Protein AF-0000000085156909 (afdb_homodimer)

InterPro domains:
  IPR000792 Transcription regulator LuxR, C-terminal [PF00196] (155-208)
  IPR000792 Transcription regulator LuxR, C-terminal [PR00038] (156-170)
  IPR000792 Transcription regulator LuxR, C-terminal [PR00038] (170-186)
  IPR000792 Transcription regulator LuxR, C-terminal [PR00038] (186-198)
  IPR000792 Transcription regulator LuxR, C-terminal [PS50043] (149-214)
  IPR000792 Transcription regulator LuxR, C-terminal [SM00421] (153-210)
  IPR000792 Transcription regulator LuxR, C-terminal [cd06170] (156-212)
  IPR001789 Signal transduction response regulator, receiver domain [PF00072] (12-123)
  IPR001789 Signal transduction response regulator, receiver domain [PS50110] (11-127)
  IPR001789 Signal transduction response regulator, receiver domain [SM00448] (10-123)
  IPR011006 CheY-like superfamily [SSF52172] (10-135)
  IPR016032 Signal transduction response regulator, C-terminal effector [SSF46894] (145-216)
  IPR039420 Transcriptional regulatory protein WalR-like [PTHR43214] (8-216)
  IPR058245 NreC/VraR/RcsB-like, phosphoacceptor receiver domain [cd17535] (12-123)

Foldseek 3Di:
DPPPPQQDAFEEEEEALDVVLRVVLQCLQVVVVRHDHPYYYNALVVQLVCCVVVLTLEYEYEQDGPDQGQLNSQLVCVVVVRNYAYEYEYQDQQLVSQLSSVVSHHLEYYYSPDDSVVSNVCSVCVSVPHRYYYPVNVVNNVVVVVVQLDQPFDDADPVLLVLLQVLVVVDDLVRSCVVVVHDSVVSVVSVVVLCVRQVHDDSVVSNVSCVSRNVYD/DPDPPQQDAFEEEEEALDVVLRVVLQCLQVVVVRHDHPYYYNALVVQLVCCVVVLTLEYEYEQDGPDQGQLNSQLVCVVVVRNYAYEYEYQDQQLVSQLSSVVSHHLEYYYSPDDSVVSNVCSVCVSVPHRYYYPVNVVNNVVVVVVQLDQPFDDADPVLLVLLQVLVVVDDLVRSCVVVVHDSVVSVVSVVVLCVRQVHDDSVVSNVSCVSRNVYD

pLDDT: mean 92.55, std 10.5, range [29.55, 98.88]

Radius of gyration: 25.63 Å; Cα contacts (8 Å, |Δi|>4): 828; chains: 2; bounding box: 66×73×58 Å

Secondary structure (DSSP, 8-state):
--------PEEEEEE-S-HHHHHHHHHHHHHTSSEEEEEEESSHHHHHHHHHHH--SEEEEESS-SSS-HHHHHHHHHHTT--PEEEEEES---HHHHHHHHHTT-SEEEETT--HHHHHHHHHHHHTT--EE-HHHHHHHHHHHHHHHS--SPPPPHHHHHHHHHHHTT--HHHHHHHHTS-HHHHHHHHHHHHHHHT-SSHHHHHHHHHHTTS--/--------PEEEEEE-S-HHHHHHHHHHHHHTSSEEEEEEESSHHHHHHHHHHH--SEEEEESS-SSS-HHHHHHHHHHTT--PEEEEEES---HHHHHHHHHTT-SEEEETT--HHHHHHHHHHHHTT--EE-HHHHHHHHHHHHHHHS--SPPPPHHHHHHHHHHHTT--HHHHHHHHTS-HHHHHHHHHHHHHHHT-SSHHHHHHHHHHTTS--

Nearest PDB structures (foldseek):
  3eul-assembly2_B  TM=1.002E+00  e=1.464E-20  Mycobacterium tuberculosis
  4gvp-assembly1_A  TM=6.268E-01  e=5.147E-18  Staphylococcus aureus subsp. aureus Mu50
  5hev-assembly1_A  TM=6.531E-01  e=3.705E-17  Enterococcus faecium SD3B-2
  3cz5-assembly2_B  TM=9.393E-01  e=3.296E-11  Aurantimonas manganoxydans SI85-9A1
  7ve6-assembly1_B  TM=9.403E-01  e=1.561E-10  Staphylococcus aureus subsp. aureus Mu50

Organism: Mycolicibacterium paratuberculosis (strain ATCC BAA-968 / K-10) (NCBI:txid262316)

Sequence (434 aa):
MADPATRETVRVVVADDHPLFREGVVRALVSSGAVNVVGEAEDGSAALELIKSHQPDVALLDYRMPGMDGAQVAAAVRADGLATRVLLISAHDESAIVYQALQQGAAGFVLKDSTRSEIVKAVLDCAQGRDVVAPALVGGLAAEIRQRAEPTGPVLSAREREVLHRIARGQSIPAIAGELYVAPSTVKTHVQRLYEKLGVSDRAAAVAEAMRQGLLSMADPATRETVRVVVADDHPLFREGVVRALVSSGAVNVVGEAEDGSAALELIKSHQPDVALLDYRMPGMDGAQVAAAVRADGLATRVLLISAHDESAIVYQALQQGAAGFVLKDSTRSEIVKAVLDCAQGRDVVAPALVGGLAAEIRQRAEPTGPVLSAREREVLHRIARGQSIPAIAGELYVAPSTVKTHVQRLYEKLGVSDRAAAVAEAMRQGLLS

Structure (mmCIF, N/CA/C/O backbone):
data_AF-0000000085156909-model_v1
#
loop_
_entity.id
_entity.type
_entity.pdbx_description
1 polymer NarL_1
#
loop_
_atom_site.group_PDB
_atom_site.id
_atom_site.type_symbol
_atom_site.label_atom_id
_atom_site.label_alt_id
_atom_site.label_comp_id
_atom_site.label_asym_id
_atom_site.label_entity_id
_atom_site.label_seq_id
_atom_site.pdbx_PDB_ins_code
_atom_site.Cartn_x
_atom_site.Cartn_y
_atom_site.Cartn_z
_atom_site.occupancy
_atom_site.B_iso_or_equiv
_atom_site.auth_seq_id
_atom_site.auth_comp_id
_atom_site.auth_asym_id
_atom_site.auth_atom_id
_atom_site.pdbx_PDB_model_num
ATOM 1 N N . MET A 1 1 ? -35.094 38.719 -5.93 1 29.64 1 MET A N 1
ATOM 2 C CA . MET A 1 1 ? -34.062 38.25 -5.016 1 29.64 1 MET A CA 1
ATOM 3 C C . MET A 1 1 ? -33.812 36.75 -5.223 1 29.64 1 MET A C 1
ATOM 5 O O . MET A 1 1 ? -34.75 35.938 -5.191 1 29.64 1 MET A O 1
ATOM 9 N N . ALA A 1 2 ? -32.812 36.281 -5.98 1 36.53 2 ALA A N 1
ATOM 10 C CA . ALA A 1 2 ? -32.625 34.875 -6.289 1 36.53 2 ALA A CA 1
ATOM 11 C C . ALA A 1 2 ? -32.719 34.031 -5.023 1 36.53 2 ALA A C 1
ATOM 13 O O . ALA A 1 2 ? -32.219 34.406 -3.967 1 36.53 2 ALA A O 1
ATOM 14 N N . ASP A 1 3 ? -33.656 33.219 -4.641 1 41.12 3 ASP A N 1
ATOM 15 C CA . ASP A 1 3 ? -33.906 32.562 -3.361 1 41.12 3 ASP A CA 1
ATOM 16 C C . ASP A 1 3 ? -32.656 31.828 -2.859 1 41.12 3 ASP A C 1
ATOM 18 O O . ASP A 1 3 ? -31.906 31.234 -3.646 1 41.12 3 ASP A O 1
ATOM 22 N N . PRO A 1 4 ? -31.812 32.219 -1.854 1 41.59 4 PRO A N 1
ATOM 23 C CA . PRO A 1 4 ? -30.469 31.703 -1.575 1 41.59 4 PRO A CA 1
ATOM 24 C C . PRO A 1 4 ? -30.359 30.203 -1.811 1 41.59 4 PRO A C 1
ATOM 26 O O . PRO A 1 4 ? -31.141 29.422 -1.256 1 41.59 4 PRO A O 1
ATOM 29 N N . ALA A 1 5 ? -30.203 29.562 -2.82 1 40.62 5 ALA A N 1
ATOM 30 C CA . ALA A 1 5 ? -30.156 28.219 -3.373 1 40.62 5 ALA A CA 1
ATOM 31 C C . ALA A 1 5 ? -29.516 27.25 -2.381 1 40.62 5 ALA A C 1
ATOM 33 O O . ALA A 1 5 ? -28.516 27.562 -1.751 1 40.62 5 ALA A O 1
ATOM 34 N N . THR A 1 6 ? -30.156 26.203 -1.521 1 47.25 6 THR A N 1
ATOM 35 C CA . THR A 1 6 ? -29.953 25.25 -0.441 1 47.25 6 THR A CA 1
ATOM 36 C C . THR A 1 6 ? -28.625 24.516 -0.623 1 47.25 6 THR A C 1
ATOM 38 O O . THR A 1 6 ? -28.406 23.859 -1.644 1 47.25 6 THR A O 1
ATOM 41 N N . ARG A 1 7 ? -27.5 25.047 -0.38 1 53.5 7 ARG A N 1
ATOM 42 C CA . ARG A 1 7 ? -26.188 24.422 -0.437 1 53.5 7 ARG A CA 1
ATOM 43 C C . ARG A 1 7 ? -26.266 22.953 -0.032 1 53.5 7 ARG A C 1
ATOM 45 O O . ARG A 1 7 ? -26.766 22.625 1.05 1 53.5 7 ARG A O 1
ATOM 52 N N . GLU A 1 8 ? -26.391 22.031 -0.82 1 72.75 8 GLU A N 1
ATOM 53 C CA . GLU A 1 8 ? -26.609 20.609 -0.635 1 72.75 8 GLU A CA 1
ATOM 54 C C . GLU A 1 8 ? -25.641 20.031 0.394 1 72.75 8 GLU A C 1
ATOM 56 O O . GLU A 1 8 ? -24.422 20.203 0.282 1 72.75 8 GLU A O 1
ATOM 61 N N . THR A 1 9 ? -26.109 19.953 1.696 1 92.81 9 THR A N 1
ATOM 62 C CA . THR A 1 9 ? -25.375 19.344 2.801 1 92.81 9 THR A CA 1
ATOM 63 C C . THR A 1 9 ? -24.938 17.938 2.445 1 92.81 9 THR A C 1
ATOM 65 O O . THR A 1 9 ? -25.578 17.266 1.64 1 92.81 9 THR A O 1
ATOM 68 N N . VAL A 1 10 ? -23.766 17.594 2.938 1 97.56 10 VAL A N 1
ATOM 69 C CA . VAL A 1 10 ? -23.25 16.234 2.773 1 97.56 10 VAL A CA 1
ATOM 70 C C . VAL A 1 10 ? -24.078 15.258 3.6 1 97.56 10 VAL A C 1
ATOM 72 O O . VAL A 1 10 ? -24.312 15.484 4.789 1 97.56 10 VAL A O 1
ATOM 75 N N . ARG A 1 11 ? -24.625 14.266 2.955 1 98.56 11 ARG A N 1
ATOM 76 C CA . ARG A 1 11 ? -25.406 13.242 3.637 1 98.56 11 ARG A CA 1
ATOM 77 C C . ARG A 1 11 ? -24.516 12.172 4.238 1 98.56 11 ARG A C 1
ATOM 79 O O . ARG A 1 11 ? -23.703 11.57 3.535 1 98.56 11 ARG A O 1
ATOM 86 N N . VAL A 1 12 ? -24.734 11.891 5.57 1 98.75 12 VAL A N 1
ATOM 87 C CA . VAL A 1 12 ? -23.781 11.016 6.262 1 98.75 12 VAL A CA 1
ATOM 88 C C . VAL A 1 12 ? -24.547 10.016 7.125 1 98.75 12 VAL A C 1
ATOM 90 O O . VAL A 1 12 ? -25.531 10.367 7.77 1 98.75 12 VAL A O 1
ATOM 93 N N . VAL A 1 13 ? -24.125 8.766 7.098 1 98.81 13 VAL A N 1
ATOM 94 C CA . VAL A 1 13 ? -24.516 7.762 8.086 1 98.81 13 VAL A CA 1
ATOM 95 C C . VAL A 1 13 ? -23.391 7.594 9.109 1 98.81 13 VAL A C 1
ATOM 97 O O . VAL A 1 13 ? -22.203 7.559 8.75 1 98.81 13 VAL A O 1
ATOM 100 N N . VAL A 1 14 ? -23.766 7.547 10.406 1 98.75 14 VAL A N 1
ATOM 101 C CA . VAL A 1 14 ? -22.797 7.367 11.477 1 98.75 14 VAL A CA 1
ATOM 102 C C . VAL A 1 14 ? -23.062 6.055 12.211 1 98.75 14 VAL A C 1
ATOM 104 O O . VAL A 1 14 ? -24.219 5.758 12.562 1 98.75 14 VAL A O 1
ATOM 107 N N . ALA A 1 15 ? -21.984 5.242 12.359 1 98.5 15 ALA A N 1
ATOM 108 C CA . ALA A 1 15 ? -22.156 4.012 13.133 1 98.5 15 ALA A CA 1
ATOM 109 C C . ALA A 1 15 ? -21.047 3.855 14.164 1 98.5 15 ALA A C 1
ATOM 111 O O . ALA A 1 15 ? -19.859 4.031 13.844 1 98.5 15 ALA A O 1
ATOM 112 N N . ASP A 1 16 ? -21.375 3.609 15.328 1 97.38 16 ASP A N 1
ATOM 113 C CA . ASP A 1 16 ? -20.516 3.371 16.484 1 97.38 16 ASP A CA 1
ATOM 114 C C . ASP A 1 16 ? -21.266 2.645 17.594 1 97.38 16 ASP A C 1
ATOM 116 O O . ASP A 1 16 ? -22.391 3.016 17.938 1 97.38 16 ASP A O 1
ATOM 120 N N . ASP A 1 17 ? -20.609 1.623 18.188 1 95.69 17 ASP A N 1
ATOM 121 C CA . ASP A 1 17 ? -21.312 0.856 19.203 1 95.69 17 ASP A CA 1
ATOM 122 C C . ASP A 1 17 ? -21.203 1.527 20.578 1 95.69 17 ASP A C 1
ATOM 124 O O . ASP A 1 17 ? -21.812 1.076 21.547 1 95.69 17 ASP A O 1
ATOM 128 N N . HIS A 1 18 ? -20.453 2.604 20.625 1 94.44 18 HIS A N 1
ATOM 129 C CA . HIS A 1 18 ? -20.406 3.432 21.828 1 94.44 18 HIS A CA 1
ATOM 130 C C . HIS A 1 18 ? -21.344 4.633 21.719 1 94.44 18 HIS A C 1
ATOM 132 O O . HIS A 1 18 ? -21 5.625 21.062 1 94.44 18 HIS A O 1
ATOM 138 N N . PRO A 1 19 ? -22.5 4.609 22.391 1 94.38 19 PRO A N 1
ATOM 139 C CA . PRO A 1 19 ? -23.562 5.602 22.172 1 94.38 19 PRO A CA 1
ATOM 140 C C . PRO A 1 19 ? -23.094 7.031 22.438 1 94.38 19 PRO A C 1
ATOM 142 O O . PRO A 1 19 ? -23.438 7.949 21.688 1 94.38 19 PRO A O 1
ATOM 145 N N . LEU A 1 20 ? -22.297 7.234 23.516 1 93.75 20 LEU A N 1
ATOM 146 C CA . LEU A 1 20 ? -21.859 8.586 23.859 1 93.75 20 LEU A CA 1
ATOM 147 C C . LEU A 1 20 ? -20.938 9.148 22.781 1 93.75 20 LEU A C 1
ATOM 149 O O . LEU A 1 20 ? -21.047 10.32 22.422 1 93.75 20 LEU A O 1
ATOM 153 N N . PHE A 1 21 ? -20.062 8.344 22.328 1 94.69 21 PHE A N 1
ATOM 154 C CA . PHE A 1 21 ? -19.188 8.805 21.25 1 94.69 21 PHE A CA 1
ATOM 155 C C . PHE A 1 21 ? -20 9.094 19.984 1 94.69 21 PHE A C 1
ATOM 157 O O . PHE A 1 21 ? -19.797 10.125 19.344 1 94.69 21 PHE A O 1
ATOM 164 N N . ARG A 1 22 ? -20.875 8.18 19.641 1 96.94 22 ARG A N 1
ATOM 165 C CA . ARG A 1 22 ? -21.719 8.352 18.469 1 96.94 22 ARG A CA 1
ATOM 166 C C . ARG A 1 22 ? -22.5 9.664 18.531 1 96.94 22 ARG A C 1
ATOM 168 O O . ARG A 1 22 ? -22.531 10.422 17.562 1 96.94 22 ARG A O 1
ATOM 175 N N . GLU A 1 23 ? -23.078 9.945 19.672 1 95.88 23 GLU A N 1
ATOM 176 C CA . GLU A 1 23 ? -23.828 11.18 19.875 1 95.88 23 GLU A CA 1
ATOM 177 C C . GLU A 1 23 ? -22.922 12.398 19.688 1 95.88 23 GLU A C 1
ATOM 179 O O . GLU A 1 23 ? -23.344 13.391 19.078 1 95.88 23 GLU A O 1
ATOM 184 N N . GLY A 1 24 ? -21.734 12.32 20.297 1 96.25 24 GLY A N 1
ATOM 185 C CA . GLY A 1 24 ? -20.781 13.398 20.141 1 96.25 24 GLY A CA 1
ATOM 186 C C . GLY A 1 24 ? -20.406 13.68 18.703 1 96.25 24 GLY A C 1
ATOM 187 O O . GLY A 1 24 ? -20.344 14.836 18.281 1 96.25 24 GLY A O 1
ATOM 188 N N . VAL A 1 25 ? -20.188 12.664 17.938 1 97.31 25 VAL A N 1
ATOM 189 C CA . VAL A 1 25 ? -19.828 12.781 16.531 1 97.31 25 VAL A CA 1
ATOM 190 C C . VAL A 1 25 ? -21 13.383 15.742 1 97.31 25 VAL A C 1
ATOM 192 O O . VAL A 1 25 ? -20.812 14.305 14.945 1 97.31 25 VAL A O 1
ATOM 195 N N . VAL A 1 26 ? -22.234 12.852 15.992 1 97.94 26 VAL A N 1
ATOM 196 C CA . VAL A 1 26 ? -23.422 13.352 15.305 1 97.94 26 VAL A CA 1
ATOM 197 C C . VAL A 1 26 ? -23.594 14.844 15.586 1 97.94 26 VAL A C 1
ATOM 199 O O . VAL A 1 26 ? -23.844 15.625 14.672 1 97.94 26 VAL A O 1
ATOM 202 N N . ARG A 1 27 ? -23.406 15.234 16.828 1 97.06 27 ARG A N 1
ATOM 203 C CA . ARG A 1 27 ? -23.531 16.641 17.188 1 97.06 27 ARG A CA 1
ATOM 204 C C . ARG A 1 27 ? -22.5 17.5 16.469 1 97.06 27 ARG A C 1
ATOM 206 O O . ARG A 1 27 ? -22.828 18.578 15.961 1 97.06 27 ARG A O 1
ATOM 213 N N . ALA A 1 28 ? -21.281 17.031 16.438 1 96.38 28 ALA A N 1
ATOM 214 C CA . ALA A 1 28 ? -20.203 17.75 15.75 1 96.38 28 ALA A CA 1
ATOM 215 C C . ALA A 1 28 ? -20.516 17.938 14.273 1 96.38 28 ALA A C 1
ATOM 217 O O . ALA A 1 28 ? -20.344 19.031 13.727 1 96.38 28 ALA A O 1
ATOM 218 N N . LEU A 1 29 ? -21.062 16.938 13.633 1 97.75 29 LEU A N 1
ATOM 219 C CA . LEU A 1 29 ? -21.359 16.969 12.203 1 97.75 29 LEU A CA 1
ATOM 220 C C . LEU A 1 29 ? -22.531 17.906 11.914 1 97.75 29 LEU A C 1
ATOM 222 O O . LEU A 1 29 ? -22.438 18.766 11.047 1 97.75 29 LEU A O 1
ATOM 226 N N . VAL A 1 30 ? -23.578 17.797 12.672 1 96.81 30 VAL A N 1
ATOM 227 C CA . VAL A 1 30 ? -24.781 18.578 12.453 1 96.81 30 VAL A CA 1
ATOM 228 C C . VAL A 1 30 ? -24.5 20.047 12.758 1 96.81 30 VAL A C 1
ATOM 230 O O . VAL A 1 30 ? -24.953 20.938 12.016 1 96.81 30 VAL A O 1
ATOM 233 N N . SER A 1 31 ? -23.734 20.281 13.773 1 96.31 31 SER A N 1
ATOM 234 C CA . SER A 1 31 ? -23.484 21.641 14.211 1 96.31 31 SER A CA 1
ATOM 235 C C . SER A 1 31 ? -22.625 22.391 13.195 1 96.31 31 SER A C 1
ATOM 237 O O . SER A 1 31 ? -22.547 23.625 13.227 1 96.31 31 SER A O 1
ATOM 239 N N . SER A 1 32 ? -21.922 21.688 12.398 1 94.75 32 SER A N 1
ATOM 240 C CA . SER A 1 32 ? -21.078 22.312 11.383 1 94.75 32 SER A CA 1
ATOM 241 C C . SER A 1 32 ? -21.922 23.062 10.352 1 94.75 32 SER A C 1
ATOM 243 O O . SER A 1 32 ? -21.438 23.938 9.656 1 94.75 32 SER A O 1
ATOM 245 N N . GLY A 1 33 ? -23.219 22.625 10.156 1 95.81 33 GLY A N 1
ATOM 246 C CA . GLY A 1 33 ? -24.109 23.203 9.156 1 95.81 33 GLY A CA 1
ATOM 247 C C . GLY A 1 33 ? -23.875 22.656 7.762 1 95.81 33 GLY A C 1
ATOM 248 O O . GLY A 1 33 ? -24.672 22.922 6.852 1 95.81 33 GLY A O 1
ATOM 249 N N . ALA A 1 34 ? -22.844 21.891 7.527 1 96.88 34 ALA A N 1
ATOM 250 C CA . ALA A 1 34 ? -22.469 21.422 6.199 1 96.88 34 ALA A CA 1
ATOM 251 C C . ALA A 1 34 ? -22.844 19.953 6.016 1 96.88 34 ALA A C 1
ATOM 253 O O . ALA A 1 34 ? -22.734 19.422 4.91 1 96.88 34 ALA A O 1
ATOM 254 N N . VAL A 1 35 ? -23.281 19.312 7.113 1 97.81 35 VAL A N 1
ATOM 255 C CA . VAL A 1 35 ? -23.5 17.859 7.078 1 97.81 35 VAL A CA 1
ATOM 256 C C . VAL A 1 35 ? -24.922 17.547 7.578 1 97.81 35 VAL A C 1
ATOM 258 O O . VAL A 1 35 ? -25.375 18.125 8.562 1 97.81 35 VAL A O 1
ATOM 261 N N . ASN A 1 36 ? -25.609 16.688 6.914 1 98 36 ASN A N 1
ATOM 262 C CA . ASN A 1 36 ? -26.875 16.109 7.324 1 98 36 ASN A CA 1
ATOM 263 C C . ASN A 1 36 ? -26.734 14.625 7.66 1 98 36 ASN A C 1
ATOM 265 O O . ASN A 1 36 ? -26.422 13.812 6.785 1 98 36 ASN A O 1
ATOM 269 N N . VAL A 1 37 ? -26.906 14.273 8.93 1 98.38 37 VAL A N 1
ATOM 270 C CA . VAL A 1 37 ? -26.859 12.875 9.336 1 98.38 37 VAL A CA 1
ATOM 271 C C . VAL A 1 37 ? -28.188 12.195 9.039 1 98.38 37 VAL A C 1
ATOM 273 O O . VAL A 1 37 ? -29.203 12.5 9.672 1 98.38 37 VAL A O 1
ATOM 276 N N . VAL A 1 38 ? -28.188 11.242 8.156 1 98.38 38 VAL A N 1
ATOM 277 C CA . VAL A 1 38 ? -29.438 10.688 7.637 1 98.38 38 VAL A CA 1
ATOM 278 C C . VAL A 1 38 ? -29.719 9.344 8.305 1 98.38 38 VAL A C 1
ATOM 280 O O . VAL A 1 38 ? -30.766 8.742 8.07 1 98.38 38 VAL A O 1
ATOM 283 N N . GLY A 1 39 ? -28.797 8.828 9.102 1 98.44 39 GLY A N 1
ATOM 284 C CA . GLY A 1 39 ? -28.984 7.578 9.82 1 98.44 39 GLY A CA 1
ATOM 285 C C . GLY A 1 39 ? -27.891 7.305 10.836 1 98.44 39 GLY A C 1
ATOM 286 O O . GLY A 1 39 ? -26.734 7.727 10.648 1 98.44 39 GLY A O 1
ATOM 287 N N . GLU A 1 40 ? -28.266 6.594 11.883 1 98.44 40 GLU A N 1
ATOM 288 C CA . GLU A 1 40 ? -27.344 6.148 12.922 1 98.44 40 GLU A CA 1
ATOM 289 C C . GLU A 1 40 ? -27.484 4.652 13.18 1 98.44 40 GLU A C 1
ATOM 291 O O . GLU A 1 40 ? -28.594 4.117 13.156 1 98.44 40 GLU A O 1
ATOM 296 N N . ALA A 1 41 ? -26.344 4.02 13.406 1 98.12 41 ALA A N 1
ATOM 297 C CA . ALA A 1 41 ? -26.359 2.584 13.68 1 98.12 41 ALA A CA 1
ATOM 298 C C . ALA A 1 41 ? -25.406 2.242 14.828 1 98.12 41 ALA A C 1
ATOM 300 O O . ALA A 1 41 ? -24.5 3.01 15.133 1 98.12 41 ALA A O 1
ATOM 301 N N . GLU A 1 42 ? -25.656 1.076 15.438 1 96.75 42 GLU A N 1
ATOM 302 C CA . GLU A 1 42 ? -24.844 0.667 16.578 1 96.75 42 GLU A CA 1
ATOM 303 C C . GLU A 1 42 ? -23.984 -0.553 16.234 1 96.75 42 GLU A C 1
ATOM 305 O O . GLU A 1 42 ? -23.266 -1.071 17.094 1 96.75 42 GLU A O 1
ATOM 310 N N . ASP A 1 43 ? -24.094 -1.037 15.062 1 96.44 43 ASP A N 1
ATOM 311 C CA . ASP A 1 43 ? -23.297 -2.168 14.609 1 96.44 43 ASP A CA 1
ATOM 312 C C . ASP A 1 43 ? -23.125 -2.152 13.094 1 96.44 43 ASP A C 1
ATOM 314 O O . ASP A 1 43 ? -23.766 -1.348 12.398 1 96.44 43 ASP A O 1
ATOM 318 N N . GLY A 1 44 ? -22.281 -3.002 12.578 1 97.56 44 GLY A N 1
ATOM 319 C CA . GLY A 1 44 ? -21.906 -2.994 11.18 1 97.56 44 GLY A CA 1
ATOM 320 C C . GLY A 1 44 ? -23.031 -3.387 10.25 1 97.56 44 GLY A C 1
ATOM 321 O O . GLY A 1 44 ? -23.219 -2.789 9.188 1 97.56 44 GLY A O 1
ATOM 322 N N . SER A 1 45 ? -23.828 -4.379 10.641 1 97.69 45 SER A N 1
ATOM 323 C CA . SER A 1 45 ? -24.922 -4.844 9.797 1 97.69 45 SER A CA 1
ATOM 324 C C . SER A 1 45 ? -25.984 -3.76 9.617 1 97.69 45 SER A C 1
ATOM 326 O O . SER A 1 45 ? -26.469 -3.525 8.508 1 97.69 45 SER A O 1
ATOM 328 N N . ALA A 1 46 ? -26.328 -3.182 10.688 1 97.94 46 ALA A N 1
ATOM 329 C CA . ALA A 1 46 ? -27.281 -2.08 10.633 1 97.94 46 ALA A CA 1
ATOM 330 C C . ALA A 1 46 ? -26.734 -0.924 9.797 1 97.94 46 ALA A C 1
ATOM 332 O O . ALA A 1 46 ? -27.484 -0.291 9.047 1 97.94 46 ALA A O 1
ATOM 333 N N . ALA A 1 47 ? -25.5 -0.619 9.969 1 98.38 47 ALA A N 1
ATOM 334 C CA . ALA A 1 47 ? -24.875 0.436 9.18 1 98.38 47 ALA A CA 1
ATOM 335 C C . ALA A 1 47 ? -24.984 0.142 7.684 1 98.38 47 ALA A C 1
ATOM 337 O O . ALA A 1 47 ? -25.344 1.021 6.898 1 98.38 47 ALA A O 1
ATOM 338 N N . LEU A 1 48 ? -24.656 -1.089 7.32 1 98.38 48 LEU A N 1
ATOM 339 C CA . LEU A 1 48 ? -24.703 -1.482 5.914 1 98.38 48 LEU A CA 1
ATOM 340 C C . LEU A 1 48 ? -26.125 -1.33 5.367 1 98.38 48 LEU A C 1
ATOM 342 O O . LEU A 1 48 ? -26.312 -0.856 4.246 1 98.38 48 LEU A O 1
ATOM 346 N N . GLU A 1 49 ? -27.094 -1.756 6.125 1 98.19 49 GLU A N 1
ATOM 347 C CA . GLU A 1 49 ? -28.484 -1.612 5.707 1 98.19 49 GLU A CA 1
ATOM 348 C C . GLU A 1 49 ? -28.844 -0.146 5.492 1 98.19 49 GLU A C 1
ATOM 350 O O . GLU A 1 49 ? -29.531 0.192 4.523 1 98.19 49 GLU A O 1
ATOM 355 N N . LEU A 1 50 ? -28.438 0.682 6.375 1 98.44 50 LEU A N 1
ATOM 356 C CA . LEU A 1 50 ? -28.703 2.111 6.25 1 98.44 50 LEU A CA 1
ATOM 357 C C . LEU A 1 50 ? -28.031 2.686 5.012 1 98.44 50 LEU A C 1
ATOM 359 O O . LEU A 1 50 ? -28.594 3.545 4.332 1 98.44 50 LEU A O 1
ATOM 363 N N . ILE A 1 51 ? -26.797 2.275 4.758 1 98.56 51 ILE A N 1
ATOM 364 C CA . ILE A 1 51 ? -26.062 2.742 3.588 1 98.56 51 ILE A CA 1
ATOM 365 C C . ILE A 1 51 ? -26.812 2.361 2.318 1 98.56 51 ILE A C 1
ATOM 367 O O . ILE A 1 51 ? -26.969 3.18 1.407 1 98.56 51 ILE A O 1
ATOM 371 N N . LYS A 1 52 ? -27.281 1.166 2.293 1 98.12 52 LYS A N 1
ATOM 372 C CA . LYS A 1 52 ? -28.047 0.696 1.137 1 98.12 52 LYS A CA 1
ATOM 373 C C . LYS A 1 52 ? -29.328 1.496 0.958 1 98.12 52 LYS A C 1
ATOM 375 O O . LYS A 1 52 ? -29.703 1.83 -0.166 1 98.12 52 LYS A O 1
ATOM 380 N N . SER A 1 53 ? -29.953 1.757 1.991 1 97.94 53 SER A N 1
ATOM 381 C CA . SER A 1 53 ? -31.266 2.4 1.956 1 97.94 53 SER A CA 1
ATOM 382 C C . SER A 1 53 ? -31.141 3.891 1.655 1 97.94 53 SER A C 1
ATOM 384 O O . SER A 1 53 ? -31.922 4.438 0.874 1 97.94 53 SER A O 1
ATOM 386 N N . HIS A 1 54 ? -30.094 4.547 2.256 1 97.81 54 HIS A N 1
ATOM 387 C CA . HIS A 1 54 ? -30.031 6.004 2.191 1 97.81 54 HIS A CA 1
ATOM 388 C C . HIS A 1 54 ? -29.031 6.461 1.128 1 97.81 54 HIS A C 1
ATOM 390 O O . HIS A 1 54 ? -29.047 7.625 0.716 1 97.81 54 HIS A O 1
ATOM 396 N N . GLN A 1 55 ? -28.078 5.582 0.777 1 97.69 55 GLN A N 1
ATOM 397 C CA . GLN A 1 55 ? -27.031 5.898 -0.188 1 97.69 55 GLN A CA 1
ATOM 398 C C . GLN A 1 55 ? -26.359 7.227 0.152 1 97.69 55 GLN A C 1
ATOM 400 O O . GLN A 1 55 ? -26.297 8.133 -0.681 1 97.69 55 GLN A O 1
ATOM 405 N N . PRO A 1 56 ? -25.859 7.352 1.379 1 98.5 56 PRO A N 1
ATOM 406 C CA . PRO A 1 56 ? -25.203 8.594 1.773 1 98.5 56 PRO A CA 1
ATOM 407 C C . PRO A 1 56 ? -23.922 8.859 0.973 1 98.5 56 PRO A C 1
ATOM 409 O O . PRO A 1 56 ? -23.422 7.957 0.3 1 98.5 56 PRO A O 1
ATOM 412 N N . ASP A 1 57 ? -23.516 10.117 1.041 1 98.38 57 ASP A N 1
ATOM 413 C CA . ASP A 1 57 ? -22.219 10.445 0.43 1 98.38 57 ASP A CA 1
ATOM 414 C C . ASP A 1 57 ? -21.078 9.781 1.179 1 98.38 57 ASP A C 1
ATOM 416 O O . ASP A 1 57 ? -20.156 9.242 0.56 1 98.38 57 ASP A O 1
ATOM 420 N N . VAL A 1 58 ? -21.188 9.82 2.498 1 98.69 58 VAL A N 1
ATOM 421 C CA . VAL A 1 58 ? -20.141 9.289 3.361 1 98.69 58 VAL A CA 1
ATOM 422 C C . VAL A 1 58 ? -20.781 8.445 4.477 1 98.69 58 VAL A C 1
ATOM 424 O O . VAL A 1 58 ? -21.828 8.805 5.004 1 98.69 58 VAL A O 1
ATOM 427 N N . ALA A 1 59 ? -20.188 7.359 4.801 1 98.88 59 ALA A N 1
ATOM 428 C CA . ALA A 1 59 ? -20.484 6.605 6.02 1 98.88 59 ALA A CA 1
ATOM 429 C C . ALA A 1 59 ? -19.312 6.688 7 1 98.88 59 ALA A C 1
ATOM 431 O O . ALA A 1 59 ? -18.203 6.223 6.703 1 98.88 59 ALA A O 1
ATOM 432 N N . LEU A 1 60 ? -19.516 7.34 8.078 1 98.69 60 LEU A N 1
ATOM 433 C CA . LEU A 1 60 ? -18.516 7.406 9.148 1 98.69 60 LEU A CA 1
ATOM 434 C C . LEU A 1 60 ? -18.734 6.285 10.164 1 98.69 60 LEU A C 1
ATOM 436 O O . LEU A 1 60 ? -19.688 6.32 10.938 1 98.69 60 LEU A O 1
ATOM 440 N N . LEU A 1 61 ? -17.781 5.332 10.148 1 98.38 61 LEU A N 1
ATOM 441 C CA . LEU A 1 61 ? -18.016 4.098 10.891 1 98.38 61 LEU A CA 1
ATOM 442 C C . LEU A 1 61 ? -16.875 3.838 11.875 1 98.38 61 LEU A C 1
ATOM 444 O O . LEU A 1 61 ? -15.711 4.047 11.547 1 98.38 61 LEU A O 1
ATOM 448 N N . ASP A 1 62 ? -17.234 3.428 13.031 1 96.75 62 ASP A N 1
ATOM 449 C CA . ASP A 1 62 ? -16.234 2.854 13.922 1 96.75 62 ASP A CA 1
ATOM 450 C C . ASP A 1 62 ? -15.602 1.605 13.312 1 96.75 62 ASP A C 1
ATOM 452 O O . ASP A 1 62 ? -16.297 0.776 12.719 1 96.75 62 ASP A O 1
ATOM 456 N N . TYR A 1 63 ? -14.344 1.452 13.516 1 95.31 63 TYR A N 1
ATOM 457 C CA . TYR A 1 63 ? -13.648 0.293 12.969 1 95.31 63 TYR A CA 1
ATOM 458 C C . TYR A 1 63 ? -14.078 -0.986 13.672 1 95.31 63 TYR A C 1
ATOM 460 O O . TYR A 1 63 ? -14.359 -1.998 13.023 1 95.31 63 TYR A O 1
ATOM 468 N N . ARG A 1 64 ? -14.102 -0.889 15.016 1 93.44 64 ARG A N 1
ATOM 469 C CA . ARG A 1 64 ? -14.477 -2.062 15.797 1 93.44 64 ARG A CA 1
ATOM 470 C C . ARG A 1 64 ? -15.945 -2.008 16.203 1 93.44 64 ARG A C 1
ATOM 472 O O . ARG A 1 64 ? -16.312 -1.23 17.094 1 93.44 64 ARG A O 1
ATOM 479 N N . MET A 1 65 ? -16.719 -2.748 15.602 1 94.31 65 MET A N 1
ATOM 480 C CA . MET A 1 65 ? -18.141 -2.889 15.922 1 94.31 65 MET A CA 1
ATOM 481 C C . MET A 1 65 ? -18.547 -4.359 15.969 1 94.31 65 MET A C 1
ATOM 483 O O . MET A 1 65 ? -17.906 -5.203 15.336 1 94.31 65 MET A O 1
ATOM 487 N N . PRO A 1 66 ? -19.547 -4.684 16.812 1 92 66 PRO A N 1
ATOM 488 C CA . PRO A 1 66 ? -20.031 -6.066 16.859 1 92 66 PRO A CA 1
ATOM 489 C C . PRO A 1 66 ? -20.531 -6.555 15.5 1 92 66 PRO A C 1
ATOM 491 O O . PRO A 1 66 ? -21.078 -5.77 14.719 1 92 66 PRO A O 1
ATOM 494 N N . GLY A 1 67 ? -20.281 -7.895 15.273 1 91.25 67 GLY A N 1
ATOM 495 C CA . GLY A 1 67 ? -20.688 -8.445 13.984 1 91.25 67 GLY A CA 1
ATOM 496 C C . GLY A 1 67 ? -19.719 -8.102 12.859 1 91.25 67 GLY A C 1
ATOM 497 O O . GLY A 1 67 ? -18.562 -8.508 12.883 1 91.25 67 GLY A O 1
ATOM 498 N N . MET A 1 68 ? -20.203 -7.203 12.008 1 93.25 68 MET A N 1
ATOM 499 C CA . MET A 1 68 ? -19.391 -6.684 10.906 1 93.25 68 MET A CA 1
ATOM 500 C C . MET A 1 68 ? -18.625 -5.438 11.336 1 93.25 68 MET A C 1
ATOM 502 O O . MET A 1 68 ? -19.219 -4.465 11.805 1 93.25 68 MET A O 1
ATOM 506 N N . ASP A 1 69 ? -17.328 -5.547 11.211 1 93.94 69 ASP A N 1
ATOM 507 C CA . ASP A 1 69 ? -16.547 -4.363 11.594 1 93.94 69 ASP A CA 1
ATOM 508 C C . ASP A 1 69 ? -16.562 -3.322 10.477 1 93.94 69 ASP A C 1
ATOM 510 O O . ASP A 1 69 ? -17.141 -3.547 9.414 1 93.94 69 ASP A O 1
ATOM 514 N N . GLY A 1 70 ? -16.047 -2.184 10.766 1 96.31 70 GLY A N 1
ATOM 515 C CA . GLY A 1 70 ? -16.094 -1.095 9.805 1 96.31 70 GLY A CA 1
ATOM 516 C C . GLY A 1 70 ? -15.445 -1.445 8.477 1 96.31 70 GLY A C 1
ATOM 517 O O . GLY A 1 70 ? -15.938 -1.043 7.414 1 96.31 70 GLY A O 1
ATOM 518 N N . ALA A 1 71 ? -14.305 -2.131 8.508 1 95.69 71 ALA A N 1
ATOM 519 C CA . ALA A 1 71 ? -13.609 -2.523 7.289 1 95.69 71 ALA A CA 1
ATOM 520 C C . ALA A 1 71 ? -14.438 -3.516 6.48 1 95.69 71 ALA A C 1
ATOM 522 O O . ALA A 1 71 ? -14.445 -3.467 5.246 1 95.69 71 ALA A O 1
ATOM 523 N N . GLN A 1 72 ? -15.094 -4.395 7.129 1 95.44 72 GLN A N 1
ATOM 524 C CA . GLN A 1 72 ? -15.969 -5.344 6.457 1 95.44 72 GLN A CA 1
ATOM 525 C C . GLN A 1 72 ? -17.156 -4.633 5.797 1 95.44 72 GLN A C 1
ATOM 527 O O . GLN A 1 72 ? -17.594 -5.02 4.711 1 95.44 72 GLN A O 1
ATOM 532 N N . VAL A 1 73 ? -17.672 -3.654 6.469 1 97.56 73 VAL A N 1
ATOM 533 C CA . VAL A 1 73 ? -18.734 -2.852 5.859 1 97.56 73 VAL A CA 1
ATOM 534 C C . VAL A 1 73 ? -18.203 -2.176 4.598 1 97.56 73 VAL A C 1
ATOM 536 O O . VAL A 1 73 ? -18.859 -2.178 3.559 1 97.56 73 VAL A O 1
ATOM 539 N N . ALA A 1 74 ? -17.016 -1.595 4.672 1 97.44 74 ALA A N 1
ATOM 540 C CA . ALA A 1 74 ? -16.391 -0.964 3.508 1 97.44 74 ALA A CA 1
ATOM 541 C C . ALA A 1 74 ? -16.281 -1.952 2.35 1 97.44 74 ALA A C 1
ATOM 543 O O . ALA A 1 74 ? -16.578 -1.613 1.202 1 97.44 74 ALA A O 1
ATOM 544 N N . ALA A 1 75 ? -15.867 -3.104 2.678 1 94.94 75 ALA A N 1
ATOM 545 C CA . ALA A 1 75 ? -15.734 -4.145 1.664 1 94.94 75 ALA A CA 1
ATOM 546 C C . ALA A 1 75 ? -17.078 -4.461 1.015 1 94.94 75 ALA A C 1
ATOM 548 O O . ALA A 1 75 ? -17.156 -4.617 -0.206 1 94.94 75 ALA A O 1
ATOM 549 N N . ALA A 1 76 ? -18.094 -4.598 1.846 1 95.12 76 ALA A N 1
ATOM 550 C CA . ALA A 1 76 ? -19.438 -4.898 1.345 1 95.12 76 ALA A CA 1
ATOM 551 C C . ALA A 1 76 ? -19.953 -3.771 0.453 1 95.12 76 ALA A C 1
ATOM 553 O O . ALA A 1 76 ? -20.547 -4.023 -0.592 1 95.12 76 ALA A O 1
ATOM 554 N N . VAL A 1 77 ? -19.734 -2.586 0.851 1 96.88 77 VAL A N 1
ATOM 555 C 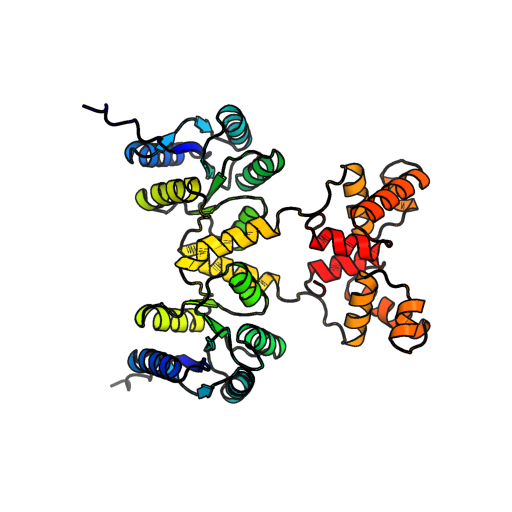CA . VAL A 1 77 ? -20.156 -1.416 0.085 1 96.88 77 VAL A CA 1
ATOM 556 C C . VAL A 1 77 ? -19.5 -1.446 -1.298 1 96.88 77 VAL A C 1
ATOM 558 O O . VAL A 1 77 ? -20.172 -1.217 -2.309 1 96.88 77 VAL A O 1
ATOM 561 N N . ARG A 1 78 ? -18.25 -1.704 -1.287 1 93.12 78 ARG A N 1
ATOM 562 C CA . ARG A 1 78 ? -17.516 -1.808 -2.543 1 93.12 78 ARG A CA 1
ATOM 563 C C . ARG A 1 78 ? -18.047 -2.957 -3.395 1 93.12 78 ARG A C 1
ATOM 565 O O . ARG A 1 78 ? -18.281 -2.789 -4.594 1 93.12 78 ARG A O 1
ATOM 572 N N . ALA A 1 79 ? -18.203 -4.078 -2.812 1 88.12 79 ALA A N 1
ATOM 573 C CA . ALA A 1 79 ? -18.672 -5.266 -3.52 1 88.12 79 ALA A CA 1
ATOM 574 C C . ALA A 1 79 ? -20.047 -5.027 -4.129 1 88.12 79 ALA A C 1
ATOM 576 O O . ALA A 1 79 ? -20.344 -5.527 -5.219 1 88.12 79 ALA A O 1
ATOM 577 N N . ASP A 1 80 ? -20.812 -4.285 -3.447 1 92.62 80 ASP A N 1
ATOM 578 C CA . ASP A 1 80 ? -22.188 -4.016 -3.891 1 92.62 80 ASP A CA 1
ATOM 579 C C . ASP A 1 80 ? -22.219 -2.879 -4.91 1 92.62 80 ASP A C 1
ATOM 581 O O . ASP A 1 80 ? -23.281 -2.543 -5.438 1 92.62 80 ASP A O 1
ATOM 585 N N . GLY A 1 81 ? -21.125 -2.283 -5.168 1 92.12 81 GLY A N 1
ATOM 586 C CA . GLY A 1 81 ? -21.031 -1.213 -6.148 1 92.12 81 GLY A CA 1
ATOM 587 C C . GLY A 1 81 ? -21.688 0.076 -5.684 1 92.12 81 GLY A C 1
ATOM 588 O O . GLY A 1 81 ? -22.203 0.844 -6.496 1 92.12 81 GLY A O 1
ATOM 589 N N . LEU A 1 82 ? -21.797 0.26 -4.43 1 95.44 82 LEU A N 1
ATOM 590 C CA . LEU A 1 82 ? -22.406 1.471 -3.887 1 95.44 82 LEU A CA 1
ATOM 591 C C . LEU A 1 82 ? -21.438 2.646 -3.965 1 95.44 82 LEU A C 1
ATOM 593 O O . LEU A 1 82 ? -20.234 2.484 -3.74 1 95.44 82 LEU A O 1
ATOM 597 N N . ALA A 1 83 ? -21.906 3.799 -4.137 1 96.12 83 ALA A N 1
ATOM 598 C CA . ALA A 1 83 ? -21.094 4.992 -4.348 1 96.12 83 ALA A CA 1
ATOM 599 C C . ALA A 1 83 ? -20.609 5.578 -3.02 1 96.12 83 ALA A C 1
ATOM 601 O O . ALA A 1 83 ? -19.703 6.41 -2.99 1 96.12 83 ALA A O 1
ATOM 602 N N . THR A 1 84 ? -21.234 5.172 -1.941 1 98.12 84 THR A N 1
ATOM 603 C CA . THR A 1 84 ? -20.938 5.703 -0.618 1 98.12 84 THR A CA 1
ATOM 604 C C . THR A 1 84 ? -19.453 5.535 -0.3 1 98.12 84 THR A C 1
ATOM 606 O O . THR A 1 84 ? -18.875 4.465 -0.515 1 98.12 84 THR A O 1
ATOM 609 N N . ARG A 1 85 ? -18.844 6.598 0.191 1 98.38 85 ARG A N 1
ATOM 610 C CA . ARG A 1 85 ? -17.453 6.535 0.631 1 98.38 85 ARG A CA 1
ATOM 611 C C . ARG A 1 85 ? -17.359 6.27 2.129 1 98.38 85 ARG A C 1
ATOM 613 O O . ARG A 1 85 ? -17.906 7.035 2.934 1 98.38 85 ARG A O 1
ATOM 620 N N . VAL A 1 86 ? -16.703 5.23 2.496 1 98.62 86 VAL A N 1
ATOM 621 C CA . VAL A 1 86 ? -16.672 4.785 3.887 1 98.62 86 VAL A CA 1
ATOM 622 C C . VAL A 1 86 ? -15.438 5.355 4.578 1 98.62 86 VAL A C 1
ATOM 624 O O . VAL A 1 86 ? -14.312 5.117 4.145 1 98.62 86 VAL A O 1
ATOM 627 N N . LEU A 1 87 ? -15.617 6.137 5.539 1 98.56 87 LEU A N 1
ATOM 628 C CA . LEU A 1 87 ? -14.586 6.691 6.414 1 98.56 87 LEU A CA 1
ATOM 629 C C . LEU A 1 87 ? -14.594 5.996 7.77 1 98.56 87 LEU A C 1
ATOM 631 O O . LEU A 1 87 ? -15.609 5.98 8.461 1 98.56 87 LEU A O 1
ATOM 635 N N . LEU A 1 88 ? -13.492 5.441 8.125 1 98.06 88 LEU A N 1
ATOM 636 C CA . LEU A 1 88 ? -13.414 4.703 9.383 1 98.06 88 LEU A CA 1
ATOM 637 C C . LEU A 1 88 ? -12.828 5.57 10.484 1 98.06 88 LEU A C 1
ATOM 639 O O . LEU A 1 88 ? -11.93 6.379 10.234 1 98.06 88 LEU A O 1
ATOM 643 N N . ILE A 1 89 ? -13.32 5.441 11.633 1 96.5 89 ILE A N 1
ATOM 644 C CA . ILE A 1 89 ? -12.812 6.105 12.828 1 96.5 89 ILE A CA 1
ATOM 645 C C . ILE A 1 89 ? -12.453 5.062 13.891 1 96.5 89 ILE A C 1
ATOM 647 O O . ILE A 1 89 ? -13.203 4.109 14.109 1 96.5 89 ILE A O 1
ATOM 651 N N . SER A 1 90 ? -11.281 5.16 14.469 1 93.06 90 SER A N 1
ATOM 652 C CA . SER A 1 90 ? -10.828 4.113 15.375 1 93.06 90 SER A CA 1
ATOM 653 C C . SER A 1 90 ? -10.031 4.695 16.547 1 93.06 90 SER A C 1
ATOM 655 O O . SER A 1 90 ? -9.461 5.777 16.422 1 93.06 90 SER A O 1
ATOM 657 N N . ALA A 1 91 ? -10.023 3.926 17.688 1 87.81 91 ALA A N 1
ATOM 658 C CA . ALA A 1 91 ? -9.164 4.242 18.828 1 87.81 91 ALA A CA 1
ATOM 659 C C . ALA A 1 91 ? -7.734 3.766 18.578 1 87.81 91 ALA A C 1
ATOM 661 O O . ALA A 1 91 ? -6.805 4.184 19.266 1 87.81 91 ALA A O 1
ATOM 662 N N . HIS A 1 92 ? -7.609 2.814 17.656 1 76.31 92 HIS A N 1
ATOM 663 C CA . HIS A 1 92 ? -6.328 2.17 17.375 1 76.31 92 HIS A CA 1
ATOM 664 C C . HIS A 1 92 ? -5.648 2.789 16.156 1 76.31 92 HIS A C 1
ATOM 666 O O . HIS A 1 92 ? -6.324 3.281 15.25 1 76.31 92 HIS A O 1
ATOM 672 N N . ASP A 1 93 ? -4.387 2.721 16.219 1 75.19 93 ASP A N 1
ATOM 673 C CA . ASP A 1 93 ? -3.594 3.4 15.203 1 75.19 93 ASP A CA 1
ATOM 674 C C . ASP A 1 93 ? -2.613 2.438 14.531 1 75.19 93 ASP A C 1
ATOM 676 O O . ASP A 1 93 ? -1.63 2.867 13.922 1 75.19 93 ASP A O 1
ATOM 680 N N . GLU A 1 94 ? -2.973 1.185 14.609 1 89.88 94 GLU A N 1
ATOM 681 C CA . GLU A 1 94 ? -1.996 0.263 14.039 1 89.88 94 GLU A CA 1
ATOM 682 C C . GLU A 1 94 ? -1.942 0.392 12.516 1 89.88 94 GLU A C 1
ATOM 684 O O . GLU A 1 94 ? -2.965 0.261 11.844 1 89.88 94 GLU A O 1
ATOM 689 N N . SER A 1 95 ? -0.789 0.547 11.992 1 91.69 95 SER A N 1
ATOM 690 C CA . SER A 1 95 ? -0.559 0.798 10.57 1 91.69 95 SER A CA 1
ATOM 691 C C . SER A 1 95 ? -1.102 -0.341 9.719 1 91.69 95 SER A C 1
ATOM 693 O O . SER A 1 95 ? -1.654 -0.106 8.641 1 91.69 95 SER A O 1
ATOM 695 N N . ALA A 1 96 ? -0.97 -1.567 10.227 1 92.31 96 ALA A N 1
ATOM 696 C CA . ALA A 1 96 ? -1.449 -2.73 9.484 1 92.31 96 ALA A CA 1
ATOM 697 C C . ALA A 1 96 ? -2.967 -2.691 9.328 1 92.31 96 ALA A C 1
ATOM 699 O O . ALA A 1 96 ? -3.496 -3.061 8.273 1 92.31 96 ALA A O 1
ATOM 700 N N . ILE A 1 97 ? -3.611 -2.244 10.312 1 92 97 ILE A N 1
ATOM 701 C CA . ILE A 1 97 ? -5.066 -2.154 10.289 1 92 97 ILE A CA 1
ATOM 702 C C . ILE A 1 97 ? -5.504 -1.073 9.305 1 92 97 ILE A C 1
ATOM 704 O O . ILE A 1 97 ? -6.414 -1.289 8.5 1 92 97 ILE A O 1
ATOM 708 N N . VAL A 1 98 ? -4.859 0.064 9.367 1 95.19 98 VAL A N 1
ATOM 709 C CA . VAL A 1 98 ? -5.168 1.166 8.461 1 95.19 98 VAL A CA 1
ATOM 710 C C . VAL A 1 98 ? -4.977 0.716 7.016 1 95.19 98 VAL A C 1
ATOM 712 O O . VAL A 1 98 ? -5.844 0.94 6.172 1 95.19 98 VAL A O 1
ATOM 715 N N . TYR A 1 99 ? -3.887 0.091 6.758 1 95.38 99 TYR A N 1
ATOM 716 C CA . TYR A 1 99 ? -3.574 -0.399 5.422 1 95.38 99 TYR A CA 1
ATOM 717 C C . TYR A 1 99 ? -4.648 -1.365 4.93 1 95.38 99 TYR A C 1
ATOM 719 O O . TYR A 1 99 ? -5.152 -1.224 3.816 1 95.38 99 TYR A O 1
ATOM 727 N N . GLN A 1 100 ? -5.012 -2.332 5.727 1 92.88 100 GLN A N 1
ATOM 728 C CA . GLN A 1 100 ? -6 -3.346 5.367 1 92.88 100 GLN A CA 1
ATOM 729 C C . GLN A 1 100 ? -7.367 -2.719 5.117 1 92.88 100 GLN A C 1
ATOM 731 O O . GLN A 1 100 ? -8.086 -3.131 4.207 1 92.88 100 GLN A O 1
ATOM 736 N N . ALA A 1 101 ? -7.699 -1.807 5.93 1 95.44 101 ALA A N 1
ATOM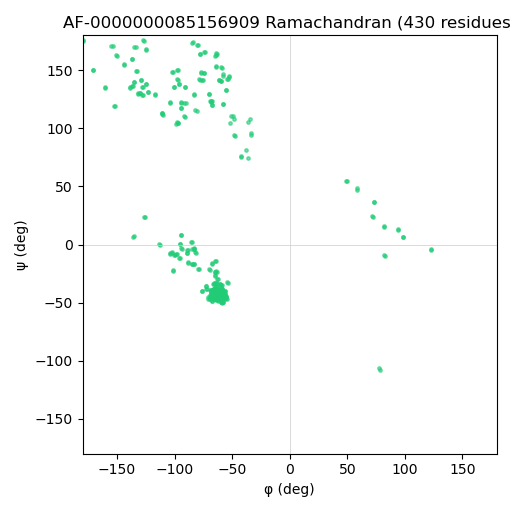 737 C CA . ALA A 1 101 ? -8.977 -1.12 5.762 1 95.44 101 ALA A CA 1
ATOM 738 C C . ALA A 1 101 ? -9.055 -0.432 4.402 1 95.44 101 ALA A C 1
ATOM 740 O O . ALA A 1 101 ? -10.078 -0.514 3.717 1 95.44 101 ALA A O 1
ATOM 741 N N . LEU A 1 102 ? -8 0.28 4.035 1 96 102 LEU A N 1
ATOM 742 C CA . LEU A 1 102 ? -7.945 0.932 2.73 1 96 102 LEU A CA 1
ATOM 743 C C . LEU A 1 102 ? -8.039 -0.093 1.606 1 96 102 LEU A C 1
ATOM 745 O O . LEU A 1 102 ? -8.781 0.104 0.64 1 96 102 LEU A O 1
ATOM 749 N N . GLN A 1 103 ? -7.355 -1.166 1.789 1 93.19 103 GLN A N 1
ATOM 750 C CA . GLN A 1 103 ? -7.402 -2.234 0.795 1 93.19 103 GLN A CA 1
ATOM 751 C C . GLN A 1 103 ? -8.82 -2.775 0.635 1 93.19 103 GLN A C 1
ATOM 753 O O . GLN A 1 103 ? -9.219 -3.174 -0.461 1 93.19 103 GLN A O 1
ATOM 758 N N . GLN A 1 104 ? -9.547 -2.789 1.708 1 92.81 104 GLN A N 1
ATOM 759 C CA . GLN A 1 104 ? -10.891 -3.354 1.703 1 92.81 104 GLN A CA 1
ATOM 760 C C . GLN A 1 104 ? -11.906 -2.348 1.168 1 92.81 104 GLN A C 1
ATOM 762 O O . GLN A 1 104 ? -13.086 -2.672 1.018 1 92.81 104 GLN A O 1
ATOM 767 N N . GLY A 1 105 ? -11.406 -1.137 0.95 1 95.25 105 GLY A N 1
ATOM 768 C CA . GLY A 1 105 ? -12.273 -0.211 0.244 1 95.25 105 GLY A CA 1
ATOM 769 C C . GLY A 1 105 ? -12.547 1.064 1.02 1 95.25 105 GLY A C 1
ATOM 770 O O . GLY A 1 105 ? -13.234 1.964 0.527 1 95.25 105 GLY A O 1
ATOM 771 N N . ALA A 1 106 ? -12.047 1.143 2.234 1 97.75 106 ALA A N 1
ATOM 772 C CA . ALA A 1 106 ? -12.242 2.371 3.002 1 97.75 106 ALA A CA 1
ATOM 773 C C . ALA A 1 106 ? -11.633 3.57 2.279 1 97.75 106 ALA A C 1
ATOM 775 O O . ALA A 1 106 ? -10.539 3.471 1.708 1 97.75 106 ALA A O 1
ATOM 776 N N . ALA A 1 107 ? -12.297 4.648 2.328 1 97.38 107 ALA A N 1
ATOM 777 C CA . ALA A 1 107 ? -11.852 5.887 1.694 1 97.38 107 ALA A CA 1
ATOM 778 C C . ALA A 1 107 ? -10.992 6.711 2.65 1 97.38 107 ALA A C 1
ATOM 780 O O . ALA A 1 107 ? -10.422 7.734 2.26 1 97.38 107 ALA A O 1
ATOM 781 N N . GLY A 1 108 ? -10.945 6.258 3.855 1 97.25 108 GLY A N 1
ATOM 782 C CA . GLY A 1 108 ? -10.133 6.977 4.824 1 97.25 108 GLY A CA 1
ATOM 783 C C . GLY A 1 108 ? -10.156 6.348 6.203 1 97.25 108 GLY A C 1
ATOM 784 O O . GLY A 1 108 ? -10.859 5.355 6.43 1 97.25 108 GLY A O 1
ATOM 785 N N . PHE A 1 109 ? -9.367 6.945 7.004 1 97.19 109 PHE A N 1
ATOM 786 C CA . PHE A 1 109 ? -9.164 6.48 8.367 1 97.19 109 PHE A CA 1
ATOM 787 C C . PHE A 1 109 ? -8.773 7.633 9.281 1 97.19 109 PHE A C 1
ATOM 789 O O . PHE A 1 109 ? -7.777 8.312 9.039 1 97.19 109 PHE A O 1
ATOM 796 N N . VAL A 1 110 ? -9.602 7.898 10.297 1 96.38 110 VAL A N 1
ATOM 797 C CA . VAL A 1 110 ? -9.312 8.953 11.266 1 96.38 110 VAL A CA 1
ATOM 798 C C . VAL A 1 110 ? -9.336 8.375 12.68 1 96.38 110 VAL A C 1
ATOM 800 O O . VAL A 1 110 ? -9.734 7.23 12.883 1 96.38 110 VAL A O 1
ATOM 803 N N . LEU A 1 111 ? -8.852 9.164 13.609 1 95.88 111 LEU A N 1
ATOM 804 C CA . LEU A 1 111 ? -8.711 8.688 14.984 1 95.88 111 LEU A CA 1
ATOM 805 C C . LEU A 1 111 ? -9.836 9.227 15.859 1 95.88 111 LEU A C 1
ATOM 807 O O . LEU A 1 111 ? -10.289 10.352 15.672 1 95.88 111 LEU A O 1
ATOM 811 N N . LYS A 1 112 ? -10.172 8.383 16.844 1 94.94 112 LYS A N 1
ATOM 812 C CA . LYS A 1 112 ? -11.242 8.773 17.766 1 94.94 112 LYS A CA 1
ATOM 813 C C . LYS A 1 112 ? -10.812 9.953 18.641 1 94.94 112 LYS A C 1
ATOM 815 O O . LYS A 1 112 ? -11.656 10.633 19.219 1 94.94 112 LYS A O 1
ATOM 820 N N . ASP A 1 113 ? -9.57 10.227 18.703 1 92.5 113 ASP A N 1
ATOM 821 C CA . ASP A 1 113 ? -9.117 11.352 19.516 1 92.5 113 ASP A CA 1
ATOM 822 C C . ASP A 1 113 ? -8.969 12.617 18.672 1 92.5 113 ASP A C 1
ATOM 824 O O . ASP A 1 113 ? -8.438 13.625 19.141 1 92.5 113 ASP A O 1
ATOM 828 N N . SER A 1 114 ? -9.406 12.602 17.438 1 93.56 114 SER A N 1
ATOM 829 C CA . SER A 1 114 ? -9.445 13.797 16.594 1 93.56 114 SER A CA 1
ATOM 830 C C . SER A 1 114 ? -10.398 14.844 17.156 1 93.56 114 SER A C 1
ATOM 832 O O . SER A 1 114 ? -11.367 14.5 17.844 1 93.56 114 SER A O 1
ATOM 834 N N . THR A 1 115 ? -10.141 16.094 16.859 1 94.06 115 THR A N 1
ATOM 835 C CA . THR A 1 115 ? -11.039 17.172 17.266 1 94.06 115 THR A CA 1
ATOM 836 C C . THR A 1 115 ? -12.305 17.172 16.422 1 94.06 115 THR A C 1
ATOM 838 O O . THR A 1 115 ? -12.344 16.562 15.352 1 94.06 115 THR A O 1
ATOM 841 N N . ARG A 1 116 ? -13.273 17.891 16.891 1 95.19 116 ARG A N 1
ATOM 842 C CA . ARG A 1 116 ? -14.523 18.062 16.156 1 95.19 116 ARG A CA 1
ATOM 843 C C . ARG A 1 116 ? -14.266 18.609 14.758 1 95.19 116 ARG A C 1
ATOM 845 O O . ARG A 1 116 ? -14.82 18.109 13.773 1 95.19 116 ARG A O 1
ATOM 852 N N . SER A 1 117 ? -13.414 19.594 14.758 1 96.44 117 SER A N 1
ATOM 853 C CA . SER A 1 117 ? -13.125 20.234 13.484 1 96.44 117 SER A CA 1
ATOM 854 C C . SER A 1 117 ? -12.438 19.281 12.523 1 96.44 117 SER A C 1
ATOM 856 O O . SER A 1 117 ? -12.695 19.312 11.312 1 96.44 117 SER A O 1
ATOM 858 N N . GLU A 1 118 ? -11.578 18.438 13.016 1 95.56 118 GLU A N 1
ATOM 859 C CA . GLU A 1 118 ? -10.867 17.469 12.195 1 95.56 118 GLU A CA 1
ATOM 860 C C . GLU A 1 118 ? -11.828 16.422 11.625 1 95.56 118 GLU A C 1
ATOM 862 O O . GLU A 1 118 ? -11.703 16.031 10.461 1 95.56 118 GLU A O 1
ATOM 867 N N . ILE A 1 119 ? -12.773 16.031 12.414 1 96.88 119 ILE A N 1
ATOM 868 C CA . ILE A 1 119 ? -13.742 15.023 11.984 1 96.88 119 ILE A CA 1
ATOM 869 C C . ILE A 1 119 ? -14.641 15.602 10.898 1 96.88 119 ILE A C 1
ATOM 871 O O . ILE A 1 119 ? -14.859 14.969 9.859 1 96.88 119 ILE A O 1
ATOM 875 N N . VAL A 1 120 ? -15.117 16.812 11.078 1 97.81 120 VAL A N 1
ATOM 876 C CA . VAL A 1 120 ? -15.977 17.469 10.102 1 97.81 120 VAL A CA 1
ATOM 877 C C . VAL A 1 120 ? -15.211 17.656 8.789 1 97.81 120 VAL A C 1
ATOM 879 O O . VAL A 1 120 ? -15.734 17.344 7.711 1 97.81 120 VAL A O 1
ATOM 882 N N . LYS A 1 121 ? -14 18.125 8.906 1 97.56 121 LYS A N 1
ATOM 883 C CA . LYS A 1 121 ? -13.18 18.328 7.719 1 97.56 121 LYS A CA 1
ATOM 884 C C . LYS A 1 121 ? -12.953 17.016 6.973 1 97.56 121 LYS A C 1
ATOM 886 O O . LYS A 1 121 ? -13.016 16.969 5.742 1 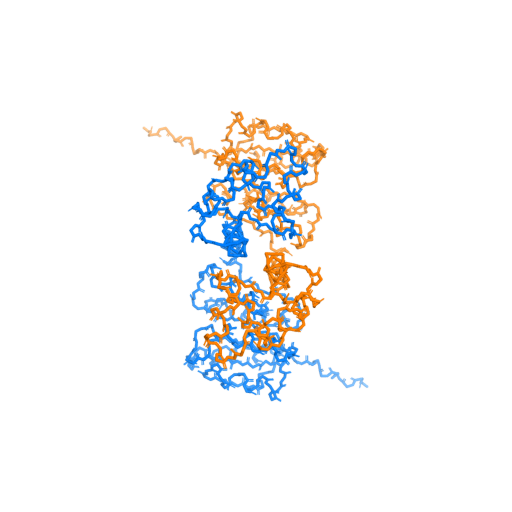97.56 121 LYS A O 1
ATOM 891 N N . ALA A 1 122 ? -12.68 15.984 7.691 1 97.56 122 ALA A N 1
ATOM 892 C CA . ALA A 1 122 ? -12.453 14.672 7.09 1 97.56 122 ALA A CA 1
ATOM 893 C C . ALA A 1 122 ? -13.68 14.203 6.312 1 97.56 122 ALA A C 1
ATOM 895 O O . ALA A 1 122 ? -13.562 13.695 5.195 1 97.56 122 ALA A O 1
ATOM 896 N N . VAL A 1 123 ? -14.836 14.375 6.863 1 98.12 123 VAL A N 1
ATOM 897 C CA . VAL A 1 123 ? -16.078 13.984 6.227 1 98.12 123 VAL A CA 1
ATOM 898 C C . VAL A 1 123 ? -16.297 14.789 4.949 1 98.12 123 VAL A C 1
ATOM 900 O O . VAL A 1 123 ? -16.625 14.234 3.902 1 98.12 123 VAL A O 1
ATOM 903 N N . LEU A 1 124 ? -16.062 16.078 5.039 1 98.06 124 LEU A N 1
ATOM 904 C CA . LEU A 1 124 ? -16.266 16.938 3.883 1 98.06 124 LEU A CA 1
ATOM 905 C C . LEU A 1 124 ? -15.258 16.609 2.781 1 98.06 124 LEU A C 1
ATOM 907 O O . LEU A 1 124 ? -15.617 16.547 1.604 1 98.06 124 LEU A O 1
ATOM 911 N N . ASP A 1 125 ? -14.016 16.438 3.193 1 97.44 125 ASP A N 1
ATOM 912 C CA . ASP A 1 125 ? -13 16.047 2.221 1 97.44 125 ASP A CA 1
ATOM 913 C C . ASP A 1 125 ? -13.375 14.727 1.543 1 97.44 125 ASP A C 1
ATOM 915 O O . ASP A 1 125 ? -13.258 14.594 0.323 1 97.44 125 ASP A O 1
ATOM 919 N N . CYS A 1 126 ? -13.844 13.758 2.311 1 97.31 126 CYS A N 1
ATOM 920 C CA . CYS A 1 126 ? -14.25 12.461 1.788 1 97.31 126 CYS A CA 1
ATOM 921 C C . CYS A 1 126 ? -15.414 12.602 0.814 1 97.31 126 CYS A C 1
ATOM 923 O O . CYS A 1 126 ? -15.422 11.969 -0.244 1 97.31 126 CYS A O 1
ATOM 925 N N . ALA A 1 127 ? -16.312 13.422 1.152 1 97.31 127 ALA A N 1
ATOM 926 C CA . ALA A 1 127 ? -17.484 13.656 0.302 1 97.31 127 ALA A CA 1
ATOM 927 C C . ALA A 1 127 ? -17.062 14.25 -1.042 1 97.31 127 ALA A C 1
ATOM 929 O O . ALA A 1 127 ? -17.75 14.039 -2.053 1 97.31 127 ALA A O 1
ATOM 930 N N . GLN A 1 128 ? -16 14.961 -1.037 1 96.44 128 GLN A N 1
ATOM 931 C CA . GLN A 1 128 ? -15.508 15.602 -2.252 1 96.44 128 GLN A CA 1
ATOM 932 C C . GLN A 1 128 ? -14.633 14.641 -3.059 1 96.44 128 GLN A C 1
ATOM 934 O O . GLN A 1 128 ? -14.016 15.039 -4.047 1 96.44 128 GLN A O 1
ATOM 939 N N . GLY A 1 129 ? -14.508 13.445 -2.576 1 96.12 129 GLY A N 1
ATOM 940 C CA . GLY A 1 129 ? -13.812 12.422 -3.344 1 96.12 129 GLY A CA 1
ATOM 941 C C . GLY A 1 129 ? -12.375 12.227 -2.916 1 96.12 129 GLY A C 1
ATOM 942 O O . GLY A 1 129 ? -11.633 11.453 -3.533 1 96.12 129 GLY A O 1
ATOM 943 N N . ARG A 1 130 ? -11.945 12.859 -1.862 1 95.38 130 ARG A N 1
ATOM 944 C CA . ARG A 1 130 ? -10.578 12.719 -1.384 1 95.38 130 ARG A CA 1
ATOM 945 C C . ARG A 1 130 ? -10.461 11.594 -0.364 1 95.38 130 ARG A C 1
ATOM 947 O O . ARG A 1 130 ? -11.344 11.414 0.475 1 95.38 130 ARG A O 1
ATOM 954 N N . ASP A 1 131 ? -9.422 10.828 -0.558 1 96.44 131 ASP A N 1
ATOM 955 C CA . ASP A 1 131 ? -9.117 9.891 0.513 1 96.44 131 ASP A CA 1
ATOM 956 C C . ASP A 1 131 ? -8.406 10.586 1.672 1 96.44 131 ASP A C 1
ATOM 958 O O . ASP A 1 131 ? -7.594 11.484 1.458 1 96.44 131 ASP A O 1
ATOM 962 N N . VAL A 1 132 ? -8.797 10.117 2.924 1 95.88 132 VAL A N 1
ATOM 963 C CA . VAL A 1 132 ? -8.367 10.867 4.102 1 95.88 132 VAL A CA 1
ATOM 964 C C . VAL A 1 132 ? -7.695 9.93 5.098 1 95.88 132 VAL A C 1
ATOM 966 O O . VAL A 1 132 ? -8.227 8.859 5.402 1 95.88 132 VAL A O 1
ATOM 969 N N . VAL A 1 133 ? -6.523 10.32 5.512 1 96.19 133 VAL A N 1
ATOM 970 C CA . VAL A 1 133 ? -5.832 9.625 6.59 1 96.19 133 VAL A CA 1
ATOM 971 C C . VAL A 1 133 ? -5.359 10.625 7.641 1 96.19 133 VAL A C 1
ATOM 973 O O . VAL A 1 133 ? -4.777 11.664 7.301 1 96.19 133 VAL A O 1
ATOM 976 N N . ALA A 1 134 ? -5.652 10.367 8.891 1 94.38 134 ALA A N 1
ATOM 977 C CA . ALA A 1 134 ? -5.195 11.234 9.969 1 94.38 134 ALA A CA 1
ATOM 978 C C . ALA A 1 134 ? -3.68 11.43 9.914 1 94.38 134 ALA A C 1
ATOM 980 O O . ALA A 1 134 ? -2.939 10.477 9.641 1 94.38 134 ALA A O 1
ATOM 981 N N . PRO A 1 135 ? -3.275 12.609 10.219 1 90.56 135 PRO A N 1
ATOM 982 C CA . PRO A 1 135 ? -1.848 12.922 10.117 1 90.56 135 PRO A CA 1
ATOM 983 C C . PRO A 1 135 ? -0.98 11.969 10.945 1 90.56 135 PRO A C 1
ATOM 985 O O . PRO A 1 135 ? 0.083 11.547 10.484 1 90.56 135 PRO A O 1
ATOM 988 N N . ALA A 1 136 ? -1.424 11.625 12.109 1 91.56 136 ALA A N 1
ATOM 989 C CA . ALA A 1 136 ? -0.65 10.797 13.031 1 91.56 136 ALA A CA 1
ATOM 990 C C . ALA A 1 136 ? -0.436 9.398 12.469 1 91.56 136 ALA A C 1
ATOM 992 O O . ALA A 1 136 ? 0.432 8.656 12.93 1 91.56 136 ALA A O 1
ATOM 993 N N . LEU A 1 137 ? -1.189 9.039 11.422 1 94.5 137 LEU A N 1
ATOM 994 C CA . LEU A 1 137 ? -1.156 7.676 10.891 1 94.5 137 LEU A CA 1
ATOM 995 C C . LEU A 1 137 ? -0.281 7.602 9.648 1 94.5 137 LEU A C 1
ATOM 997 O O . LEU A 1 137 ? 0.051 6.512 9.18 1 94.5 137 LEU A O 1
ATOM 1001 N N . VAL A 1 138 ? 0.126 8.688 9.164 1 93.94 138 VAL A N 1
ATOM 1002 C CA . VAL A 1 138 ? 0.735 8.773 7.84 1 93.94 138 VAL A CA 1
ATOM 1003 C C . VAL A 1 138 ? 2.086 8.062 7.844 1 93.94 138 VAL A C 1
ATOM 1005 O O . VAL A 1 138 ? 2.377 7.266 6.949 1 93.94 138 VAL A O 1
ATOM 1008 N N . GLY A 1 139 ? 2.914 8.359 8.82 1 94.25 139 GLY A N 1
ATOM 1009 C CA . GLY A 1 139 ? 4.211 7.703 8.914 1 94.25 139 GLY A CA 1
ATOM 1010 C C . GLY A 1 139 ? 4.109 6.191 9 1 94.25 139 GLY A C 1
ATOM 1011 O O . GLY A 1 139 ? 4.848 5.477 8.32 1 94.25 139 GLY A O 1
ATOM 1012 N N . GLY A 1 140 ? 3.207 5.746 9.828 1 94.81 140 GLY A N 1
ATOM 1013 C CA . GLY A 1 140 ? 2.994 4.312 9.961 1 94.81 140 GLY A CA 1
ATOM 1014 C C . GLY A 1 140 ? 2.516 3.658 8.68 1 94.81 140 GLY A C 1
ATOM 1015 O O . GLY A 1 140 ? 2.938 2.547 8.352 1 94.81 140 GLY A O 1
ATOM 1016 N N . LEU A 1 141 ? 1.658 4.336 7.992 1 95.06 141 LEU A N 1
ATOM 1017 C CA . LEU A 1 141 ? 1.139 3.812 6.734 1 95.06 141 LEU A CA 1
ATOM 1018 C C . LEU A 1 141 ? 2.25 3.684 5.699 1 95.06 141 LEU A C 1
ATOM 1020 O O . LEU A 1 141 ? 2.352 2.664 5.016 1 95.06 141 LEU A O 1
ATOM 1024 N N . ALA A 1 142 ? 3.055 4.703 5.566 1 95.69 142 ALA A N 1
ATOM 1025 C CA . ALA A 1 142 ? 4.203 4.66 4.668 1 95.69 142 ALA A CA 1
ATOM 1026 C C . ALA A 1 142 ? 5.145 3.516 5.035 1 95.69 142 ALA A C 1
ATOM 1028 O O . ALA A 1 142 ? 5.625 2.795 4.156 1 95.69 142 ALA A O 1
ATOM 1029 N N . ALA A 1 143 ? 5.375 3.342 6.289 1 94.75 143 ALA A N 1
ATOM 1030 C CA . ALA A 1 143 ? 6.219 2.254 6.781 1 94.75 143 ALA A CA 1
ATOM 1031 C C . ALA A 1 143 ? 5.625 0.895 6.418 1 94.75 143 ALA A C 1
ATOM 1033 O O . ALA A 1 143 ? 6.352 -0.034 6.062 1 94.75 143 ALA A O 1
ATOM 1034 N N . GLU A 1 144 ? 4.328 0.814 6.57 1 94.12 144 GLU A N 1
ATOM 1035 C CA . GLU A 1 144 ? 3.643 -0.435 6.254 1 94.12 144 GLU A CA 1
ATOM 1036 C C . GLU A 1 144 ? 3.836 -0.813 4.789 1 94.12 144 GLU A C 1
ATOM 1038 O O . GLU A 1 144 ? 4.102 -1.975 4.473 1 94.12 144 GLU A O 1
ATOM 1043 N N . ILE A 1 145 ? 3.73 0.116 3.914 1 92.88 145 ILE A N 1
ATOM 1044 C CA . ILE A 1 145 ? 3.943 -0.111 2.488 1 92.88 145 ILE A CA 1
ATOM 1045 C C . ILE A 1 145 ? 5.363 -0.625 2.254 1 92.88 145 ILE A C 1
ATOM 1047 O O . ILE A 1 145 ? 5.562 -1.615 1.549 1 92.88 145 ILE A O 1
ATOM 1051 N N . ARG A 1 146 ? 6.34 0.075 2.848 1 92.06 146 ARG A N 1
ATOM 1052 C CA . ARG A 1 146 ? 7.746 -0.274 2.701 1 92.06 146 ARG A CA 1
ATOM 1053 C C . ARG A 1 146 ? 8.023 -1.671 3.248 1 92.06 146 ARG A C 1
ATOM 1055 O O . ARG A 1 146 ? 8.719 -2.465 2.611 1 92.06 146 ARG A O 1
ATOM 1062 N N . GLN A 1 147 ? 7.488 -2.01 4.391 1 88.88 147 GLN A N 1
ATOM 1063 C CA . GLN A 1 147 ? 7.727 -3.287 5.055 1 88.88 147 GLN A CA 1
ATOM 1064 C C . GLN A 1 147 ? 7.102 -4.438 4.27 1 88.88 147 GLN A C 1
ATOM 1066 O O . GLN A 1 147 ? 7.703 -5.508 4.145 1 88.88 147 GLN A O 1
ATOM 1071 N N . ARG A 1 148 ? 5.941 -4.234 3.779 1 85.75 148 ARG A N 1
ATOM 1072 C CA . ARG A 1 148 ? 5.242 -5.277 3.031 1 85.75 148 ARG A CA 1
ATOM 1073 C C . ARG A 1 148 ? 5.988 -5.621 1.745 1 85.75 148 ARG A C 1
ATOM 1075 O O . ARG A 1 148 ? 5.828 -6.715 1.203 1 85.75 148 ARG A O 1
ATOM 1082 N N . ALA A 1 149 ? 6.766 -4.695 1.271 1 84.62 149 ALA A N 1
ATOM 1083 C CA . ALA A 1 149 ? 7.508 -4.918 0.034 1 84.62 149 ALA A CA 1
ATOM 1084 C C . ALA A 1 149 ? 8.82 -5.645 0.305 1 84.62 149 ALA A C 1
ATOM 1086 O O . ALA A 1 149 ? 9.469 -6.141 -0.621 1 84.62 149 ALA A O 1
ATOM 1087 N N . GLU A 1 150 ? 9.227 -5.645 1.504 1 82.25 150 GLU A N 1
ATOM 1088 C CA . GLU A 1 150 ? 10.453 -6.34 1.868 1 82.25 150 GLU A CA 1
ATOM 1089 C C . GLU A 1 150 ? 10.297 -7.852 1.73 1 82.25 150 GLU A C 1
ATOM 1091 O O . GLU A 1 150 ? 9.336 -8.43 2.242 1 82.25 150 GLU A O 1
ATOM 1096 N N . PRO A 1 151 ? 11.133 -8.477 0.954 1 76.25 151 PRO A N 1
ATOM 1097 C CA . PRO A 1 151 ? 11.055 -9.938 0.854 1 76.25 151 PRO A CA 1
ATOM 1098 C C . PRO A 1 151 ? 11.219 -10.625 2.203 1 76.25 151 PRO A C 1
ATOM 1100 O O . PRO A 1 151 ? 12.102 -10.273 2.982 1 76.25 151 PRO A O 1
ATOM 1103 N N . THR A 1 152 ? 10.266 -11.344 2.582 1 76.62 152 THR A N 1
ATOM 1104 C CA . THR A 1 152 ? 10.297 -12.094 3.836 1 76.62 152 THR A CA 1
ATOM 1105 C C . THR A 1 152 ? 10.688 -13.547 3.59 1 76.62 152 THR A C 1
ATOM 1107 O O . THR A 1 152 ? 10.938 -14.297 4.535 1 76.62 152 THR A O 1
ATOM 1110 N N . GLY A 1 153 ? 10.727 -13.812 2.322 1 77.25 153 GLY A N 1
ATOM 1111 C CA . GLY A 1 153 ? 10.992 -15.195 1.969 1 77.25 153 GLY A CA 1
ATOM 1112 C C . GLY A 1 153 ? 12.477 -15.531 1.95 1 77.25 153 GLY A C 1
ATOM 1113 O O . GLY A 1 153 ? 13.305 -14.695 2.322 1 77.25 153 GLY A O 1
ATOM 1114 N N . PRO A 1 154 ? 12.68 -16.781 1.76 1 82.75 154 PRO A N 1
ATOM 1115 C CA . PRO A 1 154 ? 14.078 -17.219 1.676 1 82.75 154 PRO A CA 1
ATOM 1116 C C . PRO A 1 154 ? 14.844 -16.547 0.547 1 82.75 154 PRO A C 1
ATOM 1118 O O . PRO A 1 154 ? 14.242 -16.016 -0.39 1 82.75 154 PRO A O 1
ATOM 1121 N N . VAL A 1 155 ? 16.125 -16.438 0.731 1 85.12 155 VAL A N 1
ATOM 1122 C CA . VAL A 1 155 ? 17 -15.906 -0.32 1 85.12 155 VAL A CA 1
ATOM 1123 C C . VAL A 1 155 ? 17.047 -16.891 -1.486 1 85.12 155 VAL A C 1
ATOM 1125 O O . VAL A 1 155 ? 17.391 -18.062 -1.302 1 85.12 155 VAL A O 1
ATOM 1128 N N . LEU A 1 156 ? 16.625 -16.406 -2.635 1 89.38 156 LEU A N 1
ATOM 1129 C CA . LEU A 1 156 ? 16.734 -17.203 -3.852 1 89.38 156 LEU A CA 1
ATOM 1130 C C . LEU A 1 156 ? 18 -16.828 -4.629 1 89.38 156 LEU A C 1
ATOM 1132 O O . LEU A 1 156 ? 18.359 -15.656 -4.699 1 89.38 156 LEU A O 1
ATOM 1136 N N . SER A 1 157 ? 18.641 -17.797 -5.109 1 89.56 157 SER A N 1
ATOM 1137 C CA . SER A 1 157 ? 19.75 -17.516 -6.02 1 89.56 157 SER A CA 1
ATOM 1138 C C . SER A 1 157 ? 19.25 -16.828 -7.293 1 89.56 157 SER A C 1
ATOM 1140 O O . SER A 1 157 ? 18.047 -16.828 -7.582 1 89.56 157 SER A O 1
ATOM 1142 N N . ALA A 1 158 ? 20.125 -16.25 -8.008 1 89.06 158 ALA A N 1
ATOM 1143 C CA . ALA A 1 158 ? 19.781 -15.594 -9.273 1 89.06 158 ALA A CA 1
ATOM 1144 C C . ALA A 1 158 ? 19.094 -16.578 -10.227 1 89.06 158 ALA A C 1
ATOM 1146 O O . ALA A 1 158 ? 18.109 -16.219 -10.883 1 89.06 158 ALA A O 1
ATOM 1147 N N . ARG A 1 159 ? 19.625 -17.75 -10.258 1 91.5 159 ARG A N 1
ATOM 1148 C CA . ARG A 1 159 ? 19.078 -18.766 -11.156 1 91.5 159 ARG A CA 1
ATOM 1149 C C . ARG A 1 159 ? 17.688 -19.203 -10.703 1 91.5 159 ARG A C 1
ATOM 1151 O O . ARG A 1 159 ? 16.797 -19.375 -11.523 1 91.5 159 ARG A O 1
ATOM 1158 N N . GLU A 1 160 ? 17.547 -19.422 -9.445 1 92.69 160 GLU A N 1
ATOM 1159 C CA . GLU A 1 160 ? 16.234 -19.797 -8.906 1 92.69 160 GLU A CA 1
ATOM 1160 C C . GLU A 1 160 ? 15.188 -18.734 -9.219 1 92.69 160 GLU A C 1
ATOM 1162 O O . GLU A 1 160 ? 14.055 -19.047 -9.594 1 92.69 160 GLU A O 1
ATOM 1167 N N . ARG A 1 161 ? 15.562 -17.516 -9.062 1 92.19 161 ARG A N 1
ATOM 1168 C CA . ARG A 1 161 ? 14.664 -16.406 -9.359 1 92.19 161 ARG A CA 1
ATOM 1169 C C . ARG A 1 161 ? 14.281 -16.391 -10.836 1 92.19 161 ARG A C 1
ATOM 1171 O O . ARG A 1 161 ? 13.117 -16.156 -11.18 1 92.19 161 ARG A O 1
ATOM 1178 N N . GLU A 1 162 ? 15.219 -16.547 -11.578 1 93.38 162 GLU A N 1
ATOM 1179 C CA . GLU A 1 162 ? 14.977 -16.594 -13.016 1 93.38 162 GLU A CA 1
ATOM 1180 C C . GLU A 1 162 ? 13.992 -17.703 -13.375 1 93.38 162 GLU A C 1
ATOM 1182 O O . GLU A 1 162 ? 13.047 -17.484 -14.141 1 93.38 162 GLU A O 1
ATOM 1187 N N . VAL A 1 163 ? 14.242 -18.859 -12.875 1 95.12 163 VAL A N 1
ATOM 1188 C CA . VAL A 1 163 ? 13.367 -20 -13.125 1 95.12 163 VAL A CA 1
ATOM 1189 C C . VAL A 1 163 ? 11.961 -19.703 -12.625 1 95.12 163 VAL A C 1
ATOM 1191 O O . VAL A 1 163 ? 10.977 -19.953 -13.32 1 95.12 163 VAL A O 1
ATOM 1194 N N . LEU A 1 164 ? 11.867 -19.141 -11.461 1 94.69 164 LEU A N 1
ATOM 1195 C CA . LEU A 1 164 ? 10.586 -18.797 -10.852 1 94.69 164 LEU A CA 1
ATOM 1196 C C . LEU A 1 164 ? 9.805 -17.828 -11.734 1 94.69 164 LEU A C 1
ATOM 1198 O O . LEU A 1 164 ? 8.602 -18 -11.93 1 94.69 164 LEU A O 1
ATOM 1202 N N . HIS A 1 165 ? 10.469 -16.828 -12.258 1 94.56 165 HIS A N 1
ATOM 1203 C CA . HIS A 1 165 ? 9.836 -15.844 -13.141 1 94.56 165 HIS A CA 1
ATOM 1204 C C . HIS A 1 165 ? 9.273 -16.516 -14.391 1 94.56 165 HIS A C 1
ATOM 1206 O O . HIS A 1 165 ? 8.172 -16.188 -14.828 1 94.56 165 HIS A O 1
ATOM 1212 N N . ARG A 1 166 ? 9.977 -17.406 -14.906 1 94.75 166 ARG A N 1
ATOM 1213 C CA . ARG A 1 166 ? 9.562 -18.094 -16.125 1 94.75 166 ARG A CA 1
ATOM 1214 C C . ARG A 1 166 ? 8.406 -19.062 -15.836 1 94.75 166 ARG A C 1
ATOM 1216 O O . ARG A 1 166 ? 7.496 -19.203 -16.656 1 94.75 166 ARG A O 1
ATOM 1223 N N . ILE A 1 167 ? 8.453 -19.656 -14.688 1 94.62 167 ILE A N 1
ATOM 1224 C CA . ILE A 1 167 ? 7.34 -20.484 -14.258 1 94.62 167 ILE A CA 1
ATOM 1225 C C . ILE A 1 167 ? 6.07 -19.656 -14.148 1 94.62 167 ILE A C 1
ATOM 1227 O O . ILE A 1 167 ? 5.004 -20.062 -14.609 1 94.62 167 ILE A O 1
ATOM 1231 N N . ALA A 1 168 ? 6.191 -18.531 -13.594 1 94.44 168 ALA A N 1
ATOM 1232 C CA . ALA A 1 168 ? 5.055 -17.625 -13.391 1 94.44 168 ALA A CA 1
ATOM 1233 C C . ALA A 1 168 ? 4.469 -17.172 -14.727 1 94.44 168 ALA A C 1
ATOM 1235 O O . ALA A 1 168 ? 3.316 -16.734 -14.789 1 94.44 168 ALA A O 1
ATOM 1236 N N . ARG A 1 169 ? 5.297 -17.234 -15.75 1 93.12 169 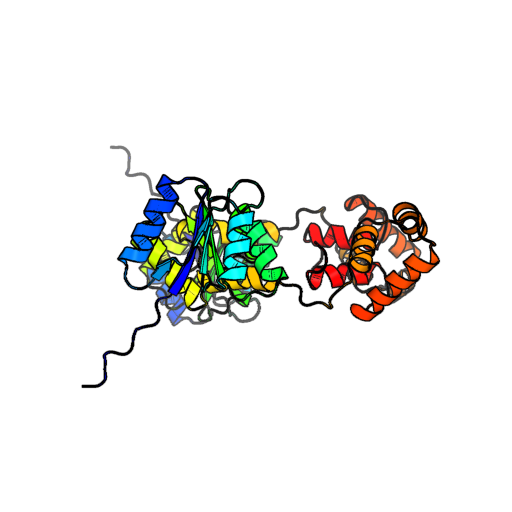ARG A N 1
ATOM 1237 C CA . ARG A 1 169 ? 4.848 -16.859 -17.094 1 93.12 169 ARG A CA 1
ATOM 1238 C C . ARG A 1 169 ? 4.254 -18.062 -17.828 1 93.12 169 ARG A C 1
ATOM 1240 O O . ARG A 1 169 ? 3.842 -17.953 -18.984 1 93.12 169 ARG A O 1
ATOM 1247 N N . GLY A 1 170 ? 4.328 -19.203 -17.219 1 92.69 170 GLY A N 1
ATOM 1248 C CA . GLY A 1 170 ? 3.678 -20.391 -17.766 1 92.69 170 GLY A CA 1
ATOM 1249 C C . GLY A 1 170 ? 4.602 -21.234 -18.625 1 92.69 170 GLY A C 1
ATOM 1250 O O . GLY A 1 170 ? 4.141 -22.094 -19.375 1 92.69 170 GLY A O 1
ATOM 1251 N N . GLN A 1 171 ? 5.836 -20.984 -18.562 1 94.56 171 GLN A N 1
ATOM 1252 C CA . GLN A 1 171 ? 6.766 -21.75 -19.391 1 94.56 171 GLN A CA 1
ATOM 1253 C C . GLN A 1 171 ? 6.984 -23.141 -18.797 1 94.56 171 GLN A C 1
ATOM 1255 O O . GLN A 1 171 ? 7.039 -23.312 -17.578 1 94.56 171 GLN A O 1
ATOM 1260 N N . SER A 1 172 ? 7.082 -24.141 -19.703 1 94.19 172 SER A N 1
ATOM 1261 C CA . SER A 1 172 ? 7.367 -25.516 -19.312 1 94.19 172 SER A CA 1
ATOM 1262 C C . SER A 1 172 ? 8.844 -25.703 -19 1 94.19 172 SER A C 1
ATOM 1264 O O . SER A 1 172 ? 9.672 -24.875 -19.359 1 94.19 172 SER A O 1
ATOM 1266 N N . ILE A 1 173 ? 9.117 -26.828 -18.312 1 94.12 173 ILE A N 1
ATOM 1267 C CA . ILE A 1 173 ? 10.5 -27.125 -17.953 1 94.12 173 ILE A CA 1
ATOM 1268 C C . ILE A 1 173 ? 11.367 -27.219 -19.203 1 94.12 173 ILE A C 1
ATOM 1270 O O . ILE A 1 173 ? 12.445 -26.625 -19.25 1 94.12 173 ILE A O 1
ATOM 1274 N N . PRO A 1 174 ? 10.867 -27.875 -20.234 1 96 174 PRO A N 1
ATOM 1275 C CA . PRO A 1 174 ? 11.68 -27.922 -21.453 1 96 174 PRO A CA 1
ATOM 1276 C C . PRO A 1 174 ? 11.883 -26.531 -22.078 1 96 174 PRO A C 1
ATOM 1278 O O . PRO A 1 174 ? 12.977 -26.234 -22.562 1 96 174 PRO A O 1
ATOM 1281 N N . ALA A 1 175 ? 10.898 -25.734 -22.078 1 96.5 175 ALA A N 1
ATOM 1282 C CA . ALA A 1 175 ? 11.008 -24.391 -22.625 1 96.5 175 ALA A CA 1
ATOM 1283 C C . ALA A 1 175 ? 12.031 -23.562 -21.844 1 96.5 175 ALA A C 1
ATOM 1285 O O . ALA A 1 175 ? 12.836 -22.844 -22.422 1 96.5 175 ALA A O 1
ATOM 1286 N N . ILE A 1 176 ? 11.977 -23.672 -20.531 1 96.44 176 ILE A N 1
ATOM 1287 C CA . ILE A 1 176 ? 12.906 -22.969 -19.672 1 96.44 176 ILE A CA 1
ATOM 1288 C C . ILE A 1 176 ? 14.328 -23.453 -19.938 1 96.44 176 ILE A C 1
ATOM 1290 O O . ILE A 1 176 ? 15.258 -22.641 -20.047 1 96.44 176 ILE A O 1
ATOM 1294 N N . ALA A 1 177 ? 14.43 -24.75 -20.016 1 97.06 177 ALA A N 1
ATOM 1295 C CA . ALA A 1 177 ? 15.734 -25.344 -20.297 1 97.06 177 ALA A CA 1
ATOM 1296 C C . ALA A 1 177 ? 16.328 -24.797 -21.594 1 97.06 177 ALA A C 1
ATOM 1298 O O . ALA A 1 177 ? 17.5 -24.438 -21.656 1 97.06 177 ALA A O 1
ATOM 1299 N N . GLY A 1 178 ? 15.531 -24.75 -22.578 1 96.94 178 GLY A N 1
ATOM 1300 C CA . GLY A 1 178 ? 15.969 -24.203 -23.859 1 96.94 178 GLY A CA 1
ATOM 1301 C C . GLY A 1 178 ? 16.422 -22.75 -23.75 1 96.94 178 GLY A C 1
ATOM 1302 O O . GLY A 1 178 ? 17.484 -22.391 -24.281 1 96.94 178 GLY A O 1
ATOM 1303 N N . GLU A 1 179 ? 15.672 -21.953 -23.109 1 95.25 179 GLU A N 1
ATOM 1304 C CA . GLU A 1 179 ? 15.953 -20.516 -23 1 95.25 179 GLU A CA 1
ATOM 1305 C C . GLU A 1 179 ? 17.234 -20.266 -22.188 1 95.25 179 GLU A C 1
ATOM 1307 O O . GLU A 1 179 ? 17.969 -19.328 -22.469 1 95.25 179 GLU A O 1
ATOM 1312 N N . LEU A 1 180 ? 17.438 -21.109 -21.234 1 95.31 180 LEU A N 1
ATOM 1313 C CA . LEU A 1 180 ? 18.578 -20.906 -20.344 1 95.31 180 LEU A CA 1
ATOM 1314 C C . LEU A 1 180 ? 19.797 -21.688 -20.844 1 95.31 180 LEU A C 1
ATOM 1316 O O . LEU A 1 180 ? 20.875 -21.609 -20.25 1 95.31 180 LEU A O 1
ATOM 1320 N N . TYR A 1 181 ? 19.578 -22.422 -21.891 1 96.88 181 TYR A N 1
ATOM 1321 C CA . TYR A 1 181 ? 20.641 -23.219 -22.5 1 96.88 181 TYR A CA 1
ATOM 1322 C C . TYR A 1 181 ? 21.234 -24.203 -21.5 1 96.88 181 TYR A C 1
ATOM 1324 O O . TYR A 1 181 ? 22.453 -24.297 -21.344 1 96.88 181 TYR A O 1
ATOM 1332 N N . VAL A 1 182 ? 20.391 -24.938 -20.812 1 97 182 VAL A N 1
ATOM 1333 C CA . VAL A 1 182 ? 20.75 -25.984 -19.875 1 97 182 VAL A CA 1
ATOM 1334 C C . VAL A 1 182 ? 19.875 -27.219 -20.109 1 97 182 VAL A C 1
ATOM 1336 O O . VAL A 1 182 ? 18.922 -27.156 -20.891 1 97 182 VAL A O 1
ATOM 1339 N N . ALA A 1 183 ? 20.266 -28.297 -19.453 1 97.06 183 ALA A N 1
ATOM 1340 C CA . ALA A 1 183 ? 19.453 -29.516 -19.547 1 97.06 183 ALA A CA 1
ATOM 1341 C C . ALA A 1 183 ? 18.188 -29.375 -18.719 1 97.06 183 ALA A C 1
ATOM 1343 O O . ALA A 1 183 ? 18.172 -28.734 -17.672 1 97.06 183 ALA A O 1
ATOM 1344 N N . PRO A 1 184 ? 17.109 -30.016 -19.203 1 97.19 184 PRO A N 1
ATOM 1345 C CA . PRO A 1 184 ? 15.883 -30.016 -18.422 1 97.19 184 PRO A CA 1
ATOM 1346 C C . PRO A 1 184 ? 16.094 -30.516 -16.984 1 97.19 184 PRO A C 1
ATOM 1348 O O . PRO A 1 184 ? 15.43 -30.031 -16.062 1 97.19 184 PRO A O 1
ATOM 1351 N N . SER A 1 185 ? 16.984 -31.406 -16.828 1 97.19 185 SER A N 1
ATOM 1352 C CA . SER A 1 185 ? 17.266 -31.922 -15.492 1 97.19 185 SER A CA 1
ATOM 1353 C C . SER A 1 185 ? 17.812 -30.844 -14.578 1 97.19 185 SER A C 1
ATOM 1355 O O . SER A 1 185 ? 17.547 -30.844 -13.375 1 97.19 185 SER A O 1
ATOM 1357 N N . THR A 1 186 ? 18.547 -30.016 -15.094 1 96.25 186 THR A N 1
ATOM 1358 C CA . THR A 1 186 ? 19.094 -28.891 -14.336 1 96.25 186 THR A CA 1
ATOM 1359 C C . THR A 1 186 ? 17.984 -27.969 -13.867 1 96.25 186 THR A C 1
ATOM 1361 O O . THR A 1 186 ? 17.969 -27.516 -12.719 1 96.25 186 THR A O 1
ATOM 1364 N N . VAL A 1 187 ? 17.062 -27.672 -14.781 1 96.69 187 VAL A N 1
ATOM 1365 C CA . VAL A 1 187 ? 15.922 -26.844 -14.422 1 96.69 187 VAL A CA 1
ATOM 1366 C C . VAL A 1 187 ? 15.125 -27.516 -13.312 1 96.69 187 VAL A C 1
ATOM 1368 O O . VAL A 1 187 ? 14.703 -26.859 -12.359 1 96.69 187 VAL A O 1
ATOM 1371 N N . LYS A 1 188 ? 14.93 -28.797 -13.453 1 95.94 188 LYS A N 1
ATOM 1372 C CA . LYS A 1 188 ? 14.195 -29.547 -12.445 1 95.94 188 LYS A CA 1
ATOM 1373 C C . LYS A 1 188 ? 14.859 -29.438 -11.07 1 95.94 188 LYS A C 1
ATOM 1375 O O . LYS A 1 188 ? 14.18 -29.312 -10.055 1 95.94 188 LYS A O 1
ATOM 1380 N N . THR A 1 189 ? 16.109 -29.453 -11.062 1 96.31 189 THR A N 1
ATOM 1381 C CA . THR A 1 189 ? 16.859 -29.297 -9.82 1 96.31 189 THR A CA 1
ATOM 1382 C C . THR A 1 189 ? 16.578 -27.938 -9.188 1 96.31 189 THR A C 1
ATOM 1384 O O . THR A 1 189 ? 16.344 -27.844 -7.98 1 96.31 189 THR A O 1
ATOM 1387 N N . HIS A 1 190 ? 16.625 -26.906 -9.969 1 95.81 190 HIS A N 1
ATOM 1388 C CA . HIS A 1 190 ? 16.312 -25.562 -9.477 1 95.81 190 HIS A CA 1
ATOM 1389 C C . HIS A 1 190 ? 14.891 -25.484 -8.961 1 95.81 190 HIS A C 1
ATOM 1391 O O . HIS A 1 190 ? 14.633 -24.844 -7.938 1 95.81 190 HIS A O 1
ATOM 1397 N N . VAL A 1 191 ? 14.039 -26.109 -9.648 1 95.75 191 VAL A N 1
ATOM 1398 C CA . VAL A 1 191 ? 12.633 -26.109 -9.266 1 95.75 191 VAL A CA 1
ATOM 1399 C C . VAL A 1 191 ? 12.461 -26.812 -7.922 1 95.75 191 VAL A C 1
ATOM 1401 O O . VAL A 1 191 ? 11.734 -26.344 -7.047 1 95.75 191 VAL A O 1
ATOM 1404 N N . GLN A 1 192 ? 13.102 -27.875 -7.777 1 95.31 192 GLN A N 1
ATOM 1405 C CA . GLN A 1 192 ? 13.023 -28.625 -6.527 1 95.31 192 GLN A CA 1
ATOM 1406 C C . GLN A 1 192 ? 13.578 -27.812 -5.363 1 95.31 192 GLN A C 1
ATOM 1408 O O . GLN A 1 192 ? 13.008 -27.812 -4.27 1 95.31 192 GLN A O 1
ATOM 1413 N N . ARG A 1 193 ? 14.625 -27.203 -5.582 1 95.38 193 ARG A N 1
ATOM 1414 C CA . ARG A 1 193 ? 15.188 -26.328 -4.559 1 95.38 193 ARG A CA 1
ATOM 1415 C C . ARG A 1 193 ? 14.219 -25.203 -4.199 1 95.38 193 ARG A C 1
ATOM 1417 O O . ARG A 1 193 ? 14.07 -24.859 -3.025 1 95.38 193 ARG A O 1
ATOM 1424 N N . LEU A 1 194 ? 13.617 -24.672 -5.191 1 94.19 194 LEU A N 1
ATOM 1425 C CA . LEU A 1 194 ? 12.609 -23.625 -4.988 1 94.19 194 LEU A CA 1
ATOM 1426 C C . LEU A 1 194 ? 11.484 -24.141 -4.098 1 94.19 194 LEU A C 1
ATOM 1428 O O . LEU A 1 194 ? 11.07 -23.453 -3.16 1 94.19 194 LEU A O 1
ATOM 1432 N N . TYR A 1 195 ? 11.047 -25.344 -4.434 1 94.62 195 TYR A N 1
ATOM 1433 C CA . TYR A 1 195 ? 9.961 -25.938 -3.656 1 94.62 195 TYR A CA 1
ATOM 1434 C C . TYR A 1 195 ? 10.367 -26.094 -2.193 1 94.62 195 TYR A C 1
ATOM 1436 O O . TYR A 1 195 ? 9.594 -25.734 -1.293 1 94.62 195 TYR A O 1
ATOM 1444 N N . GLU A 1 196 ? 11.508 -26.469 -1.976 1 95.25 196 GLU A N 1
ATOM 1445 C CA . GLU A 1 196 ? 12.016 -26.672 -0.623 1 95.25 196 GLU A CA 1
ATOM 1446 C C . GLU A 1 196 ? 12.117 -25.359 0.133 1 95.25 196 GLU A C 1
ATOM 1448 O O . GLU A 1 196 ? 11.648 -25.234 1.267 1 95.25 196 GLU A O 1
ATOM 1453 N N . LYS A 1 197 ? 12.656 -24.453 -0.516 1 94.31 197 LYS A N 1
ATOM 1454 C CA . LYS A 1 197 ? 12.852 -23.141 0.121 1 94.31 197 LYS A CA 1
ATOM 1455 C C . LYS A 1 197 ? 11.516 -22.484 0.443 1 94.31 197 LYS A C 1
ATOM 1457 O O . LYS A 1 197 ? 11.391 -21.781 1.449 1 94.31 197 LYS A O 1
ATOM 1462 N N . LEU A 1 198 ? 10.523 -22.734 -0.39 1 93.38 198 LEU A N 1
ATOM 1463 C CA . LEU A 1 198 ? 9.242 -22.062 -0.24 1 93.38 198 LEU A CA 1
ATOM 1464 C C . LEU A 1 198 ? 8.266 -22.938 0.542 1 93.38 198 LEU A C 1
ATOM 1466 O O . LEU A 1 198 ? 7.172 -22.484 0.899 1 93.38 198 LEU A O 1
ATOM 1470 N N . GLY A 1 199 ? 8.562 -24.141 0.759 1 93.88 199 GLY A N 1
ATOM 1471 C CA . GLY A 1 199 ? 7.711 -25.062 1.493 1 93.88 199 GLY A CA 1
ATOM 1472 C C . GLY A 1 199 ? 6.488 -25.5 0.71 1 93.88 199 GLY A C 1
ATOM 1473 O O . GLY A 1 199 ? 5.391 -25.594 1.265 1 93.88 199 GLY A O 1
ATOM 1474 N N . VAL A 1 200 ? 6.734 -25.641 -0.506 1 94.25 200 VAL A N 1
ATOM 1475 C CA . VAL A 1 200 ? 5.617 -26.016 -1.371 1 94.25 200 VAL A CA 1
ATOM 1476 C C . VAL A 1 200 ? 5.992 -27.25 -2.189 1 94.25 200 VAL A C 1
ATOM 1478 O O . VAL A 1 200 ? 7.121 -27.734 -2.109 1 94.25 200 VAL A O 1
ATOM 1481 N N . SER A 1 201 ? 4.992 -27.719 -2.957 1 91.81 201 SER A N 1
ATOM 1482 C CA . SER A 1 201 ? 5.266 -28.969 -3.666 1 91.81 201 SER A CA 1
ATOM 1483 C C . SER A 1 201 ? 4.785 -28.891 -5.109 1 91.81 201 SER A C 1
ATOM 1485 O O . SER A 1 201 ? 4.777 -29.906 -5.816 1 91.81 201 SER A O 1
ATOM 1487 N N . ASP A 1 202 ? 4.352 -27.734 -5.523 1 93.06 202 ASP A N 1
ATOM 1488 C CA . ASP A 1 202 ? 3.887 -27.594 -6.898 1 93.06 202 ASP A CA 1
ATOM 1489 C C . ASP A 1 202 ? 4.109 -26.188 -7.422 1 93.06 202 ASP A C 1
ATOM 1491 O O . ASP A 1 202 ? 4.293 -25.25 -6.641 1 93.06 202 ASP A O 1
ATOM 1495 N N . ARG A 1 203 ? 4.062 -26.109 -8.758 1 92.94 203 ARG A N 1
ATOM 1496 C CA . ARG A 1 203 ? 4.496 -24.891 -9.422 1 92.94 203 ARG A CA 1
ATOM 1497 C C . ARG A 1 203 ? 3.547 -23.734 -9.109 1 92.94 203 ARG A C 1
ATOM 1499 O O . ARG A 1 203 ? 3.984 -22.594 -8.914 1 92.94 203 ARG A O 1
ATOM 1506 N N . ALA A 1 204 ? 2.244 -24.078 -9.094 1 94.12 204 ALA A N 1
ATOM 1507 C CA . ALA A 1 204 ? 1.286 -23 -8.805 1 94.12 204 ALA A CA 1
ATOM 1508 C C . ALA A 1 204 ? 1.459 -22.484 -7.383 1 94.12 204 ALA A C 1
ATOM 1510 O O . ALA A 1 204 ? 1.457 -21.266 -7.152 1 94.12 204 ALA A O 1
ATOM 1511 N N . ALA A 1 205 ? 1.614 -23.375 -6.508 1 94.62 205 ALA A N 1
ATOM 1512 C CA . ALA A 1 205 ? 1.842 -23 -5.113 1 94.62 205 ALA A CA 1
ATOM 1513 C C . ALA A 1 205 ? 3.145 -22.219 -4.957 1 94.62 205 ALA A C 1
ATOM 1515 O O . ALA A 1 205 ? 3.236 -21.312 -4.133 1 94.62 205 ALA A O 1
ATOM 1516 N N . ALA A 1 206 ? 4.121 -22.625 -5.703 1 94.44 206 ALA A N 1
ATOM 1517 C CA . ALA A 1 206 ? 5.395 -21.922 -5.66 1 94.44 206 ALA A CA 1
ATOM 1518 C C . ALA A 1 206 ? 5.223 -20.453 -6.062 1 94.44 206 ALA A C 1
ATOM 1520 O O . ALA A 1 206 ? 5.742 -19.562 -5.395 1 94.44 206 ALA A O 1
ATOM 1521 N N . VAL A 1 207 ? 4.488 -20.234 -7.094 1 94.06 207 VAL A N 1
ATOM 1522 C CA . VAL A 1 207 ? 4.242 -18.875 -7.574 1 94.06 207 VAL A CA 1
ATOM 1523 C C . VAL A 1 207 ? 3.443 -18.094 -6.535 1 94.06 207 VAL A C 1
ATOM 1525 O O . VAL A 1 207 ? 3.793 -16.969 -6.195 1 94.06 207 VAL A O 1
ATOM 1528 N N . ALA A 1 208 ? 2.438 -18.641 -5.988 1 93.25 208 ALA A N 1
ATOM 1529 C CA . ALA A 1 208 ? 1.614 -17.984 -4.977 1 93.25 208 ALA A CA 1
ATOM 1530 C C . ALA A 1 208 ? 2.453 -17.578 -3.771 1 93.25 208 ALA A C 1
ATOM 1532 O O . ALA A 1 208 ? 2.412 -16.406 -3.35 1 93.25 208 ALA A O 1
ATOM 1533 N N . GLU A 1 209 ? 3.203 -18.516 -3.293 1 92.38 209 GLU A N 1
ATOM 1534 C CA . GLU A 1 209 ? 4 -18.266 -2.096 1 92.38 209 GLU A CA 1
ATOM 1535 C C . GLU A 1 209 ? 5.074 -17.219 -2.355 1 92.38 209 GLU A C 1
ATOM 1537 O O . GLU A 1 209 ? 5.32 -16.344 -1.511 1 92.38 209 GLU A O 1
ATOM 1542 N N . ALA A 1 210 ? 5.691 -17.359 -3.465 1 91.81 210 ALA A N 1
ATOM 1543 C CA . ALA A 1 210 ? 6.715 -16.375 -3.822 1 91.81 210 ALA A CA 1
ATOM 1544 C C . ALA A 1 210 ? 6.129 -14.969 -3.887 1 91.81 210 ALA A C 1
ATOM 1546 O O . ALA A 1 210 ? 6.758 -14.008 -3.436 1 91.81 210 ALA A O 1
ATOM 1547 N N . MET A 1 211 ? 4.941 -14.82 -4.391 1 88.25 211 MET A N 1
ATOM 1548 C CA . MET A 1 211 ? 4.293 -13.516 -4.5 1 88.25 211 MET A CA 1
ATOM 1549 C C . MET A 1 211 ? 3.859 -13.008 -3.127 1 88.25 211 MET A C 1
ATOM 1551 O O . MET A 1 211 ? 4.031 -11.828 -2.816 1 88.25 211 MET A O 1
ATOM 1555 N N . ARG A 1 212 ? 3.406 -13.898 -2.34 1 85.94 212 ARG A N 1
ATOM 1556 C CA . ARG A 1 212 ? 3.018 -13.531 -0.981 1 85.94 212 ARG A CA 1
ATOM 1557 C C . ARG A 1 212 ? 4.219 -13.039 -0.181 1 85.94 212 ARG A C 1
ATOM 1559 O O . ARG A 1 212 ? 4.098 -12.117 0.624 1 85.94 212 ARG A O 1
ATOM 1566 N N . GLN A 1 213 ? 5.34 -13.617 -0.503 1 85.62 213 GLN A N 1
ATOM 1567 C CA . GLN A 1 213 ? 6.539 -13.312 0.269 1 85.62 213 GLN A CA 1
ATOM 1568 C C . GLN A 1 213 ? 7.359 -12.211 -0.4 1 85.62 213 GLN A C 1
ATOM 1570 O O . GLN A 1 213 ? 8.492 -11.938 0.007 1 85.62 213 GLN A O 1
ATOM 1575 N N . GLY A 1 214 ? 6.844 -11.734 -1.523 1 83.12 214 GLY A N 1
ATOM 1576 C CA . GLY A 1 214 ? 7.488 -10.602 -2.172 1 83.12 214 GLY A CA 1
ATOM 1577 C C . GLY A 1 214 ? 8.68 -11.008 -3.027 1 83.12 214 GLY A C 1
ATOM 1578 O O . GLY A 1 214 ? 9.547 -10.18 -3.312 1 83.12 214 GLY A O 1
ATOM 1579 N N . LEU A 1 215 ? 8.805 -12.234 -3.338 1 84.06 215 LEU A N 1
ATOM 1580 C CA . LEU A 1 215 ? 9.93 -12.742 -4.121 1 84.06 215 LEU A CA 1
ATOM 1581 C C . LEU A 1 215 ? 9.625 -12.672 -5.613 1 84.06 215 LEU A C 1
ATOM 1583 O O . LEU A 1 215 ? 10.523 -12.82 -6.441 1 84.06 215 LEU A O 1
ATOM 1587 N N . LEU A 1 216 ? 8.367 -12.5 -5.848 1 84.81 216 LEU A N 1
ATOM 1588 C CA . LEU A 1 216 ? 7.863 -12.422 -7.215 1 84.81 216 LEU A CA 1
ATOM 1589 C C . LEU A 1 216 ? 6.805 -11.328 -7.344 1 84.81 216 LEU A C 1
ATOM 1591 O O . LEU A 1 216 ? 6.031 -11.102 -6.41 1 84.81 216 LEU A O 1
ATOM 1595 N N . SER A 1 217 ? 6.82 -10.484 -8.344 1 77.19 217 SER A N 1
ATOM 1596 C CA . SER A 1 217 ? 5.832 -9.445 -8.578 1 77.19 217 SER A CA 1
ATOM 1597 C C . SER A 1 217 ? 5.059 -9.688 -9.867 1 77.19 217 SER A C 1
ATOM 1599 O O . SER A 1 217 ? 5.574 -10.312 -10.797 1 77.19 217 SER A O 1
ATOM 1601 N N . MET B 1 1 ? 32.844 22.031 35.094 1 29.55 1 MET B N 1
ATOM 1602 C CA . MET B 1 1 ? 31.797 22.391 34.156 1 29.55 1 MET B CA 1
ATOM 1603 C C . MET B 1 1 ? 31.672 21.344 33.031 1 29.55 1 MET B C 1
ATOM 1605 O O . MET B 1 1 ? 32.656 21.016 32.375 1 29.55 1 MET B O 1
ATOM 1609 N N . ALA B 1 2 ? 30.781 20.328 33.062 1 36.31 2 ALA B N 1
ATOM 1610 C CA . ALA B 1 2 ? 30.734 19.281 32.031 1 36.31 2 ALA B CA 1
ATOM 1611 C C . ALA B 1 2 ? 30.734 19.891 30.625 1 36.31 2 ALA B C 1
ATOM 1613 O O . ALA B 1 2 ? 30.125 20.922 30.391 1 36.31 2 ALA B O 1
ATOM 1614 N N . ASP B 1 3 ? 31.703 19.828 29.75 1 40.69 3 ASP B N 1
ATOM 1615 C CA . ASP B 1 3 ? 31.859 20.531 28.484 1 40.69 3 ASP B CA 1
ATOM 1616 C C . ASP B 1 3 ? 30.594 20.375 27.625 1 40.69 3 ASP B C 1
ATOM 1618 O O . ASP B 1 3 ? 29.953 19.328 27.641 1 40.69 3 ASP B O 1
ATOM 1622 N N . PRO B 1 4 ? 29.672 21.328 27.297 1 42.31 4 PRO B N 1
ATOM 1623 C CA . PRO B 1 4 ? 28.391 21.125 26.625 1 42.31 4 PRO B CA 1
ATOM 1624 C C . PRO B 1 4 ? 28.438 20.031 25.562 1 42.31 4 PRO B C 1
ATOM 1626 O O . PRO B 1 4 ? 29.219 20.109 24.609 1 42.31 4 PRO B O 1
ATOM 1629 N N . ALA B 1 5 ? 28.469 18.828 25.688 1 41 5 ALA B N 1
ATOM 1630 C CA . ALA B 1 5 ? 28.609 17.578 24.969 1 41 5 ALA B CA 1
ATOM 1631 C C . ALA B 1 5 ? 27.969 17.641 23.594 1 41 5 ALA B C 1
ATOM 1633 O O . ALA B 1 5 ? 26.875 18.219 23.438 1 41 5 ALA B O 1
ATOM 1634 N N . THR B 1 6 ? 28.625 17.688 22.234 1 47.66 6 THR B N 1
ATOM 1635 C CA . THR B 1 6 ? 28.406 17.875 20.812 1 47.66 6 THR B CA 1
ATOM 1636 C C . THR B 1 6 ? 27.141 17.141 20.359 1 47.66 6 THR B C 1
ATOM 1638 O O . THR B 1 6 ? 27.031 15.93 20.5 1 47.66 6 THR B O 1
ATOM 1641 N N . ARG B 1 7 ? 25.984 17.594 20.609 1 53.22 7 ARG B N 1
ATOM 1642 C CA . ARG B 1 7 ? 24.719 17.031 20.141 1 53.22 7 ARG B CA 1
ATOM 1643 C C . ARG B 1 7 ? 24.891 16.406 18.75 1 53.22 7 ARG B C 1
ATOM 1645 O O . ARG B 1 7 ? 25.359 17.078 17.828 1 53.22 7 ARG B O 1
ATOM 1652 N N . GLU B 1 8 ? 25.094 15.234 18.562 1 72.31 8 GLU B N 1
ATOM 1653 C CA . GLU B 1 8 ? 25.391 14.484 17.344 1 72.31 8 GLU B CA 1
ATOM 1654 C C . GLU B 1 8 ? 24.438 14.852 16.219 1 72.31 8 GLU B C 1
ATOM 1656 O O . GLU B 1 8 ? 23.219 14.797 16.375 1 72.31 8 GLU B O 1
ATOM 1661 N N . THR B 1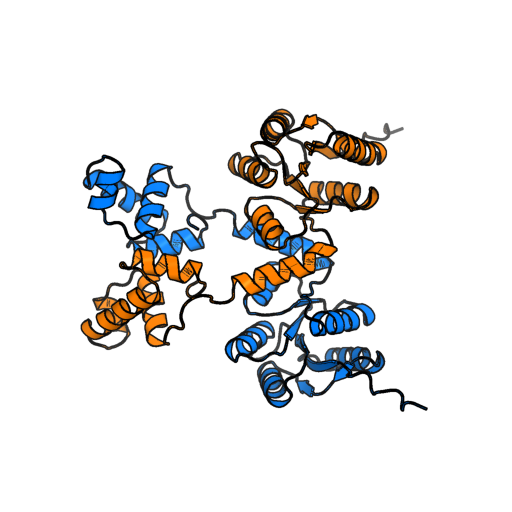 9 ? 24.875 15.852 15.352 1 92.75 9 THR B N 1
ATOM 1662 C CA . THR B 1 9 ? 24.141 16.281 14.156 1 92.75 9 THR B CA 1
ATOM 1663 C C . THR B 1 9 ? 23.812 15.086 13.266 1 92.75 9 THR B C 1
ATOM 1665 O O . THR B 1 9 ? 24.547 14.086 13.273 1 92.75 9 THR B O 1
ATOM 1668 N N . VAL B 1 10 ? 22.656 15.156 12.641 1 97.56 10 VAL B N 1
ATOM 1669 C CA . VAL B 1 10 ? 22.25 14.148 11.672 1 97.56 10 VAL B CA 1
ATOM 1670 C C . VAL B 1 10 ? 23.125 14.242 10.422 1 97.56 10 VAL B C 1
ATOM 1672 O O . VAL B 1 10 ? 23.297 15.328 9.859 1 97.56 10 VAL B O 1
ATOM 1675 N N . ARG B 1 11 ? 23.766 13.156 10.086 1 98.56 11 ARG B N 1
ATOM 1676 C CA . ARG B 1 11 ? 24.609 13.117 8.891 1 98.56 11 ARG B CA 1
ATOM 1677 C C . ARG B 1 11 ? 23.766 12.844 7.645 1 98.56 11 ARG B C 1
ATOM 1679 O O . ARG B 1 11 ? 23.031 11.859 7.586 1 98.56 11 ARG B O 1
ATOM 1686 N N . VAL B 1 12 ? 23.969 13.719 6.594 1 98.75 12 VAL B N 1
ATOM 1687 C CA . VAL B 1 12 ? 23.062 13.641 5.449 1 98.75 12 VAL B CA 1
ATOM 1688 C C . VAL B 1 12 ? 23.859 13.75 4.152 1 98.75 12 VAL B C 1
ATOM 1690 O O . VAL B 1 12 ? 24.797 14.547 4.059 1 98.75 12 VAL B O 1
ATOM 1693 N N . VAL B 1 13 ? 23.531 12.914 3.182 1 98.81 13 VAL B N 1
ATOM 1694 C CA . VAL B 1 13 ? 23.953 13.094 1.796 1 98.81 13 VAL B CA 1
ATOM 1695 C C . VAL B 1 13 ? 22.812 13.703 0.982 1 98.81 13 VAL B C 1
ATOM 1697 O O . VAL B 1 13 ? 21.656 13.305 1.135 1 98.81 13 VAL B O 1
ATOM 1700 N N . VAL B 1 14 ? 23.156 14.711 0.141 1 98.75 14 VAL B N 1
ATOM 1701 C CA . VAL B 1 14 ? 22.172 15.359 -0.708 1 98.75 14 VAL B CA 1
ATOM 1702 C C . VAL B 1 14 ? 22.516 15.133 -2.178 1 98.75 14 VAL B C 1
ATOM 1704 O O . VAL B 1 14 ? 23.656 15.312 -2.586 1 98.75 14 VAL B O 1
ATOM 1707 N N . ALA B 1 15 ? 21.484 14.656 -2.945 1 98.5 15 ALA B N 1
ATOM 1708 C CA . ALA B 1 15 ? 21.719 14.5 -4.379 1 98.5 15 ALA B CA 1
ATOM 1709 C C . ALA B 1 15 ? 20.594 15.117 -5.191 1 98.5 15 ALA B C 1
ATOM 1711 O O . ALA B 1 15 ? 19.406 14.898 -4.898 1 98.5 15 ALA B O 1
ATOM 1712 N N . ASP B 1 16 ? 20.906 15.898 -6.102 1 97.44 16 ASP B N 1
ATOM 1713 C CA . ASP B 1 16 ? 20.016 16.578 -7.043 1 97.44 16 ASP B CA 1
ATOM 1714 C C . ASP B 1 16 ? 20.781 17.047 -8.273 1 97.44 16 ASP B C 1
ATOM 1716 O O . ASP B 1 16 ? 21.859 17.625 -8.156 1 97.44 16 ASP B O 1
ATOM 1720 N N . ASP B 1 17 ? 20.203 16.797 -9.469 1 95.62 17 ASP B N 1
ATOM 1721 C CA . ASP B 1 17 ? 20.922 17.172 -10.68 1 95.62 17 ASP B CA 1
ATOM 1722 C C . ASP B 1 17 ? 20.703 18.656 -11.016 1 95.62 17 ASP B C 1
ATOM 1724 O O . ASP B 1 17 ? 21.297 19.172 -11.961 1 95.62 17 ASP B O 1
ATOM 1728 N N . HIS B 1 18 ? 19.891 19.328 -10.242 1 94.5 18 HIS B N 1
ATOM 1729 C CA . HIS B 1 18 ? 19.719 20.766 -10.352 1 94.5 18 HIS B CA 1
ATOM 1730 C C . HIS B 1 18 ? 20.562 21.5 -9.305 1 94.5 18 HIS B C 1
ATOM 1732 O O . HIS B 1 18 ? 20.188 21.578 -8.141 1 94.5 18 HIS B O 1
ATOM 1738 N N . PRO B 1 19 ? 21.703 22.094 -9.711 1 94.44 19 PRO B N 1
ATOM 1739 C CA . PRO B 1 19 ? 22.688 22.625 -8.758 1 94.44 19 PRO B CA 1
ATOM 1740 C C . PRO B 1 19 ? 22.094 23.688 -7.832 1 94.44 19 PRO B C 1
ATOM 1742 O O . PRO B 1 19 ? 22.406 23.703 -6.637 1 94.44 19 PRO B O 1
ATOM 1745 N N . LEU B 1 20 ? 21.266 24.578 -8.375 1 93.94 20 LEU B N 1
ATOM 1746 C CA . LEU B 1 20 ? 20.719 25.656 -7.559 1 93.94 20 LEU B CA 1
ATOM 1747 C C . LEU B 1 20 ? 19.797 25.109 -6.48 1 93.94 20 LEU B C 1
ATOM 1749 O O . LEU B 1 20 ? 19.812 25.578 -5.34 1 93.94 20 LEU B O 1
ATOM 1753 N N . PHE B 1 21 ? 19 24.188 -6.852 1 94.81 21 PHE B N 1
ATOM 1754 C CA . PHE B 1 21 ? 18.125 23.578 -5.852 1 94.81 21 PHE B CA 1
ATOM 1755 C C . PHE B 1 21 ? 18.938 22.844 -4.809 1 94.81 21 PHE B C 1
ATOM 1757 O O . PHE B 1 21 ? 18.688 22.953 -3.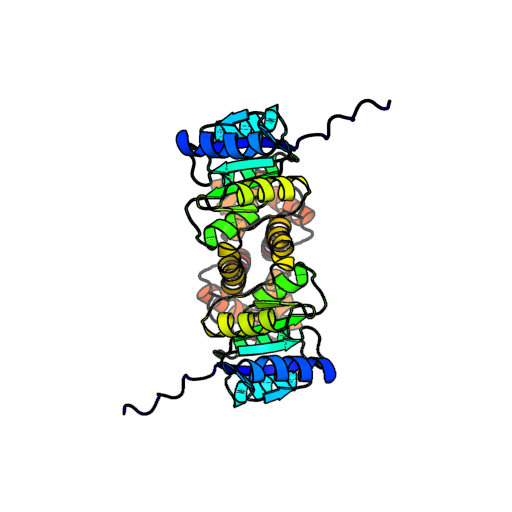607 1 94.81 21 PHE B O 1
ATOM 1764 N N . ARG B 1 22 ? 19.891 22.062 -5.262 1 97 22 ARG B N 1
ATOM 1765 C CA . ARG B 1 22 ? 20.766 21.312 -4.355 1 97 22 ARG B CA 1
ATOM 1766 C C . ARG B 1 22 ? 21.438 22.25 -3.352 1 97 22 ARG B C 1
ATOM 1768 O O . ARG B 1 22 ? 21.453 21.969 -2.15 1 97 22 ARG B O 1
ATOM 1775 N N . GLU B 1 23 ? 21.969 23.344 -3.826 1 95.94 23 GLU B N 1
ATOM 1776 C CA . GLU B 1 23 ? 22.609 24.328 -2.961 1 95.94 23 GLU B CA 1
ATOM 1777 C C . GLU B 1 23 ? 21.625 24.875 -1.933 1 95.94 23 GLU B C 1
ATOM 1779 O O . GLU B 1 23 ? 21.984 25.062 -0.764 1 95.94 23 GLU B O 1
ATOM 1784 N N . GLY B 1 24 ? 20.422 25.203 -2.42 1 96.31 24 GLY B N 1
ATOM 1785 C CA . GLY B 1 24 ? 19.391 25.688 -1.522 1 96.31 24 GLY B CA 1
ATOM 1786 C C . GLY B 1 24 ? 19.047 24.719 -0.417 1 96.31 24 GLY B C 1
ATOM 1787 O O . GLY B 1 24 ? 18.906 25.109 0.745 1 96.31 24 GLY B O 1
ATOM 1788 N N . VAL B 1 25 ? 18.938 23.469 -0.727 1 97.38 25 VAL B N 1
ATOM 1789 C CA . VAL B 1 25 ? 18.609 22.422 0.235 1 97.38 25 VAL B CA 1
ATOM 1790 C C . VAL B 1 25 ? 19.75 22.266 1.235 1 97.38 25 VAL B C 1
ATOM 1792 O O . VAL B 1 25 ? 19.531 22.219 2.445 1 97.38 25 VAL B O 1
ATOM 1795 N N . VAL B 1 26 ? 21.016 22.234 0.709 1 97.94 26 VAL B N 1
ATOM 1796 C CA . VAL B 1 26 ? 22.188 22.109 1.573 1 97.94 26 VAL B CA 1
ATOM 1797 C C . VAL B 1 26 ? 22.219 23.266 2.564 1 97.94 26 VAL B C 1
ATOM 1799 O O . VAL B 1 26 ? 22.453 23.062 3.758 1 97.94 26 VAL B O 1
ATOM 1802 N N . ARG B 1 27 ? 21.984 24.469 2.092 1 97.12 27 ARG B N 1
ATOM 1803 C CA . ARG B 1 27 ? 21.984 25.641 2.953 1 97.12 27 ARG B CA 1
ATOM 1804 C C . ARG B 1 27 ? 20.906 25.531 4.035 1 97.12 27 ARG B C 1
ATOM 1806 O O . ARG B 1 27 ? 21.172 25.828 5.203 1 97.12 27 ARG B O 1
ATOM 1813 N N . ALA B 1 28 ? 19.734 25.109 3.654 1 96.44 28 ALA B N 1
ATOM 1814 C CA . ALA B 1 28 ? 18.625 24.953 4.598 1 96.44 28 ALA B CA 1
ATOM 1815 C C . ALA B 1 28 ? 18.984 23.953 5.691 1 96.44 28 ALA B C 1
ATOM 1817 O O . ALA B 1 28 ? 18.75 24.188 6.875 1 96.44 28 ALA B O 1
ATOM 1818 N N . LEU B 1 29 ? 19.625 22.859 5.32 1 97.75 29 LEU B N 1
ATOM 1819 C CA . LEU B 1 29 ? 19.969 21.797 6.258 1 97.75 29 LEU B CA 1
ATOM 1820 C C . LEU B 1 29 ? 21.078 22.234 7.207 1 97.75 29 LEU B C 1
ATOM 1822 O O . LEU B 1 29 ? 20.938 22.109 8.422 1 97.75 29 LEU B O 1
ATOM 1826 N N . VAL B 1 30 ? 22.094 22.844 6.688 1 96.81 30 VAL B N 1
ATOM 1827 C CA . VAL B 1 30 ? 23.25 23.25 7.477 1 96.81 30 VAL B CA 1
ATOM 1828 C C . VAL B 1 30 ? 22.859 24.391 8.422 1 96.81 30 VAL B C 1
ATOM 1830 O O . VAL B 1 30 ? 23.25 24.391 9.586 1 96.81 30 VAL B O 1
ATOM 1833 N N . SER B 1 31 ? 22.047 25.266 7.934 1 96.31 31 SER B N 1
ATOM 1834 C CA . SER B 1 31 ? 21.672 26.438 8.719 1 96.31 31 SER B CA 1
ATOM 1835 C C . SER B 1 31 ? 20.781 26.047 9.898 1 96.31 31 SER B C 1
ATOM 1837 O O . SER B 1 31 ? 20.625 26.828 10.836 1 96.31 31 SER B O 1
ATOM 1839 N N . SER B 1 32 ? 20.156 24.922 9.828 1 94.81 32 SER B N 1
ATOM 1840 C CA . SER B 1 32 ? 19.312 24.469 10.93 1 94.81 32 SER B CA 1
ATOM 1841 C C . SER B 1 32 ? 20.141 24.203 12.18 1 94.81 32 SER B C 1
ATOM 1843 O O . SER B 1 32 ? 19.609 24.172 13.289 1 94.81 32 SER B O 1
ATOM 1845 N N . GLY B 1 33 ? 21.469 23.859 12.008 1 95.88 33 GLY B N 1
ATOM 1846 C CA . GLY B 1 33 ? 22.344 23.516 13.117 1 95.88 33 GLY B CA 1
ATOM 1847 C C . GLY B 1 33 ? 22.219 22.078 13.562 1 95.88 33 GLY B C 1
ATOM 1848 O O . GLY B 1 33 ? 23.016 21.578 14.359 1 95.88 33 GLY B O 1
ATOM 1849 N N . ALA B 1 34 ? 21.234 21.344 13.078 1 96.88 34 ALA B N 1
ATOM 1850 C CA . ALA B 1 34 ? 20.953 19.984 13.531 1 96.88 34 ALA B CA 1
ATOM 1851 C C . ALA B 1 34 ? 21.438 18.953 12.516 1 96.88 34 ALA B C 1
ATOM 1853 O O . ALA B 1 34 ? 21.406 17.75 12.789 1 96.88 34 ALA B O 1
ATOM 1854 N N . VAL B 1 35 ? 21.891 19.438 11.352 1 97.81 35 VAL B N 1
ATOM 1855 C CA . VAL B 1 35 ? 22.219 18.531 10.258 1 97.81 35 VAL B CA 1
ATOM 1856 C C . VAL B 1 35 ? 23.625 18.828 9.75 1 97.81 35 VAL B C 1
ATOM 1858 O O . VAL B 1 35 ? 24.016 20 9.602 1 97.81 35 VAL B O 1
ATOM 1861 N N . ASN B 1 36 ? 24.406 17.828 9.523 1 97.94 36 ASN B N 1
ATOM 1862 C CA . ASN B 1 36 ? 25.703 17.875 8.859 1 97.94 36 ASN B CA 1
ATOM 1863 C C . ASN B 1 36 ? 25.656 17.203 7.492 1 97.94 36 ASN B C 1
ATOM 1865 O O . ASN B 1 36 ? 25.438 15.992 7.398 1 97.94 36 ASN B O 1
ATOM 1869 N N . VAL B 1 37 ? 25.828 17.984 6.426 1 98.38 37 VAL B N 1
ATOM 1870 C CA . VAL B 1 37 ? 25.859 17.422 5.082 1 98.38 37 VAL B CA 1
ATOM 1871 C C . VAL B 1 37 ? 27.25 16.875 4.785 1 98.38 37 VAL B C 1
ATOM 1873 O O . VAL B 1 37 ? 28.203 17.641 4.664 1 98.38 37 VAL B O 1
ATOM 1876 N N . VAL B 1 38 ? 27.359 15.602 4.598 1 98.38 38 VAL B N 1
ATOM 1877 C CA . VAL B 1 38 ? 28.656 14.945 4.539 1 98.38 38 VAL B CA 1
ATOM 1878 C C . VAL B 1 38 ? 29.016 14.648 3.086 1 98.38 38 VAL B C 1
ATOM 1880 O O . VAL B 1 38 ? 30.125 14.172 2.801 1 98.38 38 VAL B O 1
ATOM 1883 N N . GLY B 1 39 ? 28.109 14.867 2.148 1 98.44 39 GLY B N 1
ATOM 1884 C CA . GLY B 1 39 ? 28.375 14.664 0.73 1 98.44 39 GLY B CA 1
ATOM 1885 C C . GLY B 1 39 ? 27.266 15.195 -0.157 1 98.44 39 GLY B C 1
ATOM 1886 O O . GLY B 1 39 ? 26.094 15.227 0.247 1 98.44 39 GLY B O 1
ATOM 1887 N N . GLU B 1 40 ? 27.656 15.602 -1.35 1 98.44 40 GLU B N 1
ATOM 1888 C CA . GLU B 1 40 ? 26.734 16.062 -2.383 1 98.44 40 GLU B CA 1
ATOM 1889 C C . GLU B 1 40 ? 26.984 15.344 -3.705 1 98.44 40 GLU B C 1
ATOM 1891 O O . GLU B 1 40 ? 28.125 15.078 -4.066 1 98.44 40 GLU B O 1
ATOM 1896 N N . ALA B 1 41 ? 25.891 15.039 -4.383 1 98.12 41 ALA B N 1
ATOM 1897 C CA . ALA B 1 41 ? 26 14.359 -5.672 1 98.12 41 ALA B CA 1
ATOM 1898 C C . ALA B 1 41 ? 25.047 14.969 -6.691 1 98.12 41 ALA B C 1
ATOM 1900 O O . ALA B 1 41 ? 24.062 15.609 -6.324 1 98.12 41 ALA B O 1
ATOM 1901 N N . GLU B 1 42 ? 25.359 14.727 -7.973 1 96.75 42 GLU B N 1
ATOM 1902 C CA . GLU B 1 42 ? 24.531 15.297 -9.039 1 96.75 42 GLU B CA 1
ATOM 1903 C C . GLU B 1 42 ? 23.797 14.211 -9.812 1 96.75 42 GLU B C 1
ATOM 1905 O O . GLU B 1 42 ? 23.094 14.5 -10.781 1 96.75 42 GLU B O 1
ATOM 1910 N N . ASP B 1 43 ? 23.984 12.992 -9.43 1 96.38 43 ASP B N 1
ATOM 1911 C CA . ASP B 1 43 ? 23.281 11.875 -10.055 1 96.38 43 ASP B CA 1
ATOM 1912 C C . ASP B 1 43 ? 23.172 10.695 -9.102 1 96.38 43 ASP B C 1
ATOM 1914 O O . ASP B 1 43 ? 23.766 10.703 -8.016 1 96.38 43 ASP B O 1
ATOM 1918 N N . GLY B 1 44 ? 22.406 9.695 -9.477 1 97.56 44 GLY B N 1
ATOM 1919 C CA . GLY B 1 44 ? 22.078 8.578 -8.602 1 97.56 44 GLY B CA 1
ATOM 1920 C C . GLY B 1 44 ? 23.281 7.699 -8.289 1 97.56 44 GLY B C 1
ATOM 1921 O O . GLY B 1 44 ? 23.438 7.254 -7.148 1 97.56 44 GLY B O 1
ATOM 1922 N N . SER B 1 45 ? 24.125 7.445 -9.273 1 97.62 45 SER B N 1
ATOM 1923 C CA . SER B 1 45 ? 25.297 6.59 -9.07 1 97.62 45 SER B CA 1
ATOM 1924 C C . SER B 1 45 ? 26.266 7.207 -8.07 1 97.62 45 SER B C 1
ATOM 1926 O O . SER B 1 45 ? 26.766 6.527 -7.172 1 97.62 45 SER B O 1
ATOM 1928 N N . ALA B 1 46 ? 26.531 8.43 -8.289 1 97.94 46 ALA B N 1
ATOM 1929 C CA . ALA B 1 46 ? 27.406 9.141 -7.355 1 97.94 46 ALA B CA 1
ATOM 1930 C C . ALA B 1 46 ? 26.797 9.172 -5.953 1 97.94 46 ALA B C 1
ATOM 1932 O O . ALA B 1 46 ? 27.516 9.039 -4.961 1 97.94 46 ALA B O 1
ATOM 1933 N N . ALA B 1 47 ? 25.531 9.398 -5.863 1 98.44 47 ALA B N 1
ATOM 1934 C CA . ALA B 1 47 ? 24.859 9.391 -4.57 1 98.44 47 ALA B CA 1
ATOM 1935 C C . ALA B 1 47 ? 25.031 8.055 -3.857 1 98.44 47 ALA B C 1
ATOM 1937 O O . ALA B 1 47 ? 25.359 8.016 -2.668 1 98.44 47 ALA B O 1
ATOM 1938 N N . LEU B 1 48 ? 24.812 6.984 -4.598 1 98.38 48 LEU B N 1
ATOM 1939 C CA . LEU B 1 48 ? 24.953 5.652 -4.02 1 98.38 48 LEU B CA 1
ATOM 1940 C C . LEU B 1 48 ? 26.375 5.43 -3.506 1 98.38 48 LEU B C 1
ATOM 1942 O O . LEU B 1 48 ? 26.562 4.867 -2.426 1 98.38 48 LEU B O 1
ATOM 1946 N N . GLU B 1 49 ? 27.344 5.832 -4.281 1 98.19 49 GLU B N 1
ATOM 1947 C CA . GLU B 1 49 ? 28.734 5.703 -3.857 1 98.19 49 GLU B CA 1
ATOM 1948 C C . GLU B 1 49 ? 28.984 6.477 -2.566 1 98.19 49 GLU B C 1
ATOM 1950 O O . GLU B 1 49 ? 29.688 5.988 -1.672 1 98.19 49 GLU B O 1
ATOM 1955 N N . LEU B 1 50 ? 28.484 7.641 -2.488 1 98.44 50 LEU B N 1
ATOM 1956 C CA . LEU B 1 50 ? 28.641 8.461 -1.289 1 98.44 50 LEU B CA 1
ATOM 1957 C C . LEU B 1 50 ? 27.969 7.797 -0.09 1 98.44 50 LEU B C 1
ATOM 1959 O O . LEU B 1 50 ? 28.484 7.848 1.026 1 98.44 50 LEU B O 1
ATOM 1963 N N . ILE B 1 51 ? 26.781 7.258 -0.293 1 98.56 51 ILE B N 1
ATOM 1964 C CA . ILE B 1 51 ? 26.062 6.578 0.777 1 98.56 51 ILE B CA 1
ATOM 1965 C C . ILE B 1 51 ? 26.891 5.41 1.304 1 98.56 51 ILE B C 1
ATOM 1967 O O . ILE B 1 51 ? 27.016 5.223 2.518 1 98.56 51 ILE B O 1
ATOM 1971 N N . LYS B 1 52 ? 27.453 4.68 0.404 1 98.19 52 LYS B N 1
ATOM 1972 C CA . LYS B 1 52 ? 28.281 3.545 0.789 1 98.19 52 LYS B CA 1
ATOM 1973 C C . LYS B 1 52 ? 29.516 4.004 1.569 1 98.19 52 LYS B C 1
ATOM 1975 O O . LYS B 1 52 ? 29.906 3.367 2.547 1 98.19 52 LYS B O 1
ATOM 1980 N N . SER B 1 53 ? 30.078 5.027 1.142 1 97.94 53 SER B N 1
ATOM 1981 C CA . SER B 1 53 ? 31.344 5.504 1.712 1 97.94 53 SER B CA 1
ATOM 1982 C C . SER B 1 53 ? 31.109 6.191 3.055 1 97.94 53 SER B C 1
ATOM 1984 O O . SER B 1 53 ? 31.875 5.988 4 1 97.94 53 SER B O 1
ATOM 1986 N N . HIS B 1 54 ? 30 6.984 3.16 1 97.81 54 HIS B N 1
ATOM 1987 C CA . HIS B 1 54 ? 29.812 7.84 4.328 1 97.81 54 HIS B CA 1
ATOM 1988 C C . HIS B 1 54 ? 28.828 7.223 5.316 1 97.81 54 HIS B C 1
ATOM 1990 O O . HIS B 1 54 ? 28.781 7.629 6.48 1 97.81 54 HIS B O 1
ATOM 1996 N N . GLN B 1 55 ? 27.969 6.324 4.824 1 97.75 55 GLN B N 1
ATOM 1997 C CA . GLN B 1 55 ? 26.922 5.695 5.641 1 97.75 55 GLN B CA 1
ATOM 1998 C C . GLN B 1 55 ? 26.141 6.734 6.43 1 97.75 55 GLN B C 1
ATOM 2000 O O . GLN B 1 55 ? 26.047 6.648 7.656 1 97.75 55 GLN B O 1
ATOM 2005 N N . PRO B 1 56 ? 25.594 7.715 5.742 1 98.5 56 PRO B N 1
ATOM 2006 C CA . PRO B 1 56 ? 24.812 8.742 6.438 1 98.5 56 PRO B CA 1
ATOM 2007 C C . PRO B 1 56 ? 23.562 8.188 7.098 1 98.5 56 PRO B C 1
ATOM 2009 O O . PRO B 1 56 ? 23.141 7.066 6.801 1 98.5 56 PRO B O 1
ATOM 2012 N N . ASP B 1 57 ? 23.047 9 8.016 1 98.44 57 ASP B N 1
ATOM 2013 C CA . ASP B 1 57 ? 21.766 8.633 8.602 1 98.44 57 ASP B CA 1
ATOM 2014 C C . ASP B 1 57 ? 20.641 8.711 7.574 1 98.44 57 ASP B C 1
ATOM 2016 O O . ASP B 1 57 ? 19.797 7.82 7.504 1 98.44 57 ASP B O 1
ATOM 2020 N N . VAL B 1 58 ? 20.703 9.773 6.781 1 98.75 58 VAL B N 1
ATOM 2021 C CA . VAL B 1 58 ? 19.672 10.023 5.785 1 98.75 58 VAL B CA 1
ATOM 2022 C C . VAL B 1 58 ? 20.328 10.422 4.461 1 98.75 58 VAL B C 1
ATOM 2024 O O . VAL B 1 58 ? 21.328 11.133 4.441 1 98.75 58 VAL B O 1
ATOM 2027 N N . ALA B 1 59 ? 19.812 9.953 3.381 1 98.88 59 ALA B N 1
ATOM 2028 C CA . ALA B 1 59 ? 20.109 10.453 2.043 1 98.88 59 ALA B CA 1
ATOM 2029 C C . ALA B 1 59 ? 18.906 11.18 1.447 1 98.88 59 ALA B C 1
ATOM 2031 O O . ALA B 1 59 ? 17.859 10.57 1.23 1 98.88 59 ALA B O 1
ATOM 2032 N N . LEU B 1 60 ? 19.016 12.438 1.293 1 98.69 60 LEU B N 1
ATOM 2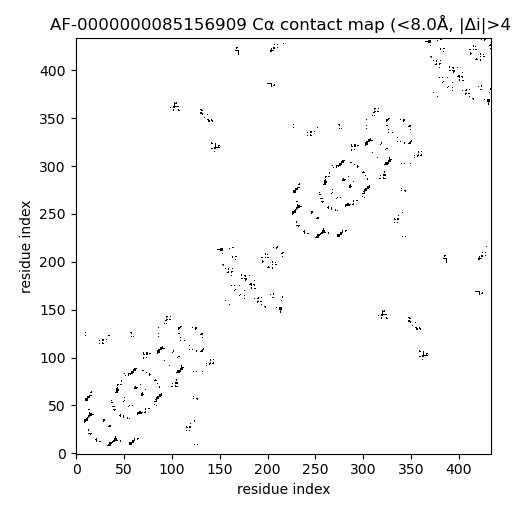033 C CA . LEU B 1 60 ? 17.984 13.234 0.636 1 98.69 60 LEU B CA 1
ATOM 2034 C C . LEU B 1 60 ? 18.25 13.336 -0.862 1 98.69 60 LEU B C 1
ATOM 2036 O O . LEU B 1 60 ? 19.172 14.039 -1.287 1 98.69 60 LEU B O 1
ATOM 2040 N N . LEU B 1 61 ? 17.391 12.656 -1.639 1 98.38 61 LEU B N 1
ATOM 2041 C CA . LEU B 1 61 ? 17.688 12.484 -3.057 1 98.38 61 LEU B CA 1
ATOM 2042 C C . LEU B 1 61 ? 16.531 13 -3.918 1 98.38 61 LEU B C 1
ATOM 2044 O O . LEU B 1 61 ? 15.359 12.781 -3.6 1 98.38 61 LEU B O 1
ATOM 2048 N N . ASP B 1 62 ? 16.891 13.664 -4.949 1 96.81 62 ASP B N 1
ATOM 2049 C CA . ASP B 1 62 ? 15.898 13.922 -5.996 1 96.81 62 ASP B CA 1
ATOM 2050 C C . ASP B 1 62 ? 15.391 12.617 -6.605 1 96.81 62 ASP B C 1
ATOM 2052 O O . ASP B 1 62 ? 16.172 11.695 -6.855 1 96.81 62 ASP B O 1
ATOM 2056 N N . TYR B 1 63 ? 14.125 12.586 -6.898 1 95.31 63 TYR B N 1
ATOM 2057 C CA . TYR B 1 63 ? 13.547 11.383 -7.48 1 95.31 63 TYR B CA 1
ATOM 2058 C C . TYR B 1 63 ? 14.047 11.172 -8.906 1 95.31 63 TYR B C 1
ATOM 2060 O O . TYR B 1 63 ? 14.438 10.055 -9.273 1 95.31 63 TYR B O 1
ATOM 2068 N N . ARG B 1 64 ? 14.008 12.281 -9.68 1 93.44 64 ARG B N 1
ATOM 2069 C CA . ARG B 1 64 ? 14.438 12.188 -11.07 1 93.44 64 ARG B CA 1
ATOM 2070 C C . ARG B 1 64 ? 15.883 12.648 -11.227 1 93.44 64 ARG B C 1
ATOM 2072 O O . ARG B 1 64 ? 16.172 13.844 -11.172 1 93.44 64 ARG B O 1
ATOM 2079 N N . MET B 1 65 ? 16.75 11.773 -11.383 1 94.25 65 MET B N 1
ATOM 2080 C CA . MET B 1 65 ? 18.156 12.047 -11.641 1 94.25 65 MET B CA 1
ATOM 2081 C C . MET B 1 65 ? 18.672 11.188 -12.797 1 94.25 65 MET B C 1
ATOM 2083 O O . MET B 1 65 ? 18.125 10.125 -13.078 1 94.25 65 MET B O 1
ATOM 2087 N N . PRO B 1 66 ? 19.656 11.727 -13.555 1 91.75 66 PRO B N 1
ATOM 2088 C CA . PRO B 1 66 ? 20.234 10.93 -14.633 1 91.75 66 PRO B CA 1
ATOM 2089 C C . PRO B 1 66 ? 20.828 9.609 -14.141 1 91.75 66 PRO B C 1
ATOM 2091 O O . PRO B 1 66 ? 21.344 9.539 -13.023 1 91.75 66 PRO B O 1
ATOM 2094 N N . GLY B 1 67 ? 20.703 8.578 -15.055 1 91 67 GLY B N 1
ATOM 2095 C CA . GLY B 1 67 ? 21.188 7.27 -14.664 1 91 67 GLY B CA 1
ATOM 2096 C C . GLY B 1 67 ? 20.266 6.531 -13.727 1 91 67 GLY B C 1
ATOM 2097 O O . GLY B 1 67 ? 19.141 6.168 -14.109 1 91 67 GLY B O 1
ATOM 2098 N N . MET B 1 68 ? 20.688 6.484 -12.469 1 93.19 68 MET B N 1
ATOM 2099 C CA . MET B 1 68 ? 19.891 5.887 -11.398 1 93.19 68 MET B CA 1
ATOM 2100 C C . MET B 1 68 ? 19.016 6.934 -10.727 1 93.19 68 MET B C 1
ATOM 2102 O O . MET B 1 68 ? 19.516 7.945 -10.234 1 93.19 68 MET B O 1
ATOM 2106 N N . ASP B 1 69 ? 17.719 6.668 -10.773 1 93.94 69 ASP B N 1
ATOM 2107 C CA . ASP B 1 69 ? 16.844 7.637 -10.125 1 93.94 69 ASP B CA 1
ATOM 2108 C C . ASP B 1 69 ? 16.812 7.418 -8.609 1 93.94 69 ASP B C 1
ATOM 2110 O O . ASP B 1 69 ? 17.453 6.492 -8.102 1 93.94 69 ASP B O 1
ATOM 2114 N N . GLY B 1 70 ? 16.203 8.312 -7.93 1 96.31 70 GLY B N 1
ATOM 2115 C CA . GLY B 1 70 ? 16.203 8.25 -6.477 1 96.31 70 GLY B CA 1
ATOM 2116 C C . GLY B 1 70 ? 15.633 6.945 -5.941 1 96.31 70 GLY B C 1
ATOM 2117 O O . GLY B 1 70 ? 16.125 6.41 -4.945 1 96.31 70 GLY B O 1
ATOM 2118 N N . ALA B 1 71 ? 14.555 6.457 -6.547 1 95.69 71 ALA B N 1
ATOM 2119 C CA . ALA B 1 71 ? 13.938 5.211 -6.109 1 95.69 71 ALA B CA 1
ATOM 2120 C C . ALA B 1 71 ? 14.867 4.023 -6.34 1 95.69 71 ALA B C 1
ATOM 2122 O O . ALA B 1 71 ? 14.922 3.1 -5.527 1 95.69 71 ALA B O 1
ATOM 2123 N N . GLN B 1 72 ? 15.555 4.027 -7.406 1 95.5 72 GLN B N 1
ATOM 2124 C CA . GLN B 1 72 ? 16.531 2.982 -7.695 1 95.5 72 GLN B CA 1
ATOM 2125 C C . GLN B 1 72 ? 17.672 3.004 -6.684 1 95.5 72 GLN B C 1
ATOM 2127 O O . GLN B 1 72 ? 18.172 1.95 -6.285 1 95.5 72 GLN B O 1
ATOM 2132 N N . VAL B 1 73 ? 18.094 4.176 -6.324 1 97.56 73 VAL B N 1
ATOM 2133 C CA . VAL B 1 73 ? 19.109 4.285 -5.277 1 97.56 73 VAL B CA 1
ATOM 2134 C C . VAL B 1 73 ? 18.578 3.684 -3.979 1 97.56 73 VAL B C 1
ATOM 2136 O O . VAL B 1 73 ? 19.281 2.926 -3.305 1 97.56 73 VAL B O 1
ATOM 2139 N N . ALA B 1 74 ? 17.344 4.016 -3.613 1 97.5 74 ALA B N 1
ATOM 2140 C CA . ALA B 1 74 ? 16.734 3.453 -2.414 1 97.5 74 ALA B CA 1
ATOM 2141 C C . ALA B 1 74 ? 16.719 1.928 -2.461 1 97.5 74 ALA B C 1
ATOM 2143 O O . ALA B 1 74 ? 17.031 1.27 -1.467 1 97.5 74 ALA B O 1
ATOM 2144 N N . ALA B 1 75 ? 16.391 1.435 -3.586 1 95 75 ALA B N 1
ATOM 2145 C CA . ALA B 1 75 ? 16.375 -0.015 -3.768 1 95 75 ALA B CA 1
ATOM 2146 C C . ALA B 1 75 ? 17.766 -0.614 -3.553 1 95 75 ALA B C 1
ATOM 2148 O O . ALA B 1 75 ? 17.906 -1.655 -2.906 1 95 75 ALA B O 1
ATOM 2149 N N . ALA B 1 76 ? 18.766 0.028 -4.133 1 95.19 76 ALA B N 1
ATOM 2150 C CA . ALA B 1 76 ? 20.141 -0.445 -3.998 1 95.19 76 ALA B CA 1
ATOM 2151 C C . ALA B 1 76 ? 20.594 -0.397 -2.543 1 95.19 76 ALA B C 1
ATOM 2153 O O . ALA B 1 76 ? 21.25 -1.324 -2.061 1 95.19 76 ALA B O 1
ATOM 2154 N N . VAL B 1 77 ? 20.266 0.632 -1.888 1 96.94 77 VAL B N 1
ATOM 2155 C CA . VAL B 1 77 ? 20.609 0.797 -0.481 1 96.94 77 VAL B CA 1
ATOM 2156 C C . VAL B 1 77 ? 20.016 -0.348 0.337 1 96.94 77 VAL B C 1
ATOM 2158 O O . VAL B 1 77 ? 20.703 -0.942 1.174 1 96.94 77 VAL B O 1
ATOM 2161 N N . ARG B 1 78 ? 18.797 -0.59 0.082 1 93.12 78 ARG B N 1
ATOM 2162 C CA . ARG B 1 78 ? 18.125 -1.688 0.759 1 93.12 78 ARG B CA 1
ATOM 2163 C C . ARG B 1 78 ? 18.766 -3.027 0.42 1 93.12 78 ARG B C 1
ATOM 2165 O O . ARG B 1 78 ? 19.031 -3.836 1.31 1 93.12 78 ARG B O 1
ATOM 2172 N N . ALA B 1 79 ? 18.984 -3.264 -0.805 1 88.19 79 ALA B N 1
ATOM 2173 C CA . ALA B 1 79 ? 19.578 -4.52 -1.268 1 88.19 79 ALA B CA 1
ATOM 2174 C C . ALA B 1 79 ? 20.953 -4.742 -0.646 1 88.19 79 ALA B C 1
ATOM 2176 O O . ALA B 1 79 ? 21.328 -5.879 -0.342 1 88.19 79 ALA B O 1
ATOM 2177 N N . ASP B 1 80 ? 21.641 -3.686 -0.466 1 92.69 80 ASP B N 1
ATOM 2178 C CA . ASP B 1 80 ? 22.984 -3.762 0.072 1 92.69 80 ASP B CA 1
ATOM 2179 C C . ASP B 1 80 ? 22.969 -3.842 1.597 1 92.69 80 ASP B C 1
ATOM 2181 O O . ASP B 1 80 ? 24.016 -3.963 2.23 1 92.69 80 ASP B O 1
ATOM 2185 N N . GLY B 1 81 ? 21.828 -3.752 2.182 1 92.12 81 GLY B N 1
ATOM 2186 C CA . GLY B 1 81 ? 21.703 -3.854 3.625 1 92.12 81 GLY B CA 1
ATOM 2187 C C . GLY B 1 81 ? 22.234 -2.639 4.359 1 92.12 81 GLY B C 1
ATOM 2188 O O . GLY B 1 81 ? 22.719 -2.752 5.488 1 92.12 81 GLY B O 1
ATOM 2189 N N . LEU B 1 82 ? 22.281 -1.536 3.717 1 95.5 82 LEU B N 1
ATOM 2190 C CA . LEU B 1 82 ? 22.781 -0.314 4.344 1 95.5 82 LEU B CA 1
ATOM 2191 C C . LEU B 1 82 ? 21.734 0.287 5.27 1 95.5 82 LEU B C 1
ATOM 2193 O O . LEU B 1 82 ? 20.531 0.271 4.957 1 95.5 82 LEU B O 1
ATOM 2197 N N . ALA B 1 83 ? 22.109 0.908 6.293 1 96.12 83 ALA B N 1
ATOM 2198 C CA . ALA B 1 83 ? 21.219 1.427 7.324 1 96.12 83 ALA B CA 1
ATOM 2199 C C . ALA B 1 83 ? 20.656 2.787 6.926 1 96.12 83 ALA B C 1
ATOM 2201 O O . ALA B 1 83 ? 19.688 3.262 7.52 1 96.12 83 ALA B O 1
ATOM 2202 N N . THR B 1 84 ? 21.266 3.418 5.961 1 98.19 84 THR B N 1
ATOM 2203 C CA . THR B 1 84 ? 20.875 4.754 5.531 1 98.19 84 THR B CA 1
ATOM 2204 C C . THR B 1 84 ? 19.406 4.785 5.145 1 98.19 84 THR B C 1
ATOM 2206 O O . THR B 1 84 ? 18.922 3.906 4.426 1 98.19 84 THR B O 1
ATOM 2209 N N . ARG B 1 85 ? 18.688 5.773 5.637 1 98.38 85 ARG B N 1
ATOM 2210 C CA . ARG B 1 85 ? 17.297 5.973 5.258 1 98.38 85 ARG B CA 1
ATOM 2211 C C . ARG B 1 85 ? 17.172 6.965 4.105 1 98.38 85 ARG B C 1
ATOM 2213 O O . ARG B 1 85 ? 17.625 8.109 4.215 1 98.38 85 ARG B O 1
ATOM 2220 N N . VAL B 1 86 ? 16.594 6.559 3.047 1 98.69 86 VAL B N 1
ATOM 2221 C CA . VAL B 1 86 ? 16.547 7.359 1.829 1 98.69 86 VAL B CA 1
ATOM 2222 C C . VAL B 1 86 ? 15.242 8.156 1.789 1 98.69 86 VAL B C 1
ATOM 2224 O O . VAL B 1 86 ? 14.148 7.586 1.827 1 98.69 86 VAL B O 1
ATOM 2227 N N . LEU B 1 87 ? 15.32 9.406 1.804 1 98.56 87 LEU B N 1
ATOM 2228 C CA . LEU B 1 87 ? 14.227 10.352 1.651 1 98.56 87 LEU B CA 1
ATOM 2229 C C . LEU B 1 87 ? 14.234 10.977 0.259 1 98.56 87 LEU B C 1
ATOM 2231 O O . LEU B 1 87 ? 15.227 11.586 -0.147 1 98.56 87 LEU B O 1
ATOM 2235 N N . LEU B 1 88 ? 13.172 10.82 -0.437 1 98.12 88 LEU B N 1
ATOM 2236 C CA . LEU B 1 88 ? 13.102 11.328 -1.802 1 98.12 88 LEU B CA 1
ATOM 2237 C C . LEU B 1 88 ? 12.406 12.688 -1.841 1 98.12 88 LEU B C 1
ATOM 2239 O O . LEU B 1 88 ? 11.461 12.922 -1.091 1 98.12 88 LEU B O 1
ATOM 2243 N N . ILE B 1 89 ? 12.867 13.539 -2.641 1 96.5 89 ILE B N 1
ATOM 2244 C CA . ILE B 1 89 ? 12.266 14.844 -2.891 1 96.5 89 ILE B CA 1
ATOM 2245 C C . ILE B 1 89 ? 11.953 14.992 -4.379 1 96.5 89 ILE B C 1
ATOM 2247 O O . ILE B 1 89 ? 12.766 14.633 -5.23 1 96.5 89 ILE B O 1
ATOM 2251 N N . SER B 1 90 ? 10.758 15.414 -4.719 1 93 90 SER B N 1
ATOM 2252 C CA . SER B 1 90 ? 10.359 15.43 -6.121 1 93 90 SER B CA 1
ATOM 2253 C C . SER B 1 90 ? 9.469 16.641 -6.43 1 93 90 SER B C 1
ATOM 2255 O O . SER B 1 90 ? 8.812 17.172 -5.535 1 93 90 SER B O 1
ATOM 2257 N N . ALA B 1 91 ? 9.492 17.047 -7.738 1 87.81 91 ALA B N 1
ATOM 2258 C CA . ALA B 1 91 ? 8.555 18.062 -8.242 1 87.81 91 ALA B CA 1
ATOM 2259 C C . ALA B 1 91 ? 7.184 17.453 -8.508 1 87.81 91 ALA B C 1
ATOM 2261 O O . ALA B 1 91 ? 6.195 18.172 -8.656 1 87.81 91 ALA B O 1
ATOM 2262 N N . HIS B 1 92 ? 7.172 16.141 -8.68 1 76.44 92 HIS B N 1
ATOM 2263 C CA . HIS B 1 92 ? 5.961 15.414 -9.055 1 76.44 92 HIS B CA 1
ATOM 2264 C C . HIS B 1 92 ? 5.273 14.812 -7.832 1 76.44 92 HIS B C 1
ATOM 2266 O O . HIS B 1 92 ? 5.938 14.477 -6.844 1 76.44 92 HIS B O 1
ATOM 2272 N N . ASP B 1 93 ? 4.012 14.719 -7.977 1 75.25 93 ASP B N 1
ATOM 2273 C CA . ASP B 1 93 ? 3.205 14.289 -6.836 1 75.25 93 ASP B CA 1
ATOM 2274 C C . ASP B 1 93 ? 2.322 13.102 -7.199 1 75.25 93 ASP B C 1
ATOM 2276 O O . ASP B 1 93 ? 1.334 12.82 -6.52 1 75.25 93 ASP B O 1
ATOM 2280 N N . GLU B 1 94 ? 2.771 12.406 -8.211 1 89.94 94 GLU B N 1
ATOM 2281 C CA . GLU B 1 94 ? 1.892 11.312 -8.602 1 89.94 94 GLU B CA 1
ATOM 2282 C C . GLU B 1 94 ? 1.886 10.211 -7.551 1 89.94 94 GLU B C 1
ATOM 2284 O O . GLU B 1 94 ? 2.941 9.68 -7.188 1 89.94 94 GLU B O 1
ATOM 2289 N N . SER B 1 95 ? 0.741 9.805 -7.137 1 91.56 95 SER B N 1
ATOM 2290 C CA . SER B 1 95 ? 0.546 8.844 -6.059 1 91.56 95 SER B CA 1
ATOM 2291 C C . SER B 1 95 ? 1.204 7.504 -6.387 1 91.56 95 SER B C 1
ATOM 2293 O O . SER B 1 95 ? 1.777 6.855 -5.508 1 91.56 95 SER B O 1
ATOM 2295 N N . ALA B 1 96 ? 1.158 7.125 -7.664 1 92.38 96 ALA B N 1
ATOM 2296 C CA . ALA B 1 96 ? 1.75 5.859 -8.094 1 92.38 96 ALA B CA 1
ATOM 2297 C C . ALA B 1 96 ? 3.264 5.871 -7.902 1 92.38 96 ALA B C 1
ATOM 2299 O O . ALA B 1 96 ? 3.855 4.863 -7.508 1 92.38 96 ALA B O 1
ATOM 2300 N N . ILE B 1 97 ? 3.84 6.973 -8.156 1 92 97 ILE B N 1
ATOM 2301 C CA . ILE B 1 97 ? 5.285 7.121 -8.016 1 92 97 ILE B CA 1
ATOM 2302 C C . ILE B 1 97 ? 5.672 7.059 -6.539 1 92 97 ILE B C 1
ATOM 2304 O O . ILE B 1 97 ? 6.621 6.367 -6.168 1 92 97 ILE B O 1
ATOM 2308 N N . VAL B 1 98 ? 4.938 7.766 -5.715 1 95.25 98 VAL B N 1
ATOM 2309 C CA . VAL B 1 98 ? 5.188 7.773 -4.277 1 95.25 98 VAL B CA 1
ATOM 2310 C C . VAL B 1 98 ? 5.086 6.352 -3.727 1 95.25 98 VAL B C 1
ATOM 2312 O O . VAL B 1 98 ? 5.965 5.902 -2.988 1 95.25 98 VAL B O 1
ATOM 2315 N N . TYR B 1 99 ? 4.059 5.688 -4.094 1 95.44 99 TYR B N 1
ATOM 2316 C CA . TYR B 1 99 ? 3.832 4.316 -3.646 1 95.44 99 TYR B CA 1
ATOM 2317 C C . TYR B 1 99 ? 4.992 3.414 -4.051 1 95.44 99 TYR B C 1
ATOM 2319 O O . TYR B 1 99 ? 5.527 2.674 -3.223 1 95.44 99 TYR B O 1
ATOM 2327 N N . GLN B 1 100 ? 5.402 3.447 -5.289 1 92.94 100 GLN B N 1
ATOM 2328 C CA . GLN B 1 100 ? 6.477 2.613 -5.816 1 92.94 100 GLN B CA 1
ATOM 2329 C C . GLN B 1 100 ? 7.801 2.914 -5.121 1 92.94 100 GLN B C 1
ATOM 2331 O O . GLN B 1 100 ? 8.586 2.004 -4.844 1 92.94 100 GLN B O 1
ATOM 2336 N N . ALA B 1 101 ? 8.039 4.145 -4.91 1 95.44 101 ALA B N 1
ATOM 2337 C CA . ALA B 1 101 ? 9.266 4.539 -4.227 1 95.44 101 ALA B CA 1
ATOM 2338 C C . ALA B 1 101 ? 9.336 3.918 -2.834 1 95.44 101 ALA B C 1
ATOM 2340 O O . ALA B 1 101 ? 10.383 3.41 -2.428 1 95.44 101 ALA B O 1
ATOM 2341 N N . LEU B 1 102 ? 8.234 3.994 -2.094 1 96 102 LEU B N 1
ATOM 2342 C CA . LEU B 1 102 ? 8.18 3.385 -0.769 1 96 102 LEU B CA 1
ATOM 2343 C C . LEU B 1 102 ? 8.391 1.878 -0.855 1 96 102 LEU B C 1
ATOM 2345 O O . LEU B 1 102 ? 9.141 1.306 -0.066 1 96 102 LEU B O 1
ATOM 2349 N N . GLN B 1 103 ? 7.789 1.3 -1.825 1 93.25 103 GLN B N 1
ATOM 2350 C CA . GLN B 1 103 ? 7.953 -0.136 -2.029 1 93.25 103 GLN B CA 1
ATOM 2351 C C . GLN B 1 103 ? 9.414 -0.492 -2.295 1 93.25 103 GLN B C 1
ATOM 2353 O O . GLN B 1 103 ? 9.875 -1.562 -1.899 1 93.25 103 GLN B O 1
ATOM 2358 N N . GLN B 1 104 ? 10.102 0.382 -2.957 1 92.88 104 GLN B N 1
ATOM 2359 C CA . GLN B 1 104 ? 11.484 0.126 -3.344 1 92.88 104 GLN B CA 1
ATOM 2360 C C . GLN B 1 104 ? 12.438 0.412 -2.189 1 92.88 104 GLN B C 1
ATOM 2362 O O . GLN B 1 104 ? 13.641 0.179 -2.303 1 92.88 104 GLN B O 1
ATOM 2367 N N . GLY B 1 105 ? 11.852 0.973 -1.124 1 95.31 105 GLY B N 1
ATOM 2368 C CA . GLY B 1 105 ? 12.68 1.067 0.07 1 95.31 105 GLY B CA 1
ATOM 2369 C C . GLY B 1 105 ? 12.82 2.488 0.584 1 95.31 105 GLY B C 1
ATOM 2370 O O . GLY B 1 105 ? 13.461 2.719 1.616 1 95.31 105 GLY B O 1
ATOM 2371 N N . ALA B 1 106 ? 12.281 3.443 -0.135 1 97.75 106 ALA B N 1
ATOM 2372 C CA . ALA B 1 106 ? 12.352 4.82 0.344 1 97.75 106 ALA B CA 1
ATOM 2373 C C . ALA B 1 106 ? 11.672 4.965 1.706 1 97.75 106 ALA B C 1
ATOM 2375 O O . ALA B 1 106 ? 10.617 4.375 1.948 1 97.75 106 ALA B O 1
ATOM 2376 N N . ALA B 1 107 ? 12.25 5.727 2.539 1 97.44 107 ALA B N 1
ATOM 2377 C CA . ALA B 1 107 ? 11.727 5.969 3.883 1 97.44 107 ALA B CA 1
ATOM 2378 C C . ALA B 1 107 ? 10.773 7.16 3.893 1 97.44 107 ALA B C 1
ATOM 2380 O O . ALA B 1 107 ? 10.141 7.449 4.91 1 97.44 107 ALA B O 1
ATOM 2381 N N . GLY B 1 108 ? 10.727 7.812 2.781 1 97.19 108 GLY B N 1
ATOM 2382 C CA . GLY B 1 108 ? 9.828 8.953 2.703 1 97.19 108 GLY B CA 1
ATOM 2383 C C . GLY B 1 108 ? 9.844 9.641 1.351 1 97.19 108 GLY B C 1
ATOM 2384 O O . GLY B 1 108 ? 10.609 9.25 0.465 1 97.19 108 GLY B O 1
ATOM 2385 N N . PHE B 1 109 ? 8.977 10.57 1.281 1 97.19 109 PHE B N 1
ATOM 2386 C CA . PHE B 1 109 ? 8.766 11.328 0.053 1 97.19 109 PHE B CA 1
ATOM 2387 C C . PHE B 1 109 ? 8.25 12.727 0.361 1 97.19 109 PHE B C 1
ATOM 2389 O O . PHE B 1 109 ? 7.211 12.883 1.004 1 97.19 109 PHE B O 1
ATOM 2396 N N . VAL B 1 110 ? 9.016 13.75 -0.038 1 96.38 110 VAL B N 1
ATOM 2397 C CA . VAL B 1 110 ? 8.617 15.133 0.166 1 96.38 110 VAL B CA 1
ATOM 2398 C C . VAL B 1 110 ? 8.633 15.883 -1.168 1 96.38 110 VAL B C 1
ATOM 2400 O O . VAL B 1 110 ? 9.109 15.352 -2.176 1 96.38 110 VAL B O 1
ATOM 2403 N N . LEU B 1 111 ? 8.055 17.062 -1.158 1 95.81 111 LEU B N 1
ATOM 2404 C CA . LEU B 1 111 ? 7.906 17.828 -2.393 1 95.81 111 LEU B CA 1
ATOM 2405 C C . LEU B 1 111 ? 8.953 18.922 -2.482 1 95.81 111 LEU B C 1
ATOM 2407 O O . LEU B 1 111 ? 9.328 19.516 -1.467 1 95.81 111 LEU B O 1
ATOM 2411 N N . LYS B 1 112 ? 9.32 19.188 -3.738 1 94.94 112 LYS B N 1
ATOM 2412 C CA . LYS B 1 112 ? 10.32 20.234 -3.973 1 94.94 112 LYS B CA 1
ATOM 2413 C C . LYS B 1 112 ? 9.773 21.609 -3.619 1 94.94 112 LYS B C 1
ATOM 2415 O O . LYS B 1 112 ? 10.539 22.562 -3.422 1 94.94 112 LYS B O 1
ATOM 2420 N N . ASP B 1 113 ? 8.516 21.75 -3.496 1 92.5 113 ASP B N 1
ATOM 2421 C CA . ASP B 1 113 ? 7.949 23.047 -3.148 1 92.5 113 ASP B CA 1
ATOM 2422 C C . ASP B 1 113 ? 7.73 23.156 -1.643 1 92.5 113 ASP B C 1
ATOM 2424 O O . ASP B 1 113 ? 7.109 24.125 -1.173 1 92.5 113 ASP B O 1
ATOM 2428 N N . SER B 1 114 ? 8.203 22.219 -0.861 1 93.56 114 SER B N 1
ATOM 2429 C CA . SER B 1 114 ? 8.172 22.312 0.595 1 93.56 114 SER B CA 1
ATOM 2430 C C . SER B 1 114 ? 9.023 23.469 1.091 1 93.56 114 SER B C 1
ATOM 2432 O O . SER B 1 114 ? 10 23.859 0.438 1 93.56 114 SER B O 1
ATOM 2434 N N . THR B 1 115 ? 8.695 24 2.244 1 94.12 115 THR B N 1
ATOM 2435 C CA . THR B 1 115 ? 9.484 25.062 2.857 1 94.12 115 THR B CA 1
ATOM 2436 C C . THR B 1 115 ? 10.781 24.5 3.438 1 94.12 115 THR B C 1
ATOM 2438 O O . THR B 1 115 ? 10.906 23.281 3.635 1 94.12 115 THR B O 1
ATOM 2441 N N . ARG B 1 116 ? 11.68 25.391 3.738 1 95.19 116 ARG B N 1
ATOM 2442 C CA . ARG B 1 116 ? 12.938 25.031 4.379 1 95.19 116 ARG B CA 1
ATOM 2443 C C . ARG B 1 116 ? 12.688 24.266 5.676 1 95.19 116 ARG B C 1
ATOM 2445 O O . ARG B 1 116 ? 13.312 23.219 5.922 1 95.19 116 ARG B O 1
ATOM 2452 N N . SER B 1 117 ? 11.758 24.812 6.406 1 96.44 117 SER B N 1
ATOM 2453 C CA . SER B 1 117 ? 11.461 24.203 7.699 1 96.44 117 SER B CA 1
ATOM 2454 C C . SER B 1 117 ? 10.883 22.797 7.531 1 96.44 117 SER B C 1
ATOM 2456 O O . SER B 1 117 ? 11.188 21.891 8.312 1 96.44 117 SER B O 1
ATOM 2458 N N . GLU B 1 118 ? 10.078 22.594 6.535 1 95.62 118 GLU B N 1
ATOM 2459 C CA . GLU B 1 118 ? 9.477 21.297 6.266 1 95.62 118 GLU B CA 1
ATOM 2460 C C . GLU B 1 118 ? 10.531 20.281 5.848 1 95.62 118 GLU B C 1
ATOM 2462 O O . GLU B 1 118 ? 10.484 19.109 6.266 1 95.62 118 GLU B O 1
ATOM 2467 N N . ILE B 1 119 ? 11.477 20.703 5.082 1 96.88 119 ILE B N 1
ATOM 2468 C CA . ILE B 1 119 ? 12.531 19.828 4.605 1 96.88 119 ILE B CA 1
ATOM 2469 C C . ILE B 1 119 ? 13.422 19.406 5.777 1 96.88 119 ILE B C 1
ATOM 2471 O O . ILE B 1 119 ? 13.727 18.219 5.941 1 96.88 119 ILE B O 1
ATOM 2475 N N . VAL B 1 120 ? 13.805 20.344 6.617 1 97.81 120 VAL B N 1
ATOM 2476 C CA . VAL B 1 120 ? 14.641 20.062 7.777 1 97.81 120 VAL B CA 1
ATOM 2477 C C . VAL B 1 120 ? 13.914 19.094 8.719 1 97.81 120 VAL B C 1
ATOM 2479 O O . VAL B 1 120 ? 14.492 18.109 9.172 1 97.81 120 VAL B O 1
ATOM 2482 N N . LYS B 1 121 ? 12.664 19.375 8.953 1 97.5 121 LYS B N 1
ATOM 2483 C CA . LYS B 1 121 ? 11.875 18.516 9.828 1 97.5 121 LYS B CA 1
ATOM 2484 C C . LYS B 1 121 ? 11.773 17.109 9.266 1 97.5 121 LYS B C 1
ATOM 2486 O O . LYS B 1 121 ? 11.883 16.125 10.008 1 97.5 121 LYS B O 1
ATOM 2491 N N . ALA B 1 122 ? 11.562 17 8.008 1 97.56 122 ALA B N 1
ATOM 2492 C CA . ALA B 1 122 ? 11.461 15.695 7.355 1 97.56 122 ALA B CA 1
ATOM 2493 C C . ALA B 1 122 ? 12.742 14.898 7.523 1 97.56 122 ALA B C 1
ATOM 2495 O O . ALA B 1 122 ? 12.703 13.703 7.824 1 97.56 122 ALA B O 1
ATOM 2496 N N . VAL B 1 123 ? 13.859 15.523 7.348 1 98.12 123 VAL B N 1
ATOM 2497 C CA . VAL B 1 123 ? 15.156 14.875 7.488 1 98.12 123 VAL B CA 1
ATOM 2498 C C . VAL B 1 123 ? 15.352 14.406 8.93 1 98.12 123 VAL B C 1
ATOM 2500 O O . VAL B 1 123 ? 15.766 13.266 9.164 1 98.12 123 VAL B O 1
ATOM 2503 N N . LEU B 1 124 ? 15.016 15.25 9.859 1 98.12 124 LEU B N 1
ATOM 2504 C CA . LEU B 1 124 ? 15.188 14.906 11.266 1 98.12 124 LEU B CA 1
ATOM 2505 C C . LEU B 1 124 ? 14.258 13.773 11.672 1 98.12 124 LEU B C 1
ATOM 2507 O O . LEU B 1 124 ? 14.664 12.844 12.375 1 98.12 124 LEU B O 1
ATOM 2511 N N . ASP B 1 125 ? 13.016 13.883 11.227 1 97.44 125 ASP B N 1
ATOM 2512 C CA . ASP B 1 125 ? 12.07 12.805 11.484 1 97.44 125 ASP B CA 1
ATOM 2513 C C . ASP B 1 125 ? 12.562 11.484 10.906 1 97.44 125 ASP B C 1
ATOM 2515 O O . ASP B 1 125 ? 12.5 10.445 11.562 1 97.44 125 ASP B O 1
ATOM 2519 N N . CYS B 1 126 ? 13.078 11.516 9.688 1 97.38 126 CYS B N 1
ATOM 2520 C CA . CYS B 1 126 ? 13.602 10.328 9.023 1 97.38 126 CYS B CA 1
ATOM 2521 C C . CYS B 1 126 ? 14.781 9.75 9.789 1 97.38 126 CYS B C 1
ATOM 2523 O O . CYS B 1 126 ? 14.883 8.531 9.961 1 97.38 126 CYS B O 1
ATOM 2525 N N . ALA B 1 127 ? 15.617 10.602 10.242 1 97.38 127 ALA B N 1
ATOM 2526 C CA . ALA B 1 127 ? 16.797 10.172 11.008 1 97.38 127 ALA B CA 1
ATOM 2527 C C . ALA B 1 127 ? 16.375 9.461 12.289 1 97.38 127 ALA B C 1
ATOM 2529 O O . ALA B 1 127 ? 17.109 8.602 12.789 1 97.38 127 ALA B O 1
ATOM 2530 N N . GLN B 1 128 ? 15.258 9.828 12.805 1 96.5 128 GLN B N 1
ATOM 2531 C CA . GLN B 1 128 ? 14.758 9.242 14.039 1 96.5 128 GLN B CA 1
ATOM 2532 C C . GLN B 1 128 ? 13.992 7.949 13.766 1 96.5 128 GLN B C 1
ATOM 2534 O O . GLN B 1 128 ? 13.367 7.387 14.672 1 96.5 128 GLN B O 1
ATOM 2539 N N . GLY B 1 129 ? 13.945 7.574 12.539 1 96.19 129 GLY B N 1
ATOM 2540 C CA . GLY B 1 129 ? 13.359 6.285 12.195 1 96.19 129 GLY B CA 1
ATOM 2541 C C . GLY B 1 129 ? 11.922 6.383 11.719 1 96.19 129 GLY B C 1
ATOM 2542 O O . GLY B 1 129 ? 11.266 5.367 11.484 1 96.19 129 GLY B O 1
ATOM 2543 N N . ARG B 1 130 ? 11.414 7.562 11.539 1 95.44 130 ARG B N 1
ATOM 2544 C CA . ARG B 1 130 ? 10.039 7.746 11.078 1 95.44 130 ARG B CA 1
ATOM 2545 C C . ARG B 1 130 ? 9.977 7.828 9.555 1 95.44 130 ARG B C 1
ATOM 2547 O O . ARG B 1 130 ? 10.844 8.438 8.93 1 95.44 130 ARG B O 1
ATOM 2554 N N . ASP B 1 131 ? 9.008 7.121 9.047 1 96.5 131 ASP B N 1
ATOM 2555 C CA . ASP B 1 131 ? 8.734 7.34 7.625 1 96.5 131 ASP B CA 1
ATOM 2556 C C . ASP B 1 131 ? 7.934 8.625 7.414 1 96.5 131 ASP B C 1
ATOM 2558 O O . ASP B 1 131 ? 7.062 8.953 8.219 1 96.5 131 ASP B O 1
ATOM 2562 N N . VAL B 1 132 ? 8.312 9.344 6.285 1 95.94 132 VAL B N 1
ATOM 2563 C CA . VAL B 1 132 ? 7.789 10.695 6.109 1 95.94 132 VAL B CA 1
ATOM 2564 C C . VAL B 1 132 ? 7.156 10.828 4.727 1 95.94 132 VAL B C 1
ATOM 2566 O O . VAL B 1 132 ? 7.754 10.438 3.723 1 95.94 132 VAL B O 1
ATOM 2569 N N . VAL B 1 133 ? 5.938 11.305 4.738 1 96.19 133 VAL B N 1
ATOM 2570 C CA . VAL B 1 133 ? 5.262 11.648 3.49 1 96.19 133 VAL B CA 1
ATOM 2571 C C . VAL B 1 133 ? 4.676 13.055 3.594 1 96.19 133 VAL B C 1
ATOM 2573 O O . VAL B 1 133 ? 4.027 13.391 4.586 1 96.19 133 VAL B O 1
ATOM 2576 N N . ALA B 1 134 ? 4.945 13.891 2.605 1 94.38 134 ALA B N 1
ATOM 2577 C CA . ALA B 1 134 ? 4.383 15.234 2.592 1 94.38 134 ALA B CA 1
ATOM 2578 C C . ALA B 1 134 ? 2.861 15.195 2.721 1 94.38 134 ALA B C 1
ATOM 2580 O O . ALA B 1 134 ? 2.205 14.336 2.127 1 94.38 134 ALA B O 1
ATOM 2581 N N . PRO B 1 135 ? 2.355 16.141 3.436 1 90.62 135 PRO B N 1
ATOM 2582 C CA . PRO B 1 135 ? 0.912 16.141 3.688 1 90.62 135 PRO B CA 1
ATOM 2583 C C . PRO B 1 135 ? 0.089 16.125 2.4 1 90.62 135 PRO B C 1
ATOM 2585 O O . PRO B 1 135 ? -0.919 15.422 2.316 1 90.62 135 PRO B O 1
ATOM 2588 N N . ALA B 1 136 ? 0.511 16.859 1.416 1 91.56 136 ALA B N 1
ATOM 2589 C CA . ALA B 1 136 ? -0.23 16.984 0.165 1 91.56 136 ALA B CA 1
ATOM 2590 C C . ALA B 1 136 ? -0.313 15.656 -0.572 1 91.56 136 ALA B C 1
ATOM 2592 O O . ALA B 1 136 ? -1.141 15.484 -1.472 1 91.56 136 ALA B O 1
ATOM 2593 N N . LEU B 1 137 ? 0.502 14.688 -0.171 1 94.5 137 LEU B N 1
ATOM 2594 C CA . LEU B 1 137 ? 0.592 13.422 -0.894 1 94.5 137 LEU B CA 1
ATOM 2595 C C . LEU B 1 137 ? -0.23 12.344 -0.201 1 94.5 137 LEU B C 1
ATOM 2597 O O . LEU B 1 137 ? -0.455 11.273 -0.767 1 94.5 137 LEU B O 1
ATOM 2601 N N . VAL B 1 138 ? -0.701 12.609 0.933 1 93.88 138 VAL B N 1
ATOM 2602 C CA . VAL B 1 138 ? -1.268 11.586 1.812 1 93.88 138 VAL B CA 1
ATOM 2603 C C . VAL B 1 138 ? -2.557 11.039 1.205 1 93.88 138 VAL B C 1
ATOM 2605 O O . VAL B 1 138 ? -2.75 9.828 1.134 1 93.88 138 VAL B O 1
ATOM 2608 N N . GLY B 1 139 ? -3.432 11.922 0.783 1 94.25 139 GLY B N 1
ATOM 2609 C CA . GLY B 1 139 ? -4.676 11.477 0.17 1 94.25 139 GLY B CA 1
ATOM 2610 C C . GLY B 1 139 ? -4.461 10.617 -1.058 1 94.25 139 GLY B C 1
ATOM 2611 O O . GLY B 1 139 ? -5.113 9.578 -1.219 1 94.25 139 GLY B O 1
ATOM 2612 N N . GLY B 1 140 ? -3.566 11.055 -1.884 1 94.81 140 GLY B N 1
ATOM 2613 C CA . GLY B 1 140 ? -3.248 10.281 -3.076 1 94.81 140 GLY B CA 1
ATOM 2614 C C . GLY B 1 140 ? -2.668 8.914 -2.768 1 94.81 140 GLY B C 1
ATOM 2615 O O . GLY B 1 140 ? -2.986 7.934 -3.443 1 94.81 140 GLY B O 1
ATOM 2616 N N . LEU B 1 141 ? -1.843 8.867 -1.775 1 95.06 141 LEU B N 1
ATOM 2617 C CA . LEU B 1 141 ? -1.235 7.602 -1.375 1 95.06 141 LEU B CA 1
ATOM 2618 C C . LEU B 1 141 ? -2.293 6.625 -0.866 1 95.06 141 LEU B C 1
ATOM 2620 O O . LEU B 1 141 ? -2.289 5.449 -1.233 1 95.06 141 LEU B O 1
ATOM 2624 N N . ALA B 1 142 ? -3.164 7.09 -0.02 1 95.69 142 ALA B N 1
ATOM 2625 C CA . ALA B 1 142 ? -4.273 6.273 0.469 1 95.69 142 ALA B CA 1
ATOM 2626 C C . ALA B 1 142 ? -5.137 5.773 -0.686 1 95.69 142 ALA B C 1
ATOM 2628 O O . ALA B 1 142 ? -5.523 4.602 -0.715 1 95.69 142 ALA B O 1
ATOM 2629 N N . ALA B 1 143 ? -5.406 6.625 -1.614 1 94.75 143 ALA B N 1
ATOM 2630 C CA . ALA B 1 143 ? -6.18 6.258 -2.797 1 94.75 143 ALA B CA 1
ATOM 2631 C C . ALA B 1 143 ? -5.469 5.18 -3.607 1 94.75 143 ALA B C 1
ATOM 2633 O O . ALA B 1 143 ? -6.113 4.27 -4.141 1 94.75 143 ALA B O 1
ATOM 2634 N N . GLU B 1 144 ? -4.18 5.348 -3.717 1 94.12 144 GLU B N 1
ATOM 2635 C CA . GLU B 1 144 ? -3.391 4.375 -4.465 1 94.12 144 GLU B CA 1
ATOM 2636 C C . GLU B 1 144 ? -3.502 2.982 -3.848 1 94.12 144 GLU B C 1
ATOM 2638 O O . GLU B 1 144 ? -3.668 1.991 -4.562 1 94.12 144 GLU B O 1
ATOM 2643 N N . ILE B 1 145 ? -3.43 2.887 -2.57 1 92.81 145 ILE B N 1
ATOM 2644 C CA . ILE B 1 145 ? -3.574 1.621 -1.862 1 92.81 145 ILE B CA 1
ATOM 2645 C C . ILE B 1 145 ? -4.941 1.014 -2.164 1 92.81 145 ILE B C 1
ATOM 2647 O O . ILE B 1 145 ? -5.043 -0.168 -2.504 1 92.81 145 ILE B O 1
ATOM 2651 N N . ARG B 1 146 ? -5.988 1.842 -2.018 1 92.06 146 ARG B N 1
ATOM 2652 C CA . ARG B 1 146 ? -7.363 1.404 -2.246 1 92.06 146 ARG B CA 1
ATOM 2653 C C . ARG B 1 146 ? -7.559 0.937 -3.684 1 92.06 146 ARG B C 1
ATOM 2655 O O . ARG B 1 146 ? -8.172 -0.104 -3.926 1 92.06 146 ARG B O 1
ATOM 2662 N N . GLN B 1 147 ? -7.043 1.65 -4.652 1 88.88 147 GLN B N 1
ATOM 2663 C CA . GLN B 1 147 ? -7.207 1.35 -6.07 1 88.88 147 GLN B CA 1
ATOM 2664 C C . GLN B 1 147 ? -6.473 0.069 -6.453 1 88.88 147 GLN B C 1
ATOM 2666 O O . GLN B 1 147 ? -6.984 -0.742 -7.223 1 88.88 147 GLN B O 1
ATOM 2671 N N . ARG B 1 148 ? -5.312 -0.101 -5.953 1 85.69 148 ARG B N 1
ATOM 2672 C CA . ARG B 1 148 ? -4.512 -1.278 -6.27 1 85.69 148 ARG B CA 1
ATOM 2673 C C . ARG B 1 148 ? -5.18 -2.549 -5.754 1 85.69 148 ARG B C 1
ATOM 2675 O O . ARG B 1 148 ? -4.918 -3.643 -6.262 1 85.69 148 ARG B O 1
ATOM 2682 N N . ALA B 1 149 ? -6 -2.402 -4.77 1 84.44 149 ALA B N 1
ATOM 2683 C CA . ALA B 1 149 ? -6.676 -3.557 -4.191 1 84.44 149 ALA B CA 1
ATOM 2684 C C . ALA B 1 149 ? -7.945 -3.898 -4.969 1 84.44 149 ALA B C 1
ATOM 2686 O O . ALA B 1 149 ? -8.516 -4.98 -4.797 1 84.44 149 ALA B O 1
ATOM 2687 N N . GLU B 1 150 ? -8.391 -3.004 -5.738 1 82.25 150 GLU B N 1
ATOM 2688 C CA . GLU B 1 150 ? -9.578 -3.246 -6.547 1 82.25 150 GLU B CA 1
ATOM 2689 C C . GLU B 1 150 ? -9.305 -4.289 -7.629 1 82.25 150 GLU B C 1
ATOM 2691 O O . GLU B 1 150 ? -8.328 -4.184 -8.367 1 82.25 150 GLU B O 1
ATOM 2696 N N . PRO B 1 151 ? -10.078 -5.344 -7.645 1 76.38 151 PRO B N 1
ATOM 2697 C CA . PRO B 1 151 ? -9.891 -6.328 -8.711 1 76.38 151 PRO B CA 1
ATOM 2698 C C . PRO B 1 151 ? -10.047 -5.727 -10.109 1 76.38 151 PRO B C 1
ATOM 2700 O O . PRO B 1 151 ? -10.977 -4.957 -10.352 1 76.38 151 PRO B O 1
ATOM 2703 N N . THR B 1 152 ? -9.055 -5.828 -10.859 1 76.75 152 THR B N 1
ATOM 2704 C CA . THR B 1 152 ? -9.07 -5.328 -12.234 1 76.75 152 THR B CA 1
ATOM 2705 C C . THR B 1 152 ? -9.336 -6.461 -13.219 1 76.75 152 THR B C 1
ATOM 2707 O O . THR B 1 152 ? -9.562 -6.215 -14.406 1 76.75 152 THR B O 1
ATOM 2710 N N . GLY B 1 153 ? -9.32 -7.613 -12.625 1 77.56 153 GLY B N 1
ATOM 2711 C CA . GLY B 1 153 ? -9.477 -8.773 -13.484 1 77.56 153 GLY B CA 1
ATOM 2712 C C . GLY B 1 153 ? -10.93 -9.109 -13.781 1 77.56 153 GLY B C 1
ATOM 2713 O O . GLY B 1 153 ? -11.836 -8.359 -13.398 1 77.56 153 GLY B O 1
ATOM 2714 N N . PRO B 1 154 ? -11.039 -10.047 -14.641 1 82.88 154 PRO B N 1
ATOM 2715 C CA . PRO B 1 154 ? -12.391 -10.492 -14.984 1 82.88 154 PRO B CA 1
ATOM 2716 C C . PRO B 1 154 ? -13.164 -11.008 -13.773 1 82.88 154 PRO B C 1
ATOM 2718 O O . PRO B 1 154 ? -12.562 -11.367 -12.758 1 82.88 154 PRO B O 1
ATOM 2721 N N . VAL B 1 155 ? -14.461 -10.883 -13.836 1 85.31 155 VAL B N 1
ATOM 2722 C CA . VAL B 1 155 ? -15.32 -11.438 -12.789 1 85.31 155 VAL B CA 1
ATOM 2723 C C . VAL B 1 155 ? -15.266 -12.961 -12.828 1 85.31 155 VAL B C 1
ATOM 2725 O O . VAL B 1 155 ? -15.523 -13.578 -13.859 1 85.31 155 VAL B O 1
ATOM 2728 N N . LEU B 1 156 ? -14.828 -13.508 -11.711 1 89.44 156 LEU B N 1
ATOM 2729 C CA . LEU B 1 156 ? -14.836 -14.961 -11.57 1 89.44 156 LEU B CA 1
ATOM 2730 C C . LEU B 1 156 ? -16.094 -15.43 -10.836 1 89.44 156 LEU B C 1
ATOM 2732 O O . LEU B 1 156 ? -16.547 -14.773 -9.898 1 89.44 156 LEU B O 1
ATOM 2736 N N . SER B 1 157 ? -16.641 -16.469 -11.305 1 89.69 157 SER B N 1
ATOM 2737 C CA . SER B 1 157 ? -17.719 -17.078 -10.555 1 89.69 157 SER B CA 1
ATOM 2738 C C . SER B 1 157 ? -17.234 -17.594 -9.203 1 89.69 157 SER B C 1
ATOM 2740 O O . SER B 1 157 ? -16.031 -17.734 -8.984 1 89.69 157 SER B O 1
ATOM 2742 N N . ALA B 1 158 ? -18.125 -17.875 -8.336 1 89.25 158 ALA B N 1
ATOM 2743 C CA . ALA B 1 158 ? -17.781 -18.406 -7.023 1 89.25 158 ALA B CA 1
ATOM 2744 C C . ALA B 1 158 ? -17 -19.703 -7.156 1 89.25 158 ALA B C 1
ATOM 2746 O O . ALA B 1 158 ? -16.016 -19.922 -6.438 1 89.25 158 ALA B O 1
ATOM 2747 N N . ARG B 1 159 ? -17.438 -20.5 -8.07 1 91.56 159 ARG B N 1
ATOM 2748 C CA . ARG B 1 159 ? -16.781 -21.797 -8.273 1 91.56 159 ARG B CA 1
ATOM 2749 C C . ARG B 1 159 ? -15.383 -21.625 -8.859 1 91.56 159 ARG B C 1
ATOM 2751 O O . ARG B 1 159 ? -14.438 -22.297 -8.445 1 91.56 159 ARG B O 1
ATOM 2758 N N . GLU B 1 160 ? -15.258 -20.781 -9.805 1 92.81 160 GLU B N 1
ATOM 2759 C CA . GLU B 1 160 ? -13.953 -20.484 -10.391 1 92.81 160 GLU B CA 1
ATOM 2760 C C . GLU B 1 160 ? -12.977 -19.984 -9.328 1 92.81 160 GLU B C 1
ATOM 2762 O O . GLU B 1 160 ? -11.812 -20.391 -9.305 1 92.81 160 GLU B O 1
ATOM 2767 N N . ARG B 1 161 ? -13.445 -19.125 -8.492 1 92.31 161 ARG B N 1
ATOM 2768 C CA . ARG B 1 161 ? -12.625 -18.594 -7.414 1 92.31 161 ARG B CA 1
ATOM 2769 C C . ARG B 1 161 ? -12.188 -19.703 -6.457 1 92.31 161 ARG B C 1
ATOM 2771 O O . ARG B 1 161 ? -11.039 -19.734 -6.012 1 92.31 161 ARG B O 1
ATOM 2778 N N . GLU B 1 162 ? -13.086 -20.438 -6.145 1 93.5 162 GLU B N 1
ATOM 2779 C CA . GLU B 1 162 ? -12.789 -21.562 -5.262 1 93.5 162 GLU B CA 1
ATOM 2780 C C . GLU B 1 162 ? -11.711 -22.469 -5.859 1 93.5 162 GLU B C 1
ATOM 2782 O O . GLU B 1 162 ? -10.766 -22.859 -5.172 1 93.5 162 GLU B O 1
ATOM 2787 N N . VAL B 1 163 ? -11.891 -22.828 -7.074 1 95.19 163 VAL B N 1
ATOM 2788 C CA . VAL B 1 163 ? -10.93 -23.672 -7.773 1 95.19 163 VAL B CA 1
ATOM 2789 C C . VAL B 1 163 ? -9.57 -22.984 -7.809 1 95.19 163 VAL B C 1
ATOM 2791 O O . VAL B 1 163 ? -8.547 -23.609 -7.539 1 95.19 163 VAL B O 1
ATOM 2794 N N . LEU B 1 164 ? -9.555 -21.734 -8.102 1 94.75 164 LEU B N 1
ATOM 2795 C CA . LEU B 1 164 ? -8.328 -20.953 -8.18 1 94.75 164 LEU B CA 1
ATOM 2796 C C . LEU B 1 164 ? -7.59 -20.969 -6.848 1 94.75 164 LEU B C 1
ATOM 2798 O O . LEU B 1 164 ? -6.367 -21.141 -6.812 1 94.75 164 LEU B O 1
ATOM 2802 N N . HIS B 1 165 ? -8.297 -20.797 -5.754 1 94.62 165 HIS B N 1
ATOM 2803 C CA . HIS B 1 165 ? -7.711 -20.812 -4.418 1 94.62 165 HIS B CA 1
ATOM 2804 C C . HIS B 1 165 ? -7.059 -22.172 -4.129 1 94.62 165 HIS B C 1
ATOM 2806 O O . HIS B 1 165 ? -5.965 -22.219 -3.557 1 94.62 165 HIS B O 1
ATOM 2812 N N . ARG B 1 166 ? -7.672 -23.172 -4.523 1 94.81 166 ARG B N 1
ATOM 2813 C CA . ARG B 1 166 ? -7.16 -24.516 -4.281 1 94.81 166 ARG B CA 1
ATOM 2814 C C . ARG B 1 166 ? -5.949 -24.812 -5.164 1 94.81 166 ARG B C 1
ATOM 2816 O O . ARG B 1 166 ? -5.004 -25.469 -4.73 1 94.81 166 ARG B O 1
ATOM 2823 N N . ILE B 1 167 ? -5.988 -24.297 -6.344 1 94.69 167 ILE B N 1
ATOM 2824 C CA . ILE B 1 167 ? -4.832 -24.406 -7.23 1 94.69 167 ILE B CA 1
ATOM 2825 C C . ILE B 1 167 ? -3.635 -23.703 -6.602 1 94.69 167 ILE B C 1
ATOM 2827 O O . ILE B 1 167 ? -2.523 -24.234 -6.59 1 94.69 167 ILE B O 1
ATOM 2831 N N . ALA B 1 168 ? -3.861 -22.578 -6.078 1 94.5 168 ALA B N 1
ATOM 2832 C CA . ALA B 1 168 ? -2.805 -21.766 -5.473 1 94.5 168 ALA B CA 1
ATOM 2833 C C . ALA B 1 168 ? -2.209 -22.484 -4.258 1 94.5 168 ALA B C 1
ATOM 2835 O O . ALA B 1 168 ? -1.089 -22.172 -3.838 1 94.5 168 ALA B O 1
ATOM 2836 N N . ARG B 1 169 ? -2.986 -23.375 -3.699 1 93.12 169 ARG B N 1
ATOM 2837 C CA . ARG B 1 169 ? -2.518 -24.156 -2.553 1 93.12 169 ARG B CA 1
ATOM 2838 C C . ARG B 1 169 ? -1.814 -25.422 -3.002 1 93.12 169 ARG B C 1
ATOM 2840 O O . ARG B 1 169 ? -1.381 -26.234 -2.172 1 93.12 169 ARG B O 1
ATOM 2847 N N . GLY B 1 170 ? -1.818 -25.672 -4.27 1 92.75 170 GLY B N 1
ATOM 2848 C CA . GLY B 1 170 ? -1.062 -26.797 -4.812 1 92.75 170 GLY B CA 1
ATOM 2849 C C . GLY B 1 170 ? -1.89 -28.062 -4.965 1 92.75 170 GLY B C 1
ATOM 2850 O O . GLY B 1 170 ? -1.342 -29.141 -5.164 1 92.75 170 GLY B O 1
ATOM 2851 N N . GLN B 1 171 ? -3.137 -27.938 -4.852 1 94.62 171 GLN B N 1
ATOM 2852 C CA . GLN B 1 171 ? -3.977 -29.125 -4.973 1 94.62 171 GLN B CA 1
ATOM 2853 C C . GLN B 1 171 ? -4.113 -29.562 -6.43 1 94.62 171 GLN B C 1
ATOM 2855 O O . GLN B 1 171 ? -4.199 -28.719 -7.328 1 94.62 171 GLN B O 1
ATOM 2860 N N . SER B 1 172 ? -4.105 -30.906 -6.637 1 94.19 172 SER B N 1
ATOM 2861 C CA . SER B 1 172 ? -4.305 -31.469 -7.965 1 94.19 172 SER B CA 1
ATOM 2862 C C . SER B 1 172 ? -5.781 -31.453 -8.359 1 94.19 172 SER B C 1
ATOM 2864 O O . SER B 1 172 ? -6.652 -31.281 -7.508 1 94.19 172 SER B O 1
ATOM 2866 N N . ILE B 1 173 ? -5.988 -31.641 -9.664 1 94.19 173 ILE B N 1
ATOM 2867 C CA . ILE B 1 173 ? -7.352 -31.641 -10.188 1 94.19 173 ILE B CA 1
ATOM 2868 C C . ILE B 1 173 ? -8.164 -32.75 -9.492 1 94.19 173 ILE B C 1
ATOM 2870 O O . ILE B 1 173 ? -9.281 -32.5 -9.031 1 94.19 173 ILE B O 1
ATOM 2874 N N . PRO B 1 174 ? -7.578 -33.938 -9.344 1 96 174 PRO B N 1
ATOM 2875 C CA . PRO B 1 174 ? -8.336 -34.969 -8.633 1 96 174 PRO B CA 1
ATOM 2876 C C . PRO B 1 174 ? -8.625 -34.594 -7.18 1 96 174 PRO B C 1
ATOM 2878 O O . PRO B 1 174 ? -9.719 -34.844 -6.676 1 96 174 PRO B O 1
ATOM 2881 N N . ALA B 1 175 ? -7.703 -34.031 -6.512 1 96.5 175 ALA B N 1
ATOM 2882 C CA . ALA B 1 175 ? -7.895 -33.594 -5.125 1 96.5 175 ALA B CA 1
ATOM 2883 C C . ALA B 1 175 ? -9 -32.562 -5.012 1 96.5 175 ALA B C 1
ATOM 2885 O O . ALA B 1 175 ? -9.844 -32.625 -4.113 1 96.5 175 ALA B O 1
ATOM 2886 N N . ILE B 1 176 ? -8.984 -31.625 -5.918 1 96.5 176 ILE B N 1
ATOM 2887 C CA . ILE B 1 176 ? -10 -30.578 -5.938 1 96.5 176 ILE B CA 1
ATOM 2888 C C . ILE B 1 176 ? -11.367 -31.188 -6.199 1 96.5 176 ILE B C 1
ATOM 2890 O O . ILE B 1 176 ? -12.352 -30.844 -5.543 1 96.5 176 ILE B O 1
ATOM 2894 N N . ALA B 1 177 ? -11.375 -32.062 -7.168 1 97.12 177 ALA B N 1
ATOM 2895 C CA . ALA B 1 177 ? -12.617 -32.75 -7.496 1 97.12 177 ALA B CA 1
ATOM 2896 C C . ALA B 1 177 ? -13.195 -33.469 -6.27 1 97.12 177 ALA B C 1
ATOM 2898 O O . ALA B 1 177 ? -14.398 -33.375 -6 1 97.12 177 ALA B O 1
ATOM 2899 N N . GLY B 1 178 ? -12.359 -34.156 -5.598 1 96.94 178 GLY B N 1
ATOM 2900 C CA . GLY B 1 178 ? -12.789 -34.844 -4.383 1 96.94 178 GLY B CA 1
ATOM 2901 C C . GLY B 1 178 ? -13.359 -33.875 -3.342 1 96.94 178 GLY B C 1
ATOM 2902 O O . GLY B 1 178 ? -14.414 -34.156 -2.76 1 96.94 178 GLY B O 1
ATOM 2903 N N . GLU B 1 179 ? -12.688 -32.812 -3.092 1 95.25 179 GLU B N 1
ATOM 2904 C CA . GLU B 1 179 ? -13.078 -31.844 -2.066 1 95.25 179 GLU B CA 1
ATOM 2905 C C . GLU B 1 179 ? -14.398 -31.156 -2.422 1 95.25 179 GLU B C 1
ATOM 2907 O O . GLU B 1 179 ? -15.195 -30.844 -1.54 1 95.25 179 GLU B O 1
ATOM 2912 N N . LEU B 1 180 ? -14.586 -30.969 -3.686 1 95.38 180 LEU B N 1
ATOM 2913 C CA . LEU B 1 180 ? -15.773 -30.234 -4.125 1 95.38 180 LEU B CA 1
ATOM 2914 C C . LEU B 1 180 ? -16.906 -31.203 -4.465 1 95.38 180 LEU B C 1
ATOM 2916 O O . LEU B 1 180 ? -18.016 -30.781 -4.805 1 95.38 180 LEU B O 1
ATOM 2920 N N . TYR B 1 181 ? -16.609 -32.469 -4.375 1 96.88 181 TYR B N 1
ATOM 2921 C CA . TYR B 1 181 ? -17.578 -33.5 -4.648 1 96.88 181 TYR B CA 1
ATOM 2922 C C . TYR B 1 181 ? -18.141 -33.406 -6.062 1 96.88 181 TYR B C 1
ATOM 2924 O O . TYR B 1 181 ? -19.344 -33.438 -6.27 1 96.88 181 TYR B O 1
ATOM 2932 N N . VAL B 1 182 ? -17.266 -33.25 -7.02 1 97 182 VAL B N 1
ATOM 2933 C CA . VAL B 1 182 ? -17.578 -33.219 -8.438 1 97 182 VAL B CA 1
ATOM 2934 C C . VAL B 1 182 ? -16.609 -34.094 -9.219 1 97 182 VAL B C 1
ATOM 2936 O O . VAL B 1 182 ? -15.641 -34.594 -8.648 1 97 182 VAL B O 1
ATOM 2939 N N . ALA B 1 183 ? -16.938 -34.281 -10.477 1 97.12 183 ALA B N 1
ATOM 2940 C CA . ALA B 1 183 ? -16.047 -35.062 -11.344 1 97.12 183 ALA B CA 1
ATOM 2941 C C . ALA B 1 183 ? -14.812 -34.25 -11.711 1 97.12 183 ALA B C 1
ATOM 2943 O O . ALA B 1 183 ? -14.891 -33.031 -11.867 1 97.12 183 ALA B O 1
ATOM 2944 N N . PRO B 1 184 ? -13.688 -34.938 -11.875 1 97.19 184 PRO B N 1
ATOM 2945 C CA . PRO B 1 184 ? -12.484 -34.219 -12.32 1 97.19 184 PRO B CA 1
ATOM 2946 C C . PRO B 1 184 ? -12.703 -33.438 -13.609 1 97.19 184 PRO B C 1
ATOM 2948 O O . PRO B 1 184 ? -12.117 -32.375 -13.797 1 97.19 184 PRO B O 1
ATOM 2951 N N . SER B 1 185 ? -13.531 -33.938 -14.438 1 97.19 185 SER B N 1
ATOM 2952 C CA . SER B 1 185 ? -13.82 -33.25 -15.695 1 97.19 185 SER B CA 1
ATOM 2953 C C . SER B 1 185 ? -14.492 -31.906 -15.453 1 97.19 185 SER B C 1
ATOM 2955 O O . SER B 1 185 ? -14.266 -30.953 -16.203 1 97.19 185 SER B O 1
ATOM 2957 N N . THR B 1 186 ? -15.273 -31.844 -14.5 1 96.31 186 THR B N 1
ATOM 2958 C CA . THR B 1 186 ? -15.922 -30.594 -14.125 1 96.31 186 THR B CA 1
ATOM 2959 C C . THR B 1 186 ? -14.898 -29.562 -13.656 1 96.31 186 THR B C 1
ATOM 2961 O O . THR B 1 186 ? -14.961 -28.391 -14.039 1 96.31 186 THR B O 1
ATOM 2964 N N . VAL B 1 187 ? -13.977 -30.031 -12.836 1 96.75 187 VAL B N 1
ATOM 2965 C CA . VAL B 1 187 ? -12.906 -29.156 -12.375 1 96.75 187 VAL B CA 1
ATOM 2966 C C . VAL B 1 187 ? -12.102 -28.656 -13.57 1 96.75 187 VAL B C 1
ATOM 2968 O O . VAL B 1 187 ? -11.758 -27.469 -13.641 1 96.75 187 VAL B O 1
ATOM 2971 N N . LYS B 1 188 ? -11.805 -29.547 -14.461 1 95.94 188 LYS B N 1
ATOM 2972 C CA . LYS B 1 188 ? -11.047 -29.172 -15.656 1 95.94 188 LYS B CA 1
ATOM 2973 C C . LYS B 1 188 ? -11.766 -28.094 -16.453 1 95.94 188 LYS B C 1
ATOM 2975 O O . LYS B 1 188 ? -11.133 -27.172 -16.984 1 95.94 188 LYS B O 1
ATOM 2980 N N . THR B 1 189 ? -13.023 -28.188 -16.516 1 96.31 189 THR B N 1
ATOM 2981 C CA . THR B 1 189 ? -13.812 -27.188 -17.203 1 96.31 189 THR B CA 1
ATOM 2982 C C . THR B 1 189 ? -13.664 -25.812 -16.531 1 96.31 189 THR B C 1
ATOM 2984 O O . THR B 1 189 ? -13.477 -24.812 -17.219 1 96.31 189 THR B O 1
ATOM 2987 N N . HIS B 1 190 ? -13.758 -25.781 -15.258 1 95.81 190 HIS B N 1
ATOM 2988 C CA . HIS B 1 190 ? -13.57 -24.547 -14.516 1 95.81 190 HIS B CA 1
ATOM 2989 C C . HIS B 1 190 ? -12.172 -23.984 -14.727 1 95.81 190 HIS B C 1
ATOM 2991 O O . HIS B 1 190 ? -12 -22.766 -14.867 1 95.81 190 HIS B O 1
ATOM 2997 N N . VAL B 1 191 ? -11.25 -24.844 -14.75 1 95.81 191 VAL B N 1
ATOM 2998 C CA . VAL B 1 191 ? -9.867 -24.438 -14.938 1 95.81 191 VAL B CA 1
ATOM 2999 C C . VAL B 1 191 ? -9.688 -23.828 -16.328 1 95.81 191 VAL B C 1
ATOM 3001 O O . VAL B 1 191 ? -9.031 -22.797 -16.484 1 95.81 191 VAL B O 1
ATOM 3004 N N . GLN B 1 192 ? -10.258 -24.438 -17.266 1 95.31 192 GLN B N 1
ATOM 3005 C CA . GLN B 1 192 ? -10.172 -23.922 -18.625 1 95.31 192 GLN B CA 1
ATOM 3006 C C . GLN B 1 192 ? -10.82 -22.547 -18.75 1 95.31 192 GLN B C 1
ATOM 3008 O O . GLN B 1 192 ? -10.289 -21.656 -19.422 1 95.31 192 GLN B O 1
ATOM 3013 N N . ARG B 1 193 ? -11.898 -22.406 -18.172 1 95.5 193 ARG B N 1
ATOM 3014 C CA . ARG B 1 193 ? -12.562 -21.109 -18.156 1 95.5 193 ARG B CA 1
ATOM 3015 C C . ARG B 1 193 ? -11.695 -20.062 -17.484 1 95.5 193 ARG B C 1
ATOM 3017 O O . ARG B 1 193 ? -11.617 -18.922 -17.953 1 95.5 193 ARG B O 1
ATOM 3024 N N . LEU B 1 194 ? -11.102 -20.453 -16.406 1 94.19 194 LEU B N 1
ATOM 3025 C CA . LEU B 1 194 ? -10.18 -19.562 -15.703 1 94.19 194 LEU B CA 1
ATOM 3026 C C . LEU B 1 194 ? -9.055 -19.109 -16.609 1 94.19 194 LEU B C 1
ATOM 3028 O O . LEU B 1 194 ? -8.727 -17.922 -16.656 1 94.19 194 LEU B O 1
ATOM 3032 N N . TYR B 1 195 ? -8.516 -20.094 -17.328 1 94.62 195 TYR B N 1
ATOM 3033 C CA . TYR B 1 195 ? -7.422 -19.781 -18.25 1 94.62 195 TYR B CA 1
ATOM 3034 C C . TYR B 1 195 ? -7.863 -18.766 -19.297 1 94.62 195 TYR B C 1
ATOM 3036 O O . TYR B 1 195 ? -7.156 -17.797 -19.562 1 94.62 195 TYR B O 1
ATOM 3044 N N . GLU B 1 196 ? -8.984 -18.922 -19.766 1 95.25 196 GLU B N 1
ATOM 3045 C CA . GLU B 1 196 ? -9.523 -18.031 -20.797 1 95.25 196 GLU B CA 1
ATOM 3046 C C . GLU B 1 196 ? -9.758 -16.625 -20.25 1 95.25 196 GLU B C 1
ATOM 3048 O O . GLU B 1 196 ? -9.336 -15.641 -20.859 1 95.25 196 GLU B O 1
ATOM 3053 N N . LYS B 1 197 ? -10.328 -16.594 -19.156 1 94.38 197 LYS B N 1
ATOM 3054 C CA . LYS B 1 197 ? -10.641 -15.305 -18.562 1 94.38 197 LYS B CA 1
ATOM 3055 C C . LYS B 1 197 ? -9.375 -14.547 -18.203 1 94.38 197 LYS B C 1
ATOM 3057 O O . LYS B 1 197 ? -9.336 -13.312 -18.281 1 94.38 197 LYS B O 1
ATOM 3062 N N . LEU B 1 198 ? -8.352 -15.273 -17.828 1 93.5 198 LEU B N 1
ATOM 3063 C CA . LEU B 1 198 ? -7.129 -14.641 -17.344 1 93.5 198 LEU B CA 1
ATOM 3064 C C . LEU B 1 198 ? -6.113 -14.508 -18.484 1 93.5 198 LEU B C 1
ATOM 3066 O O . LEU B 1 198 ? -5.074 -13.867 -18.312 1 93.5 198 LEU B O 1
ATOM 3070 N N . GLY B 1 199 ? -6.312 -15.125 -19.578 1 93.94 199 GLY B N 1
ATOM 3071 C CA . GLY B 1 199 ? -5.418 -15.07 -20.719 1 93.94 199 GLY B CA 1
ATOM 3072 C C . GLY B 1 199 ? -4.141 -15.859 -20.516 1 93.94 199 GLY B C 1
ATOM 3073 O O . GLY B 1 199 ? -3.057 -15.398 -20.906 1 93.94 199 GLY B O 1
ATOM 3074 N N . VAL B 1 200 ? -4.332 -16.906 -19.875 1 94.25 200 VAL B N 1
ATOM 3075 C CA . VAL B 1 200 ? -3.166 -17.734 -19.562 1 94.25 200 VAL B CA 1
ATOM 3076 C C . VAL B 1 200 ? -3.412 -19.172 -20.031 1 94.25 200 VAL B C 1
ATOM 3078 O O . VAL B 1 200 ? -4.504 -19.5 -20.5 1 94.25 200 VAL B O 1
ATOM 3081 N N . SER B 1 201 ? -2.348 -19.969 -19.875 1 91.81 201 SER B N 1
ATOM 3082 C CA . SER B 1 201 ? -2.498 -21.328 -20.406 1 91.81 201 SER B CA 1
ATOM 3083 C C . SER B 1 201 ? -1.979 -22.375 -19.438 1 91.81 201 SER B C 1
ATOM 3085 O O . SER B 1 201 ? -1.874 -23.547 -19.781 1 91.81 201 SER B O 1
ATOM 3087 N N . ASP B 1 202 ? -1.625 -21.938 -18.25 1 93 202 ASP B N 1
ATOM 3088 C CA . ASP B 1 202 ? -1.14 -22.891 -17.266 1 93 202 ASP B CA 1
ATOM 3089 C C . ASP B 1 202 ? -1.444 -22.438 -15.844 1 93 202 ASP B C 1
ATOM 3091 O O . ASP B 1 202 ? -1.718 -21.25 -15.617 1 93 202 ASP B O 1
ATOM 3095 N N . ARG B 1 203 ? -1.352 -23.406 -14.945 1 92.94 203 ARG B N 1
ATOM 3096 C CA . ARG B 1 203 ? -1.853 -23.188 -13.594 1 92.94 203 ARG B CA 1
ATOM 3097 C C . ARG B 1 203 ? -1.004 -22.156 -12.859 1 92.94 203 ARG B C 1
ATOM 3099 O O . ARG B 1 203 ? -1.532 -21.328 -12.117 1 92.94 203 ARG B O 1
ATOM 3106 N N . ALA B 1 204 ? 0.316 -22.25 -13.094 1 94.19 204 ALA B N 1
ATOM 3107 C CA . ALA B 1 204 ? 1.182 -21.281 -12.414 1 94.19 204 ALA B CA 1
ATOM 3108 C C . ALA B 1 204 ? 0.921 -19.875 -12.906 1 94.19 204 ALA B C 1
ATOM 3110 O O . ALA B 1 204 ? 0.823 -18.938 -12.109 1 94.19 204 ALA B O 1
ATOM 3111 N N . ALA B 1 205 ? 0.803 -19.75 -14.148 1 94.62 205 ALA B N 1
ATOM 3112 C CA . ALA B 1 205 ? 0.499 -18.453 -14.742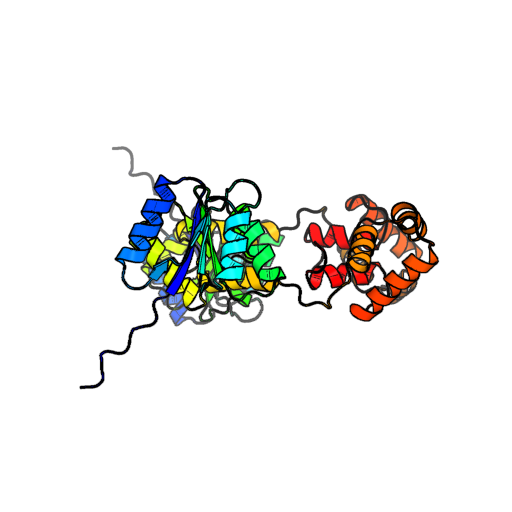 1 94.62 205 ALA B CA 1
ATOM 3113 C C . ALA B 1 205 ? -0.864 -17.953 -14.289 1 94.62 205 ALA B C 1
ATOM 3115 O O . ALA B 1 205 ? -1.053 -16.75 -14.102 1 94.62 205 ALA B O 1
ATOM 3116 N N . ALA B 1 206 ? -1.776 -18.859 -14.164 1 94.44 206 ALA B N 1
ATOM 3117 C CA . ALA B 1 206 ? -3.104 -18.469 -13.68 1 94.44 206 ALA B CA 1
ATOM 3118 C C . ALA B 1 206 ? -3.029 -17.859 -12.289 1 94.44 206 ALA B C 1
ATOM 3120 O O . ALA B 1 206 ? -3.637 -16.812 -12.031 1 94.44 206 ALA B O 1
ATOM 3121 N N . VAL B 1 207 ? -2.281 -18.469 -11.438 1 94.12 207 VAL B N 1
ATOM 3122 C CA . VAL B 1 207 ? -2.123 -17.969 -10.078 1 94.12 207 VAL B CA 1
ATOM 3123 C C . VAL B 1 207 ? -1.422 -16.609 -10.094 1 94.12 207 VAL B C 1
ATOM 3125 O O . VAL B 1 207 ? -1.869 -15.664 -9.438 1 94.12 207 VAL B O 1
ATOM 3128 N N . ALA B 1 208 ? -0.399 -16.453 -10.828 1 93.31 208 ALA B N 1
ATOM 3129 C CA . ALA B 1 208 ? 0.337 -15.203 -10.922 1 93.31 208 ALA B CA 1
ATOM 3130 C C . ALA B 1 208 ? -0.573 -14.07 -11.391 1 93.31 208 ALA B C 1
ATOM 3132 O O . ALA B 1 208 ? -0.634 -13.016 -10.75 1 93.31 208 ALA B O 1
ATOM 3133 N N . GLU B 1 209 ? -1.268 -14.344 -12.461 1 92.44 209 GLU B N 1
ATOM 3134 C CA . GLU B 1 209 ? -2.123 -13.32 -13.055 1 92.44 209 GLU B CA 1
ATOM 3135 C C . GLU B 1 209 ? -3.262 -12.945 -12.109 1 92.44 209 GLU B C 1
ATOM 3137 O O . GLU B 1 209 ? -3.605 -11.766 -11.984 1 92.44 209 GLU B O 1
ATOM 3142 N N . ALA B 1 210 ? -3.832 -13.945 -11.539 1 91.94 210 ALA B N 1
ATOM 3143 C CA . ALA B 1 210 ? -4.914 -13.688 -10.594 1 91.94 210 ALA B CA 1
ATOM 3144 C C . ALA B 1 210 ? -4.434 -12.812 -9.438 1 91.94 210 ALA B C 1
ATOM 3146 O O . ALA B 1 210 ? -5.145 -11.906 -9 1 91.94 210 ALA B O 1
ATOM 3147 N N . MET B 1 211 ? -3.246 -13.008 -8.961 1 88.44 211 MET B N 1
ATOM 3148 C CA . MET B 1 211 ? -2.697 -12.227 -7.855 1 88.44 211 MET B CA 1
ATOM 3149 C C . MET B 1 211 ? -2.35 -10.812 -8.312 1 88.44 211 MET B C 1
ATOM 3151 O O . MET B 1 211 ? -2.623 -9.844 -7.598 1 88.44 211 MET B O 1
ATOM 3155 N N . ARG B 1 212 ? -1.855 -10.734 -9.484 1 86 212 ARG B N 1
ATOM 3156 C CA . ARG B 1 212 ? -1.543 -9.422 -10.047 1 86 212 ARG B CA 1
ATOM 3157 C C . ARG B 1 212 ? -2.805 -8.578 -10.211 1 86 212 ARG B C 1
ATOM 3159 O O . ARG B 1 212 ? -2.783 -7.367 -10 1 86 212 ARG B O 1
ATOM 3166 N N . GLN B 1 213 ? -3.869 -9.273 -10.492 1 85.69 213 GLN B N 1
ATOM 3167 C CA . GLN B 1 213 ? -5.117 -8.57 -10.781 1 85.69 213 GLN B CA 1
ATOM 3168 C C . GLN B 1 213 ? -5.992 -8.461 -9.539 1 85.69 213 GLN B C 1
ATOM 3170 O O . GLN B 1 213 ? -7.156 -8.062 -9.625 1 85.69 213 GLN B O 1
ATOM 3175 N N . GLY B 1 214 ? -5.473 -8.992 -8.445 1 83.31 214 GLY B N 1
ATOM 3176 C CA . GLY B 1 214 ? -6.18 -8.836 -7.188 1 83.31 214 GLY B CA 1
ATOM 3177 C C . GLY B 1 214 ? -7.297 -9.844 -7 1 83.31 214 GLY B C 1
ATOM 3178 O O . GLY B 1 214 ? -8.219 -9.617 -6.211 1 83.31 214 GLY B O 1
ATOM 3179 N N . LEU B 1 215 ? -7.32 -10.859 -7.766 1 84.44 215 LEU B N 1
ATOM 3180 C CA . LEU B 1 215 ? -8.375 -11.875 -7.707 1 84.44 215 LEU B CA 1
ATOM 3181 C C . LEU B 1 215 ? -8.016 -12.969 -6.703 1 84.44 215 LEU B C 1
ATOM 3183 O O . LEU B 1 215 ? -8.875 -13.766 -6.32 1 84.44 215 LEU B O 1
ATOM 3187 N N . LEU B 1 216 ? -6.777 -12.945 -6.367 1 84.94 216 LEU B N 1
ATOM 3188 C CA . LEU B 1 216 ? -6.23 -13.914 -5.43 1 84.94 216 LEU B CA 1
ATOM 3189 C C . LEU B 1 216 ? -5.258 -13.25 -4.461 1 84.94 216 LEU B C 1
ATOM 3191 O O . LEU B 1 216 ? -4.539 -12.32 -4.84 1 84.94 216 LEU B O 1
ATOM 3195 N N . SER B 1 217 ? -5.293 -13.508 -3.168 1 77.25 217 SER B N 1
ATOM 3196 C CA . SER B 1 217 ? -4.371 -12.961 -2.178 1 77.25 217 SER B CA 1
ATOM 3197 C C . SER B 1 217 ? -3.533 -14.055 -1.532 1 77.25 217 SER B C 1
ATOM 3199 O O . SER B 1 217 ? -3.967 -15.211 -1.446 1 77.25 217 SER B O 1
#

Solvent-accessible surface area (backbone atoms only — not comparable to full-atom values): 22177 Å² total; per-residue (Å²): 127,82,71,84,75,80,73,80,49,47,35,26,32,41,24,31,62,47,63,71,59,40,51,52,51,50,49,44,34,45,71,66,70,53,33,39,74,79,44,76,25,55,29,22,60,55,33,47,54,48,42,70,73,65,59,27,46,27,35,43,24,28,37,80,28,62,91,36,24,27,41,54,36,20,31,49,39,51,73,69,67,49,86,49,36,27,31,31,32,26,91,69,75,53,28,67,57,56,51,49,27,20,39,35,45,23,38,27,40,39,50,64,83,54,52,60,67,54,51,44,50,47,52,53,42,39,57,73,69,40,28,40,65,37,74,89,45,46,30,43,39,50,42,41,48,22,55,65,41,45,60,73,51,69,89,66,53,74,66,42,46,52,52,49,54,41,36,36,70,44,50,48,61,61,56,48,12,60,76,68,71,48,55,46,68,56,46,49,52,42,49,50,51,49,23,60,64,68,73,40,88,34,66,20,17,40,38,41,49,32,39,74,25,38,75,43,134,127,86,72,88,73,80,74,81,50,47,35,27,32,42,25,30,63,48,63,70,59,40,50,52,51,50,49,44,34,44,70,66,68,54,34,39,75,79,46,77,25,54,28,23,60,55,34,46,53,47,41,69,73,64,58,27,46,27,34,45,24,29,37,79,26,62,92,36,25,30,41,52,36,20,31,49,39,52,74,69,65,48,84,47,35,28,32,31,32,27,90,69,73,54,30,68,58,56,51,50,26,20,40,34,44,25,38,27,42,40,50,64,84,54,52,61,68,54,51,44,49,46,51,52,41,37,56,74,69,39,29,40,64,36,75,90,44,45,29,43,38,51,42,42,49,22,54,65,40,45,61,73,50,69,89,65,52,73,65,45,47,52,51,50,55,40,35,36,70,44,52,48,62,63,55,48,10,61,76,67,71,50,54,46,66,57,45,50,50,41,50,51,51,48,24,61,66,69,72,38,88,35,67,20,17,41,38,40,51,32,40,74,24,39,74,42,135